Protein AF-A0A3B0WGX6-F1 (afdb_monomer_lite)

Foldseek 3Di:
DDPQQCPQPDLVCVVVVHGNPVRDDDPDDDDDFFDDCVVFKWKWFFQDWADQFPFKIKTWIQTPDDDDDAQLWWKWWADPVGDIDIFGFLDGSLPDNTGITMDGQDVVDPVSCCVVPPDGGGDMIMIGDRDFDQADDDDLLAQEEAEEEEQRQCRRVNRRVVNSVLLNRPHAYEYEYEYQDPSSDGPPVVLVVCVVVDVSYHYEYEYADDDADVRHHYHGRQVVRCVVVQANARHAYEYTEAPVRLVSNLVSNVVRHHDNVRYGYYHDDDDPDDDDDDDDDDDDDDPDQPPAAVVLCVLCVVLPVVLVLLLVLLVVLCVDPLRVVVQPPHDSVVCSVQVSQVVCCRNHVDPRHDDDDLLLVQQQPAAAPVNLVVSLVSSLVSCVVSPDDPVSSVVVVVSSVVCCVSHHDRGGWARCDSPDGHDHWFWDFDQASQWDAQPVPSHIRHRRFGWTAIPRPRGTHGPVCVVVVPDD

Secondary structure (DSSP, 8-state):
--GGGGTTS-HHHHTTT---GGG---SS-----PPPHHHH-EEEEEEEEEESSSSEEEEEEEESS-----TT-EEEEE-TTS-EEEEEB-S-TTT-SSEEEEEE--TT-HHHHHHHHT--TT-EEEEEEEE-S-S--SS-TTS-EEEEEEGGGHHHHHHHHHHHHHTT--S-EEEEEEESSGGG---HHHHHHHHHH-TTEEEEEEE-SSPPPTT-EES-HHHHHHHH----TT-EEEEEE-HHHHHHHHHHHHHTT--GGGEEEEE------------------SSPPPPP-HHHHHHTGGGHHHHHHHHHHHHHHHH-TTTGGGGTTS-HHHHHHHHHHHHHHHHH--S---S--HHHHSTT--B-HHHHHHHHHHHHHHHHHTT--HHHHHHHHHHHHHTHHHHB-SS----EETTEEPP-S-EEEEE-SS-EE-TTT--EE-TT-EEEEETTT--EE-HHHHHTT---

Organism: NCBI:txid652676

pLDDT: mean 81.47, std 17.36, range [22.81, 98.75]

Structure (mmCIF, N/CA/C/O backbone):
data_AF-A0A3B0WGX6-F1
#
_entry.id   AF-A0A3B0WGX6-F1
#
loop_
_atom_site.group_PDB
_atom_site.id
_atom_site.type_symbol
_atom_site.label_atom_id
_atom_site.label_alt_id
_atom_site.label_comp_id
_atom_site.label_asym_id
_atom_site.label_entity_id
_atom_site.label_seq_id
_atom_site.pdbx_PDB_ins_code
_atom_site.Cartn_x
_atom_site.Cartn_y
_atom_site.Cartn_z
_atom_site.occupancy
_atom_site.B_iso_or_equiv
_atom_site.auth_seq_id
_atom_site.auth_comp_id
_atom_site.auth_asym_id
_atom_site.auth_atom_id
_atom_site.pdbx_PDB_model_num
ATOM 1 N N . MET A 1 1 ? 1.140 -31.304 -10.026 1.00 64.81 1 MET A N 1
ATOM 2 C CA . MET A 1 1 ? 1.258 -30.793 -8.637 1.00 64.81 1 MET A CA 1
ATOM 3 C C . MET A 1 1 ? -0.122 -30.602 -8.017 1.00 64.81 1 MET A C 1
ATOM 5 O O . MET A 1 1 ? -1.086 -30.490 -8.765 1.00 64.81 1 MET A O 1
ATOM 9 N N . SER A 1 2 ? -0.243 -30.586 -6.686 1.00 65.00 2 SER A N 1
ATOM 10 C CA . SER A 1 2 ? -1.519 -30.335 -5.995 1.00 65.00 2 SER A CA 1
ATOM 11 C C . SER A 1 2 ? -2.044 -28.911 -6.252 1.00 65.00 2 SER A C 1
ATOM 13 O O . SER A 1 2 ? -1.303 -27.954 -6.093 1.00 65.00 2 SER A O 1
ATOM 15 N N . ALA A 1 3 ? -3.334 -28.731 -6.567 1.00 68.38 3 ALA A N 1
ATOM 16 C CA . ALA A 1 3 ? -3.925 -27.398 -6.814 1.00 68.38 3 ALA A CA 1
ATOM 17 C C . ALA A 1 3 ? -3.805 -26.433 -5.612 1.00 68.38 3 ALA A C 1
ATOM 19 O O . ALA A 1 3 ? -3.776 -25.214 -5.762 1.00 68.38 3 ALA A O 1
ATOM 20 N N . VAL A 1 4 ? -3.684 -26.987 -4.402 1.00 72.81 4 VAL A N 1
ATOM 21 C CA . VAL A 1 4 ? -3.494 -26.234 -3.153 1.00 72.81 4 VAL A CA 1
ATOM 22 C C . VAL A 1 4 ? -2.151 -25.493 -3.124 1.00 72.81 4 VAL A C 1
ATOM 24 O O . VAL A 1 4 ? -2.035 -24.469 -2.450 1.00 72.81 4 VAL A O 1
ATOM 27 N N . SER A 1 5 ? -1.148 -25.958 -3.878 1.00 76.44 5 SER A N 1
ATOM 28 C CA . SER A 1 5 ? 0.179 -25.338 -3.921 1.00 76.44 5 SER A CA 1
ATOM 29 C C . SER A 1 5 ? 0.182 -23.962 -4.587 1.00 76.44 5 SER A C 1
ATOM 31 O O . SER A 1 5 ? 1.103 -23.183 -4.367 1.00 76.44 5 SER A O 1
ATOM 33 N N . GLN A 1 6 ? -0.862 -23.622 -5.343 1.00 71.06 6 GLN A N 1
ATOM 34 C CA . GLN A 1 6 ? -0.997 -22.330 -6.017 1.00 71.06 6 GLN A CA 1
ATOM 35 C C . GLN A 1 6 ? -1.927 -21.354 -5.279 1.00 71.06 6 GLN A C 1
ATOM 37 O O . GLN A 1 6 ? -2.015 -20.178 -5.636 1.00 71.06 6 GLN A O 1
ATOM 42 N N . ILE A 1 7 ? -2.594 -21.806 -4.210 1.00 59.38 7 ILE A N 1
ATOM 43 C CA . ILE A 1 7 ? -3.485 -20.969 -3.401 1.00 59.38 7 ILE A CA 1
ATOM 44 C C . ILE A 1 7 ? -2.660 -19.948 -2.608 1.00 59.38 7 ILE A C 1
ATOM 46 O O . ILE A 1 7 ? -1.862 -20.304 -1.734 1.00 59.38 7 ILE A O 1
ATOM 50 N N . GLY A 1 8 ? -2.909 -18.668 -2.891 1.00 46.19 8 GLY A N 1
ATOM 51 C CA . GLY A 1 8 ? -2.223 -17.525 -2.282 1.00 46.19 8 GLY A CA 1
ATOM 52 C C . GLY A 1 8 ? -1.106 -16.926 -3.140 1.00 46.19 8 GLY A C 1
ATOM 53 O O . GLY A 1 8 ? -0.538 -15.910 -2.751 1.00 46.19 8 GLY A O 1
ATOM 54 N N . LEU A 1 9 ? -0.800 -17.503 -4.308 1.00 47.41 9 LEU A N 1
ATOM 55 C CA . LEU A 1 9 ? 0.075 -16.859 -5.288 1.00 47.41 9 LEU A CA 1
ATOM 56 C C . LEU A 1 9 ? -0.678 -15.788 -6.084 1.00 47.41 9 LEU A C 1
ATOM 58 O O . LEU A 1 9 ? -1.869 -15.925 -6.375 1.00 47.41 9 LEU A O 1
ATOM 62 N N . LYS A 1 10 ? 0.042 -14.735 -6.495 1.00 49.22 10 LYS A N 1
ATOM 63 C CA . LYS A 1 10 ? -0.469 -13.770 -7.476 1.00 49.22 10 LYS A CA 1
ATOM 64 C C . LYS A 1 10 ? -0.847 -14.526 -8.753 1.00 49.22 10 LYS A C 1
ATOM 66 O O . LYS A 1 10 ? -0.131 -15.424 -9.192 1.00 49.22 10 LYS A O 1
ATOM 71 N N . LYS A 1 11 ? -1.978 -14.172 -9.360 1.00 48.94 11 LYS A N 1
ATOM 72 C CA . LYS A 1 11 ? -2.553 -14.926 -10.488 1.00 48.94 11 LYS A CA 1
ATOM 73 C C . LYS A 1 11 ? -1.607 -15.022 -11.698 1.00 48.94 11 LYS A C 1
ATOM 75 O O . LYS A 1 11 ? -1.621 -16.030 -12.397 1.00 48.94 11 LYS A O 1
ATOM 80 N N . ASN A 1 12 ? -0.744 -14.023 -11.898 1.00 47.75 12 ASN A N 1
ATOM 81 C CA . ASN A 1 12 ? 0.316 -14.031 -12.910 1.00 47.75 12 ASN A CA 1
ATOM 82 C C . ASN A 1 12 ? 1.412 -15.083 -12.637 1.00 47.75 12 ASN A C 1
ATOM 84 O O . ASN A 1 12 ? 1.961 -15.633 -13.584 1.00 47.75 12 ASN A O 1
ATOM 88 N N . LEU A 1 13 ? 1.713 -15.384 -11.370 1.00 54.62 13 LEU A N 1
ATOM 89 C CA . LEU A 1 13 ? 2.638 -16.449 -10.970 1.00 54.62 13 LEU A CA 1
ATOM 90 C C . LEU A 1 13 ? 1.977 -17.820 -11.136 1.00 54.62 13 LEU A C 1
ATOM 92 O O . LEU A 1 13 ? 2.576 -18.711 -11.729 1.00 54.62 13 LEU A O 1
ATOM 96 N N . VAL A 1 14 ? 0.710 -17.959 -10.724 1.00 58.47 14 VAL A N 1
ATOM 97 C CA . VAL A 1 14 ? -0.087 -19.187 -10.932 1.00 58.47 14 VAL A CA 1
ATOM 98 C C . VAL A 1 14 ? -0.113 -19.593 -12.408 1.00 58.47 14 VAL A C 1
ATOM 100 O O . VAL A 1 14 ? 0.040 -20.768 -12.719 1.00 58.47 14 VAL A O 1
ATOM 103 N N . ARG A 1 15 ? -0.252 -18.626 -13.325 1.00 54.41 15 ARG A N 1
ATOM 104 C CA . ARG A 1 15 ? -0.238 -18.882 -14.778 1.00 54.41 15 ARG A CA 1
ATOM 105 C C . ARG A 1 15 ? 1.126 -19.137 -15.393 1.00 54.41 15 ARG A C 1
ATOM 107 O O . ARG A 1 15 ? 1.182 -19.655 -16.497 1.00 54.41 15 ARG A O 1
ATOM 114 N N . LYS A 1 16 ? 2.204 -18.776 -14.707 1.00 65.31 16 LYS A N 1
ATOM 115 C CA . LYS A 1 16 ? 3.563 -19.186 -15.078 1.00 65.31 16 LYS A CA 1
ATOM 116 C C . LYS A 1 16 ? 3.926 -20.538 -14.450 1.00 65.31 16 LYS A C 1
ATOM 118 O O . LYS A 1 16 ? 5.103 -20.847 -14.330 1.00 65.31 16 LYS A O 1
ATOM 123 N N . ASP A 1 17 ? 2.923 -21.281 -13.974 1.00 74.62 17 ASP A N 1
ATOM 124 C CA . ASP A 1 17 ? 3.050 -22.537 -13.235 1.00 74.62 17 ASP A CA 1
ATOM 125 C C . ASP A 1 17 ? 3.900 -22.442 -11.962 1.00 74.62 17 ASP A C 1
ATOM 127 O O . ASP A 1 17 ? 4.350 -23.453 -11.423 1.00 74.62 17 ASP A O 1
ATOM 131 N N . TYR A 1 18 ? 4.062 -21.235 -11.406 1.00 77.94 18 TYR A N 1
ATOM 132 C CA . TYR A 1 18 ? 4.685 -21.087 -10.097 1.00 77.94 18 TYR A CA 1
ATOM 133 C C . TYR A 1 18 ? 3.775 -21.731 -9.058 1.00 77.94 18 TYR A C 1
ATOM 135 O O . TYR A 1 18 ? 2.541 -21.683 -9.138 1.00 77.94 18 TYR A O 1
ATOM 143 N N . PHE A 1 19 ? 4.404 -22.292 -8.037 1.00 84.00 19 PHE A N 1
ATOM 144 C CA . PHE A 1 19 ? 3.736 -22.913 -6.911 1.00 84.00 19 PHE A CA 1
ATOM 145 C C . PHE A 1 19 ? 4.519 -22.655 -5.625 1.00 84.00 19 PHE A C 1
ATOM 147 O O . PHE A 1 19 ? 5.733 -22.461 -5.626 1.00 84.00 19 PHE A O 1
ATOM 154 N N . LEU A 1 20 ? 3.822 -22.666 -4.495 1.00 77.75 20 LEU A N 1
ATOM 155 C CA . LEU A 1 20 ? 4.433 -22.639 -3.176 1.00 77.75 20 LEU A CA 1
ATOM 156 C C . LEU A 1 20 ? 4.995 -24.030 -2.890 1.00 77.75 20 LEU A C 1
ATOM 158 O O . LEU A 1 20 ? 4.240 -24.955 -2.581 1.00 77.75 20 LEU A O 1
ATOM 162 N N . ALA A 1 21 ? 6.317 -24.184 -2.976 1.00 82.06 21 ALA A N 1
ATOM 163 C CA . ALA A 1 21 ? 6.988 -25.464 -2.738 1.00 82.06 21 ALA A CA 1
ATOM 164 C C . ALA A 1 21 ? 6.606 -26.086 -1.381 1.00 82.06 21 ALA A C 1
ATOM 166 O O . ALA A 1 21 ? 6.377 -27.288 -1.293 1.00 82.06 21 ALA A O 1
ATOM 167 N N . CYS A 1 22 ? 6.412 -25.263 -0.345 1.00 74.19 22 CYS A N 1
ATOM 168 C CA . CYS A 1 22 ? 5.987 -25.702 0.988 1.00 74.19 22 CYS A CA 1
ATOM 169 C C . CYS A 1 22 ? 4.558 -26.275 1.061 1.00 74.19 22 CYS A C 1
ATOM 171 O O . CYS A 1 22 ? 4.220 -26.931 2.042 1.00 74.19 22 CYS A O 1
ATOM 173 N N . LYS A 1 23 ? 3.715 -26.031 0.049 1.00 75.38 23 LYS A N 1
ATOM 174 C CA . LYS A 1 23 ? 2.340 -26.553 -0.064 1.00 75.38 23 LYS A CA 1
ATOM 175 C C . LYS A 1 23 ? 2.182 -27.559 -1.211 1.00 75.38 23 LYS A C 1
ATOM 177 O O . LYS A 1 23 ? 1.072 -28.021 -1.482 1.00 75.38 23 LYS A O 1
ATOM 182 N N . CYS A 1 24 ? 3.269 -27.873 -1.913 1.00 85.44 24 CYS A N 1
ATOM 18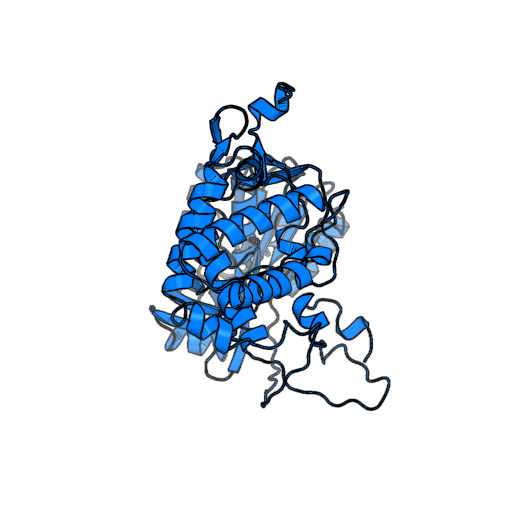3 C CA . CYS A 1 24 ? 3.254 -28.756 -3.067 1.00 85.44 24 CYS A CA 1
ATOM 184 C C . CYS A 1 24 ? 3.454 -30.208 -2.650 1.00 85.44 24 CYS A C 1
ATOM 186 O O . CYS A 1 24 ? 4.462 -30.557 -2.044 1.00 85.44 24 CYS A O 1
ATOM 188 N N . ILE A 1 25 ? 2.493 -31.057 -3.016 1.00 84.75 25 ILE A N 1
ATOM 189 C CA . ILE A 1 25 ? 2.635 -32.511 -2.949 1.00 84.75 25 ILE A CA 1
ATOM 190 C C . ILE A 1 25 ? 2.675 -33.015 -4.401 1.00 84.75 25 ILE A C 1
ATOM 192 O O . ILE A 1 25 ? 1.704 -32.791 -5.140 1.00 84.75 25 ILE A O 1
ATOM 196 N N . PRO A 1 26 ? 3.780 -33.639 -4.854 1.00 85.69 26 PRO A N 1
ATOM 197 C CA . PRO A 1 26 ? 3.868 -34.184 -6.202 1.00 85.69 26 PRO A CA 1
ATOM 198 C C . PRO A 1 26 ? 2.910 -35.373 -6.346 1.00 85.69 26 PRO A C 1
ATOM 200 O O . PRO A 1 26 ? 2.884 -36.270 -5.508 1.00 85.69 26 PRO A O 1
ATOM 203 N N . ILE A 1 27 ? 2.106 -35.364 -7.410 1.00 85.06 27 ILE A N 1
ATOM 204 C CA . ILE A 1 27 ? 1.137 -36.430 -7.745 1.00 85.06 27 ILE A CA 1
ATOM 205 C C . ILE A 1 27 ? 1.609 -37.305 -8.920 1.00 85.06 27 ILE A C 1
ATOM 207 O O . ILE A 1 27 ? 0.954 -38.278 -9.276 1.00 85.06 27 ILE A O 1
ATOM 211 N N . SER A 1 28 ? 2.742 -36.941 -9.519 1.00 86.06 28 SER A N 1
ATOM 212 C CA . SER A 1 28 ? 3.459 -37.629 -10.595 1.00 86.06 28 SER A CA 1
ATOM 213 C C . SER A 1 28 ? 4.924 -37.179 -10.554 1.00 86.06 28 SER A C 1
ATOM 215 O O . SER A 1 28 ? 5.249 -36.234 -9.826 1.00 86.06 28 SER A O 1
ATOM 217 N N . GLU A 1 29 ? 5.798 -37.803 -11.351 1.00 89.31 29 GLU A N 1
ATOM 218 C CA . GLU A 1 29 ? 7.123 -37.230 -11.622 1.00 89.31 29 GLU A CA 1
ATOM 219 C C . GLU A 1 29 ? 6.977 -35.788 -12.131 1.00 89.31 29 GLU A C 1
ATOM 221 O O . GLU A 1 29 ? 6.046 -35.470 -12.880 1.00 89.31 29 GLU A O 1
ATOM 226 N N . MET A 1 30 ? 7.861 -34.904 -11.667 1.00 88.06 30 MET A N 1
ATOM 227 C CA . MET A 1 30 ? 7.868 -33.495 -12.041 1.00 88.06 30 MET A CA 1
ATOM 228 C C . MET A 1 30 ? 9.294 -32.960 -12.110 1.00 88.06 30 MET A C 1
ATOM 230 O O . MET A 1 30 ? 10.148 -33.349 -11.314 1.00 88.06 30 MET A O 1
ATOM 234 N N . VAL A 1 31 ? 9.519 -32.042 -13.046 1.00 87.19 31 VAL A N 1
ATOM 235 C CA . VAL A 1 31 ? 10.736 -31.233 -13.150 1.00 87.19 31 VAL A CA 1
ATOM 236 C C . VAL A 1 31 ? 10.398 -29.840 -12.633 1.00 87.19 31 VAL A C 1
ATOM 238 O O . VAL A 1 31 ? 9.302 -29.340 -12.887 1.00 87.19 31 VAL A O 1
ATOM 241 N N . ILE A 1 32 ? 11.300 -29.252 -11.852 1.00 88.19 32 ILE A N 1
ATOM 242 C CA . ILE A 1 32 ? 11.120 -27.927 -11.257 1.00 88.19 32 ILE A CA 1
ATOM 243 C C . ILE A 1 32 ? 12.260 -27.017 -11.688 1.00 88.19 32 ILE A C 1
ATOM 245 O O . ILE A 1 32 ? 13.407 -27.453 -11.755 1.00 88.19 32 ILE A O 1
ATOM 249 N N . GLU A 1 33 ? 11.925 -25.756 -11.927 1.00 80.31 33 GLU A N 1
ATOM 250 C CA . GLU A 1 33 ? 12.873 -24.685 -12.212 1.00 80.31 33 GLU A CA 1
ATOM 251 C C . GLU A 1 33 ? 12.760 -23.609 -11.124 1.00 80.31 33 GLU A C 1
ATOM 253 O O . GLU A 1 33 ? 11.683 -23.414 -10.542 1.00 80.31 33 GLU A O 1
ATOM 258 N N . PRO A 1 34 ? 13.863 -22.922 -10.802 1.00 76.50 34 PRO A N 1
ATOM 259 C CA . PRO A 1 34 ? 13.839 -21.811 -9.866 1.00 76.50 34 PRO A CA 1
ATOM 260 C C . PRO A 1 34 ? 13.045 -20.627 -10.440 1.00 76.50 34 PRO A C 1
ATOM 262 O O . PRO A 1 34 ? 13.045 -20.389 -11.650 1.00 76.50 34 PRO A O 1
ATOM 265 N N . PRO A 1 35 ? 12.359 -19.851 -9.585 1.00 70.56 35 PRO A N 1
ATOM 266 C CA . PRO A 1 35 ? 11.607 -18.696 -10.042 1.00 70.56 35 PRO A CA 1
ATOM 267 C C . PRO A 1 35 ? 12.535 -17.617 -10.613 1.00 70.56 35 PRO A C 1
ATOM 269 O O . PRO A 1 35 ? 13.591 -17.339 -10.057 1.00 70.56 35 PRO A O 1
ATOM 272 N N . ARG A 1 36 ? 12.108 -16.943 -11.684 1.00 72.75 36 ARG A N 1
ATOM 273 C CA . ARG A 1 36 ? 12.815 -15.771 -12.224 1.00 72.75 36 ARG A CA 1
ATOM 274 C C . ARG A 1 36 ? 12.655 -14.556 -11.314 1.00 72.75 36 ARG A C 1
ATOM 276 O O . ARG A 1 36 ? 11.526 -14.137 -11.054 1.00 72.75 36 ARG A O 1
ATOM 283 N N . ASP A 1 37 ? 13.767 -13.927 -10.950 1.00 66.06 37 ASP A N 1
ATOM 284 C CA . ASP A 1 37 ? 13.787 -12.734 -10.095 1.00 66.06 37 ASP A CA 1
ATOM 285 C C . ASP A 1 37 ? 12.979 -11.568 -10.675 1.00 66.06 37 ASP A C 1
ATOM 287 O O . ASP A 1 37 ? 12.199 -10.947 -9.962 1.00 66.06 37 ASP A O 1
ATOM 291 N N . ALA A 1 38 ? 13.051 -11.334 -11.989 1.00 61.09 38 ALA A N 1
ATOM 292 C CA . ALA A 1 38 ? 12.293 -10.272 -12.663 1.00 61.09 38 ALA A CA 1
ATOM 293 C C . ALA A 1 38 ? 10.758 -10.442 -12.594 1.00 61.09 38 ALA A C 1
ATOM 295 O O . ALA A 1 38 ? 10.020 -9.495 -12.854 1.00 61.09 38 ALA A O 1
ATOM 296 N N . ASP A 1 39 ? 10.264 -11.642 -12.269 1.00 59.69 39 ASP A N 1
ATOM 297 C CA . ASP A 1 39 ? 8.832 -11.906 -12.087 1.00 59.69 39 ASP A CA 1
ATOM 298 C C . ASP A 1 39 ? 8.369 -11.724 -10.634 1.00 59.69 39 ASP A C 1
ATOM 300 O O . ASP A 1 39 ? 7.162 -11.659 -10.377 1.00 59.69 39 ASP A O 1
ATOM 304 N N . LEU A 1 40 ? 9.312 -11.680 -9.689 1.00 65.69 40 LEU A N 1
ATOM 305 C CA . LEU A 1 40 ? 9.050 -11.635 -8.254 1.00 65.69 40 LEU A CA 1
ATOM 306 C C . LEU A 1 40 ? 9.444 -10.298 -7.625 1.00 65.69 40 LEU A C 1
ATOM 308 O O . LEU A 1 40 ? 8.723 -9.826 -6.747 1.00 65.69 40 LEU A O 1
ATOM 312 N N . LEU A 1 41 ? 10.551 -9.701 -8.065 1.00 76.12 41 LEU A N 1
ATOM 313 C CA . LEU A 1 41 ? 11.192 -8.559 -7.425 1.00 76.12 41 LEU A CA 1
ATOM 314 C C . LEU A 1 41 ? 10.815 -7.234 -8.092 1.00 76.12 41 LEU A C 1
ATOM 316 O O . LEU A 1 41 ? 10.639 -7.125 -9.303 1.00 76.12 41 LEU A O 1
ATOM 320 N N . THR A 1 42 ? 10.704 -6.207 -7.265 1.00 81.38 42 THR A N 1
ATOM 321 C CA . THR A 1 42 ? 10.582 -4.803 -7.632 1.00 81.38 42 THR A CA 1
ATOM 322 C C . THR A 1 42 ? 11.776 -4.066 -7.042 1.00 81.38 42 THR A C 1
ATOM 324 O O . THR A 1 42 ? 12.077 -4.207 -5.856 1.00 81.38 42 THR A O 1
ATOM 327 N N . ARG A 1 43 ? 12.444 -3.276 -7.882 1.00 85.88 43 ARG A N 1
ATOM 328 C CA . ARG A 1 43 ? 13.568 -2.423 -7.492 1.00 85.88 43 ARG A CA 1
ATOM 329 C C . ARG A 1 43 ? 13.045 -1.169 -6.795 1.00 85.88 43 ARG A C 1
ATOM 331 O O . ARG A 1 43 ? 12.058 -0.591 -7.248 1.00 85.88 43 ARG A O 1
ATOM 338 N N . ALA A 1 44 ? 13.719 -0.719 -5.748 1.00 87.00 44 ALA A N 1
ATOM 339 C CA . ALA A 1 44 ? 13.512 0.584 -5.127 1.00 87.00 44 ALA A CA 1
ATOM 340 C C . ALA A 1 44 ? 14.842 1.257 -4.794 1.00 87.00 44 ALA A C 1
ATOM 342 O O . ALA A 1 44 ? 15.863 0.592 -4.637 1.00 87.00 44 ALA A O 1
ATOM 343 N N . VAL A 1 45 ? 14.801 2.575 -4.640 1.00 87.12 45 VAL A N 1
ATOM 344 C CA . VAL A 1 45 ? 15.892 3.378 -4.090 1.00 87.12 45 VAL A CA 1
ATOM 345 C C . VAL A 1 45 ? 15.549 3.749 -2.652 1.00 87.12 45 VAL A C 1
ATOM 347 O O . VAL A 1 45 ? 14.421 4.146 -2.354 1.00 87.12 45 VAL A O 1
ATOM 350 N N . VAL A 1 46 ? 16.516 3.638 -1.744 1.00 94.00 46 VAL A N 1
ATOM 351 C CA . VAL A 1 46 ? 16.385 4.166 -0.384 1.00 94.00 46 VAL A CA 1
ATOM 352 C C . VAL A 1 46 ? 16.429 5.686 -0.452 1.00 94.00 46 VAL A C 1
ATOM 354 O O . VAL A 1 46 ? 17.499 6.283 -0.477 1.00 94.00 46 VAL A O 1
ATOM 357 N N . TYR A 1 47 ? 15.268 6.334 -0.466 1.00 89.94 47 TYR A N 1
ATOM 358 C CA . TYR A 1 47 ? 15.202 7.792 -0.436 1.00 89.94 47 TYR A CA 1
ATOM 359 C C . TYR A 1 47 ? 15.788 8.335 0.870 1.00 89.94 47 TYR A C 1
ATOM 361 O O . TYR A 1 47 ? 16.560 9.296 0.876 1.00 89.94 47 TYR A O 1
ATOM 369 N N . LYS A 1 48 ? 15.424 7.703 1.992 1.00 94.00 48 LYS A N 1
ATOM 370 C CA . LYS A 1 48 ? 15.867 8.141 3.312 1.00 94.00 48 LYS A CA 1
ATOM 371 C C . LYS A 1 48 ? 15.882 7.017 4.338 1.00 94.00 48 LYS A C 1
ATOM 373 O O . LYS A 1 48 ? 14.910 6.274 4.454 1.00 94.00 48 LYS A O 1
ATOM 378 N N . LYS A 1 49 ? 16.933 6.974 5.156 1.00 96.62 49 LYS A N 1
ATOM 379 C CA . LYS A 1 49 ? 17.004 6.209 6.404 1.00 96.62 49 LYS A CA 1
ATOM 380 C C . LYS A 1 49 ? 17.210 7.140 7.600 1.00 96.62 49 LYS A C 1
ATOM 382 O O . LYS A 1 49 ? 18.162 7.916 7.651 1.00 96.62 49 LYS A O 1
ATOM 387 N N . GLU A 1 50 ? 16.343 7.025 8.601 1.00 96.00 50 GLU A N 1
ATOM 388 C CA . GLU A 1 50 ? 16.363 7.863 9.807 1.00 96.00 50 GLU A CA 1
ATOM 389 C C . GLU A 1 50 ? 16.188 7.032 11.072 1.00 96.00 50 GLU A C 1
ATOM 391 O O . GLU A 1 50 ? 15.360 6.130 11.124 1.00 96.00 50 GLU A O 1
ATOM 396 N N . PHE A 1 51 ? 16.935 7.342 12.127 1.00 95.75 51 PHE A N 1
ATOM 397 C CA . PHE A 1 51 ? 16.779 6.666 13.413 1.00 95.75 51 PHE A CA 1
ATOM 398 C C . PHE A 1 51 ? 15.662 7.325 14.227 1.00 95.75 51 PHE A C 1
ATOM 400 O O . PHE A 1 51 ? 15.771 8.490 14.599 1.00 95.75 51 PHE A O 1
ATOM 407 N N . LEU A 1 52 ? 14.599 6.568 14.508 1.00 95.19 52 LEU A N 1
ATOM 408 C CA . LEU A 1 52 ? 13.480 6.996 15.357 1.00 95.19 52 LEU A CA 1
ATOM 409 C C . LEU A 1 52 ? 13.807 6.783 16.841 1.00 95.19 52 LEU A C 1
ATOM 411 O O . LEU A 1 52 ? 13.404 7.563 17.697 1.00 95.19 52 LEU A O 1
ATOM 415 N N . THR A 1 53 ? 14.564 5.727 17.139 1.00 93.75 53 THR A N 1
ATOM 416 C CA . THR A 1 53 ? 15.149 5.445 18.454 1.00 93.75 53 THR A CA 1
ATOM 417 C C . THR A 1 53 ? 16.568 4.897 18.261 1.00 93.75 53 THR A C 1
ATOM 419 O O . THR A 1 53 ? 17.068 4.791 17.141 1.00 93.75 53 THR A O 1
ATOM 422 N N . LYS A 1 54 ? 17.231 4.489 19.351 1.00 90.62 54 LYS A N 1
ATOM 423 C CA . LYS A 1 54 ? 18.530 3.793 19.272 1.00 90.62 54 LYS A CA 1
ATOM 424 C C . LYS A 1 54 ? 18.455 2.451 18.538 1.00 90.62 54 LYS A C 1
ATOM 426 O O . LYS A 1 54 ? 19.468 1.992 18.022 1.00 90.62 54 LYS A O 1
ATOM 431 N N . ASP A 1 55 ? 17.294 1.805 18.549 1.00 91.44 55 ASP A N 1
ATOM 432 C CA . ASP A 1 55 ? 17.083 0.459 18.022 1.00 91.44 55 ASP A CA 1
ATOM 433 C C . ASP A 1 55 ? 15.983 0.392 16.957 1.00 91.44 55 ASP A C 1
ATOM 435 O O . ASP A 1 55 ? 15.654 -0.705 16.527 1.00 91.44 55 ASP A O 1
ATOM 439 N N . ILE A 1 56 ? 15.424 1.519 16.506 1.00 95.94 56 ILE A N 1
ATOM 440 C CA . ILE A 1 56 ? 14.395 1.575 15.460 1.00 95.94 56 ILE A CA 1
ATOM 441 C C . ILE A 1 56 ? 14.795 2.613 14.415 1.00 95.94 56 ILE A C 1
ATOM 443 O O . ILE A 1 56 ? 15.079 3.763 14.754 1.00 95.94 56 ILE A O 1
ATOM 447 N N . CYS A 1 57 ? 14.766 2.226 13.141 1.00 96.69 57 CYS A N 1
ATOM 448 C CA . CYS A 1 57 ? 14.900 3.154 12.022 1.00 96.69 57 CYS A CA 1
ATOM 449 C C . CYS A 1 57 ? 13.643 3.178 11.145 1.00 96.69 57 CYS A C 1
ATOM 451 O O . CYS A 1 57 ? 12.943 2.174 11.010 1.00 96.69 57 CYS A O 1
ATOM 453 N N . ARG A 1 58 ? 13.374 4.347 10.565 1.00 98.12 58 ARG A N 1
ATOM 454 C CA . ARG A 1 58 ? 12.449 4.578 9.464 1.00 98.12 58 ARG A CA 1
ATOM 455 C C . ARG A 1 58 ? 13.211 4.464 8.153 1.00 98.12 58 ARG A C 1
ATOM 457 O O . ARG A 1 58 ? 14.270 5.076 8.018 1.00 98.12 58 ARG A O 1
ATOM 464 N N . ILE A 1 59 ? 12.647 3.737 7.196 1.00 97.88 59 ILE A N 1
ATOM 465 C CA . ILE A 1 59 ? 13.131 3.705 5.815 1.00 97.88 59 ILE A CA 1
ATOM 466 C C . ILE A 1 59 ? 12.016 4.179 4.892 1.00 97.88 59 ILE A C 1
ATOM 468 O O . ILE A 1 59 ? 10.903 3.663 4.965 1.00 97.88 59 ILE A O 1
ATOM 472 N N . LEU A 1 60 ? 12.343 5.143 4.034 1.00 96.81 60 LEU A N 1
ATOM 473 C CA . LEU A 1 60 ? 11.514 5.613 2.933 1.00 96.81 60 LEU A CA 1
ATOM 474 C C . LEU A 1 60 ? 12.084 5.061 1.627 1.00 96.81 60 LEU A C 1
ATOM 476 O O . LEU A 1 60 ? 13.246 5.321 1.307 1.00 96.81 60 LEU A O 1
ATOM 480 N N . LEU A 1 61 ? 11.283 4.292 0.895 1.00 92.06 61 LEU A N 1
ATOM 481 C CA . LEU A 1 61 ? 11.669 3.683 -0.375 1.00 92.06 61 LEU A CA 1
ATOM 482 C C . LEU A 1 61 ? 10.904 4.322 -1.535 1.00 92.06 61 LEU A C 1
ATOM 484 O O . LEU A 1 61 ? 9.680 4.454 -1.483 1.00 92.06 61 LEU A O 1
ATOM 488 N N . GLU A 1 62 ? 11.628 4.657 -2.598 1.00 90.12 62 GLU A N 1
ATOM 489 C CA . GLU A 1 62 ? 11.076 5.064 -3.888 1.00 90.12 62 GLU A CA 1
ATOM 490 C C . GLU A 1 62 ? 11.106 3.865 -4.845 1.00 90.12 62 GLU A C 1
ATOM 492 O O . GLU A 1 62 ? 12.185 3.472 -5.298 1.00 90.12 62 GLU A O 1
ATOM 497 N N . PRO A 1 63 ? 9.964 3.218 -5.128 1.00 80.62 63 PRO A N 1
ATOM 498 C CA . PRO A 1 63 ? 9.941 2.077 -6.028 1.00 80.62 63 PRO A CA 1
ATOM 499 C C . PRO A 1 63 ? 10.123 2.525 -7.484 1.00 80.62 63 PRO A C 1
ATOM 501 O O . PRO A 1 63 ? 9.541 3.511 -7.926 1.00 80.62 63 PRO A O 1
ATOM 504 N N . ALA A 1 64 ? 10.882 1.754 -8.264 1.00 72.38 64 ALA A N 1
ATOM 505 C CA . ALA A 1 64 ? 11.143 2.031 -9.679 1.00 72.38 64 ALA A CA 1
ATOM 506 C C . ALA A 1 64 ? 9.878 1.950 -10.558 1.00 72.38 64 ALA A C 1
ATOM 508 O O . ALA A 1 64 ? 9.849 2.456 -11.679 1.00 72.38 64 ALA A O 1
ATOM 509 N N . THR A 1 65 ? 8.830 1.292 -10.060 1.00 72.75 65 THR A N 1
ATOM 510 C CA . THR A 1 65 ? 7.513 1.176 -10.692 1.00 72.75 65 THR A CA 1
ATOM 511 C C . THR A 1 65 ? 6.420 1.399 -9.659 1.00 72.75 65 THR A C 1
ATOM 513 O O . THR A 1 65 ? 6.609 1.058 -8.493 1.00 72.75 65 THR A O 1
ATOM 516 N N . GLN A 1 66 ? 5.248 1.878 -10.087 1.00 69.19 66 GLN A N 1
ATOM 517 C CA . GLN A 1 66 ? 4.103 2.055 -9.192 1.00 69.19 66 GLN A CA 1
ATOM 518 C C . GLN A 1 66 ? 3.756 0.756 -8.449 1.00 69.19 66 GLN A C 1
ATOM 520 O O . GLN A 1 66 ? 3.584 -0.302 -9.060 1.00 69.19 66 GLN A O 1
ATOM 525 N N . VAL A 1 67 ? 3.604 0.860 -7.128 1.00 73.31 67 VAL A N 1
ATOM 526 C CA . VAL A 1 67 ? 3.197 -0.241 -6.250 1.00 73.31 67 VAL A CA 1
ATOM 527 C C . VAL A 1 67 ? 1.784 0.039 -5.757 1.00 73.31 67 VAL A C 1
ATOM 529 O O . VAL A 1 67 ? 1.544 1.046 -5.101 1.00 73.31 67 VAL A O 1
ATOM 532 N N . TYR A 1 68 ? 0.847 -0.857 -6.055 1.00 76.88 68 TYR A N 1
ATOM 533 C CA . TYR A 1 68 ? -0.509 -0.803 -5.506 1.00 76.88 68 TYR A CA 1
ATOM 534 C C . TYR A 1 68 ? -0.553 -1.606 -4.211 1.00 76.88 68 TYR A C 1
ATOM 536 O O . TYR A 1 68 ? -0.358 -2.820 -4.257 1.00 76.88 68 TYR A O 1
ATOM 544 N N . TYR A 1 69 ? -0.785 -0.937 -3.082 1.00 84.50 69 TYR A N 1
ATOM 545 C CA . TYR A 1 69 ? -0.808 -1.529 -1.742 1.00 84.50 69 TYR A CA 1
ATOM 546 C C . TYR A 1 69 ? -1.866 -0.857 -0.860 1.00 84.50 69 TYR A C 1
ATOM 548 O O . TYR A 1 69 ? -2.357 0.212 -1.204 1.00 84.50 69 TYR A O 1
ATOM 556 N N . HIS A 1 70 ? -2.188 -1.470 0.278 1.00 89.69 70 HIS A N 1
ATOM 557 C CA . HIS A 1 70 ? -2.973 -0.860 1.355 1.00 89.69 70 HIS A CA 1
ATOM 558 C C . HIS A 1 70 ? -2.113 -0.659 2.604 1.00 89.69 70 HIS A C 1
ATOM 560 O O . HIS A 1 70 ? -1.225 -1.472 2.884 1.00 89.69 70 HIS A O 1
ATOM 566 N N . ALA A 1 71 ? -2.395 0.392 3.377 1.00 89.88 71 ALA A N 1
ATOM 567 C CA . ALA A 1 71 ? -1.736 0.603 4.660 1.00 89.88 71 ALA A CA 1
ATOM 568 C C . ALA A 1 71 ? -2.002 -0.595 5.589 1.00 89.88 71 ALA A C 1
ATOM 570 O O . ALA A 1 71 ? -3.132 -1.076 5.686 1.00 89.88 71 ALA A O 1
ATOM 571 N N . GLY A 1 72 ? -0.950 -1.110 6.228 1.00 88.31 72 GLY A N 1
ATOM 572 C CA . GLY A 1 72 ? -1.009 -2.346 7.014 1.00 88.31 72 GLY A CA 1
ATOM 573 C C . GLY A 1 72 ? -0.575 -3.621 6.278 1.00 88.31 72 GLY A C 1
ATOM 574 O O . GLY A 1 72 ? -0.247 -4.614 6.927 1.00 88.31 72 GLY A O 1
ATOM 575 N N . GLN A 1 73 ? -0.476 -3.608 4.942 1.00 90.06 73 GLN A N 1
ATOM 576 C CA . GLN A 1 73 ? 0.197 -4.682 4.196 1.00 90.06 73 GLN A CA 1
ATOM 577 C C . GLN A 1 73 ? 1.716 -4.656 4.411 1.00 90.06 73 GLN A C 1
ATOM 579 O O . GLN A 1 73 ? 2.265 -3.677 4.900 1.00 90.06 73 GLN A O 1
ATOM 584 N N . PHE A 1 74 ? 2.422 -5.713 4.012 1.00 90.00 74 PHE A N 1
ATOM 585 C CA . PHE A 1 74 ? 3.879 -5.804 4.116 1.00 90.00 74 PHE A CA 1
ATOM 586 C C . PHE A 1 74 ? 4.561 -6.103 2.781 1.00 90.00 74 PHE A C 1
ATOM 588 O O . PHE A 1 74 ? 3.978 -6.702 1.874 1.00 90.00 74 PHE A O 1
ATOM 595 N N . ILE A 1 75 ? 5.832 -5.718 2.685 1.00 92.94 75 ILE A N 1
ATOM 596 C CA . ILE A 1 75 ? 6.752 -6.102 1.608 1.00 92.94 75 ILE A CA 1
ATOM 597 C C . ILE A 1 75 ? 7.899 -6.936 2.171 1.00 92.94 75 ILE A C 1
ATOM 599 O O . ILE A 1 75 ? 8.167 -6.924 3.369 1.00 92.94 75 ILE A O 1
ATOM 603 N N . ASN A 1 76 ? 8.577 -7.684 1.310 1.00 89.62 76 ASN A N 1
ATOM 604 C CA . ASN A 1 76 ? 9.695 -8.538 1.688 1.00 89.62 76 ASN A CA 1
ATOM 605 C C . ASN A 1 76 ? 10.969 -7.972 1.079 1.00 89.62 76 ASN A C 1
ATOM 607 O O . ASN A 1 76 ? 11.123 -8.028 -0.136 1.00 89.62 76 ASN A O 1
ATOM 611 N N . LEU A 1 77 ? 11.847 -7.414 1.910 1.00 92.62 77 LEU A N 1
ATOM 612 C CA . LEU A 1 77 ? 13.119 -6.847 1.472 1.00 92.62 77 LEU A CA 1
ATOM 613 C C . LEU A 1 77 ? 14.158 -7.947 1.276 1.00 92.62 77 LEU A C 1
ATOM 615 O O . LEU A 1 77 ? 14.207 -8.893 2.067 1.00 92.62 77 LEU A O 1
ATOM 619 N N . HIS A 1 78 ? 14.999 -7.777 0.261 1.00 91.62 78 HIS A N 1
ATOM 620 C CA . HIS A 1 78 ? 16.142 -8.626 -0.042 1.00 91.62 78 HIS A CA 1
ATOM 621 C C . HIS A 1 78 ? 17.434 -7.882 0.279 1.00 91.62 78 HIS A C 1
ATOM 623 O O . HIS A 1 78 ? 17.667 -6.782 -0.220 1.00 91.62 78 HIS A O 1
ATOM 629 N N . SER A 1 79 ? 18.286 -8.489 1.098 1.00 87.56 79 SER A N 1
ATOM 630 C CA . SER A 1 79 ? 19.656 -8.021 1.283 1.00 87.56 79 SER A CA 1
ATOM 631 C C . SER A 1 79 ? 20.584 -8.616 0.213 1.00 87.56 79 SER A C 1
ATOM 633 O O . SER A 1 79 ? 20.276 -9.669 -0.357 1.00 87.56 79 SER A O 1
ATOM 635 N N . PRO A 1 80 ? 21.759 -8.007 -0.030 1.00 84.56 80 PRO A N 1
ATOM 636 C CA . PRO A 1 80 ? 22.735 -8.510 -1.000 1.00 84.56 80 PRO A CA 1
ATOM 637 C C . PRO A 1 80 ? 23.241 -9.933 -0.716 1.00 84.56 80 PRO A C 1
ATOM 639 O O . PRO A 1 80 ? 23.638 -10.638 -1.638 1.00 84.56 80 PRO A O 1
ATOM 642 N N . ASP A 1 81 ? 23.219 -10.378 0.545 1.00 82.75 81 ASP A N 1
ATOM 643 C CA . ASP A 1 81 ? 23.591 -11.741 0.954 1.00 82.75 81 ASP A CA 1
ATOM 644 C C . ASP A 1 81 ? 22.432 -12.755 0.838 1.00 82.75 81 ASP A C 1
ATOM 646 O O . ASP A 1 81 ? 22.541 -13.886 1.317 1.00 82.75 81 ASP A O 1
ATOM 650 N N . GLY A 1 82 ? 21.320 -12.363 0.204 1.00 80.75 82 GLY A N 1
ATOM 651 C CA . GLY A 1 82 ? 20.170 -13.224 -0.078 1.00 80.75 82 GLY A CA 1
ATOM 652 C C . GLY A 1 82 ? 19.229 -13.439 1.110 1.00 80.75 82 GLY A C 1
ATOM 653 O O . GLY A 1 82 ? 18.358 -14.310 1.057 1.00 80.75 82 GLY A O 1
ATOM 654 N N . VAL A 1 83 ? 19.374 -12.680 2.203 1.00 85.12 83 VAL A N 1
ATOM 655 C CA . VAL A 1 83 ? 18.425 -12.739 3.322 1.00 85.12 83 VAL A CA 1
ATOM 656 C C . VAL A 1 83 ? 17.151 -11.993 2.937 1.00 85.12 83 VAL A C 1
ATOM 658 O O . VAL A 1 83 ? 17.185 -10.841 2.520 1.00 85.12 83 VAL A O 1
ATOM 661 N N . VAL A 1 84 ? 16.005 -12.647 3.133 1.00 85.06 84 VAL A N 1
ATOM 662 C CA . VAL A 1 84 ? 14.681 -12.066 2.868 1.00 85.06 84 VAL A CA 1
ATOM 663 C C . VAL A 1 84 ? 13.919 -11.885 4.172 1.00 85.06 84 VAL A C 1
ATOM 665 O O . VAL A 1 84 ? 13.853 -12.817 4.983 1.00 85.06 84 VAL A O 1
ATOM 668 N N . ARG A 1 85 ? 13.354 -10.699 4.411 1.00 86.06 85 ARG A N 1
ATOM 669 C CA . ARG A 1 85 ? 12.533 -10.420 5.602 1.00 86.06 85 ARG A CA 1
ATOM 670 C C . ARG A 1 85 ? 11.347 -9.521 5.285 1.00 86.06 85 ARG A C 1
ATOM 672 O O . ARG A 1 85 ? 11.469 -8.579 4.508 1.00 86.06 85 ARG A O 1
ATOM 679 N N . SER A 1 86 ? 10.224 -9.815 5.929 1.00 86.94 86 SER A N 1
ATOM 680 C CA . SER A 1 86 ? 8.982 -9.054 5.815 1.00 86.94 86 SER A CA 1
ATOM 681 C C . SER A 1 86 ? 9.011 -7.807 6.700 1.00 86.94 86 SER A C 1
ATOM 683 O O . SER A 1 86 ? 9.400 -7.889 7.867 1.00 86.94 86 SER A O 1
ATOM 685 N N . TYR A 1 87 ? 8.568 -6.679 6.152 1.00 95.50 87 TYR A N 1
ATOM 686 C CA . TYR A 1 87 ? 8.404 -5.408 6.848 1.00 95.50 87 TYR A CA 1
ATOM 687 C C . TYR A 1 87 ? 7.083 -4.760 6.434 1.00 95.50 87 TYR A C 1
ATOM 689 O O . TYR A 1 87 ? 6.809 -4.596 5.242 1.00 95.50 87 TYR A O 1
ATOM 697 N N . SER A 1 88 ? 6.258 -4.431 7.425 1.00 95.56 88 SER A N 1
ATOM 698 C CA . SER A 1 88 ? 4.931 -3.858 7.212 1.00 95.56 88 SER A CA 1
ATOM 699 C C . SER A 1 88 ? 5.009 -2.373 6.850 1.00 95.56 88 SER A C 1
ATOM 701 O O . SER A 1 88 ? 5.903 -1.655 7.299 1.00 95.56 88 SER A O 1
ATOM 703 N N . LEU A 1 89 ? 4.072 -1.934 6.015 1.00 96.88 89 LEU A N 1
ATOM 704 C CA . LEU A 1 89 ? 3.970 -0.590 5.466 1.00 96.88 89 LEU A CA 1
ATOM 705 C C . LEU A 1 89 ? 3.187 0.312 6.424 1.00 96.88 89 LEU A C 1
ATOM 707 O O . LEU A 1 89 ? 2.036 0.026 6.762 1.00 96.88 89 LEU A O 1
ATOM 711 N N . SER A 1 90 ? 3.829 1.410 6.820 1.00 95.88 90 SER A N 1
ATOM 712 C CA . SER A 1 90 ? 3.252 2.524 7.591 1.00 95.88 90 SER A CA 1
ATOM 713 C C . SER A 1 90 ? 2.636 3.596 6.693 1.00 95.88 90 SER A C 1
ATOM 715 O O . SER A 1 90 ? 1.746 4.337 7.115 1.00 95.88 90 SER A O 1
ATOM 717 N N . SER A 1 91 ? 3.106 3.677 5.446 1.00 95.38 91 SER A N 1
ATOM 718 C CA . SER A 1 91 ? 2.660 4.686 4.496 1.00 95.38 91 SER A CA 1
ATOM 719 C C . SER A 1 91 ? 1.229 4.437 4.017 1.00 95.38 91 SER A C 1
ATOM 721 O O . SER A 1 91 ? 0.776 3.298 3.909 1.00 95.38 91 SER A O 1
ATOM 723 N N . VAL A 1 92 ? 0.527 5.511 3.671 1.00 92.62 92 VAL A N 1
ATOM 724 C CA . VAL A 1 92 ? -0.815 5.483 3.086 1.00 92.62 92 VAL A CA 1
ATOM 725 C C . VAL A 1 92 ? -0.700 5.818 1.591 1.00 92.62 92 VAL A C 1
ATOM 727 O O . VAL A 1 92 ? -0.256 6.912 1.261 1.00 92.62 92 VAL A O 1
ATOM 730 N N . PRO A 1 93 ? -1.091 4.921 0.667 1.00 81.38 93 PRO A N 1
ATOM 731 C CA . PRO A 1 93 ? -0.760 5.001 -0.768 1.00 81.38 93 PRO A CA 1
ATOM 732 C C . PRO A 1 93 ? -1.276 6.255 -1.490 1.00 81.38 93 PRO A C 1
ATOM 734 O O . PRO A 1 93 ? -0.702 6.673 -2.491 1.00 81.38 93 PRO A O 1
ATOM 737 N N . HIS A 1 94 ? -2.377 6.844 -1.018 1.00 80.69 94 HIS A N 1
ATOM 738 C CA . HIS A 1 94 ? -2.962 8.048 -1.610 1.00 80.69 94 HIS A CA 1
ATOM 739 C C . HIS A 1 94 ? -2.461 9.349 -0.960 1.00 80.69 94 HIS A C 1
ATOM 741 O O . HIS A 1 94 ? -2.755 10.425 -1.473 1.00 80.69 94 HIS A O 1
ATOM 747 N N . GLU A 1 95 ? -1.696 9.261 0.129 1.00 87.19 95 GLU A N 1
ATOM 748 C CA . GLU A 1 95 ? -1.197 10.411 0.894 1.00 87.19 95 GLU A CA 1
ATOM 749 C C . GLU A 1 95 ? 0.332 10.514 0.823 1.00 87.19 95 GLU A C 1
ATOM 751 O O . GLU A 1 95 ? 0.883 11.570 0.518 1.00 87.19 95 GLU A O 1
ATOM 756 N N . ASP A 1 96 ? 1.027 9.402 1.048 1.00 84.94 96 ASP A N 1
ATOM 757 C CA . ASP A 1 96 ? 2.478 9.347 1.150 1.00 84.94 96 ASP A CA 1
ATOM 758 C C . ASP A 1 96 ? 3.109 8.956 -0.196 1.00 84.94 96 ASP A C 1
ATOM 760 O O . ASP A 1 96 ? 2.692 8.002 -0.851 1.00 84.94 96 ASP A O 1
ATOM 764 N N . TYR A 1 97 ? 4.155 9.680 -0.601 1.00 82.88 97 TYR A N 1
ATOM 765 C CA . TYR A 1 97 ? 4.861 9.428 -1.865 1.00 82.88 97 TYR A CA 1
ATOM 766 C C . TYR A 1 97 ? 5.796 8.206 -1.801 1.00 82.88 97 TYR A C 1
ATOM 768 O O . TYR A 1 97 ? 5.976 7.503 -2.792 1.00 82.88 97 TYR A O 1
ATOM 776 N N . PHE A 1 98 ? 6.391 7.940 -0.635 1.00 91.19 98 PHE A N 1
ATOM 777 C CA . PHE A 1 98 ? 7.336 6.840 -0.434 1.00 91.19 98 PHE A CA 1
ATOM 778 C C . PHE A 1 98 ? 6.691 5.676 0.317 1.00 91.19 98 PHE A C 1
ATOM 780 O O . PHE A 1 98 ? 5.822 5.868 1.171 1.00 91.19 98 PHE A O 1
ATOM 787 N N . LEU A 1 99 ? 7.183 4.460 0.069 1.00 94.88 99 LEU A N 1
ATOM 788 C CA . LEU A 1 99 ? 6.889 3.326 0.941 1.00 94.88 99 LEU A CA 1
ATOM 789 C C . LEU A 1 99 ? 7.628 3.527 2.271 1.00 94.88 99 LEU A C 1
ATOM 791 O O . LEU A 1 99 ? 8.853 3.647 2.272 1.00 94.88 99 LEU A O 1
ATOM 795 N N . GLU A 1 100 ? 6.905 3.557 3.391 1.00 98.12 100 GLU A N 1
ATOM 796 C CA . GLU A 1 100 ? 7.481 3.776 4.725 1.00 98.12 100 GLU A CA 1
ATOM 797 C C . GLU A 1 100 ? 7.488 2.485 5.550 1.00 98.12 100 GLU A C 1
ATOM 799 O O . GLU A 1 100 ? 6.450 1.843 5.720 1.00 98.12 100 GLU A O 1
ATOM 804 N N . LEU A 1 101 ? 8.651 2.137 6.109 1.00 97.81 101 LEU A N 1
ATOM 805 C CA . LEU A 1 101 ? 8.860 0.968 6.971 1.00 97.81 101 LEU A CA 1
ATOM 806 C C . LEU A 1 101 ? 9.475 1.380 8.312 1.00 97.81 101 LEU A C 1
ATOM 808 O O . LEU A 1 101 ? 10.400 2.195 8.332 1.00 97.81 101 LEU A O 1
ATOM 812 N N . HIS A 1 102 ? 9.055 0.753 9.418 1.00 97.88 102 HIS A N 1
ATOM 813 C CA . HIS A 1 102 ? 9.752 0.868 10.710 1.00 97.88 102 HIS A CA 1
ATOM 814 C C . HIS A 1 102 ? 10.427 -0.443 11.093 1.00 97.88 102 HIS A C 1
ATOM 816 O O . HIS A 1 102 ? 9.783 -1.475 11.292 1.00 97.88 102 HIS A O 1
ATOM 822 N N . ILE A 1 103 ? 11.746 -0.392 11.243 1.00 96.00 103 ILE A N 1
ATOM 823 C CA . ILE A 1 103 ? 12.581 -1.577 11.387 1.00 96.00 103 ILE A CA 1
ATOM 824 C C . ILE A 1 103 ? 13.307 -1.526 12.717 1.00 96.00 103 ILE A C 1
ATOM 826 O O . ILE A 1 103 ? 14.105 -0.624 12.973 1.00 96.00 103 ILE A O 1
ATOM 830 N N . LYS A 1 104 ? 13.049 -2.535 13.551 1.00 93.00 104 LYS A N 1
ATOM 831 C CA . LYS A 1 104 ? 13.734 -2.723 14.825 1.00 93.00 104 LYS A CA 1
ATOM 832 C C . LYS A 1 104 ? 15.013 -3.528 14.629 1.00 93.00 104 LYS A C 1
ATOM 834 O O . LYS A 1 104 ? 14.986 -4.581 13.997 1.00 93.00 104 LYS A O 1
ATOM 839 N N . CYS A 1 105 ? 16.107 -3.079 15.231 1.00 90.50 105 CYS A N 1
ATOM 840 C CA . CYS A 1 105 ? 17.343 -3.833 15.320 1.00 90.50 105 CYS A CA 1
ATOM 841 C C . CYS A 1 105 ? 17.139 -5.075 16.193 1.00 90.50 105 CYS A C 1
ATOM 843 O O . CYS A 1 105 ? 16.746 -4.986 17.360 1.00 90.50 105 CYS A O 1
ATOM 845 N N . VAL A 1 106 ? 17.414 -6.244 15.619 1.00 85.12 106 VAL A N 1
ATOM 846 C CA . VAL A 1 106 ? 17.382 -7.524 16.325 1.00 85.12 106 VAL A CA 1
ATOM 847 C C . VAL A 1 106 ? 18.817 -7.961 16.584 1.00 85.12 106 VAL A C 1
ATOM 849 O O . VAL A 1 106 ? 19.643 -7.988 15.670 1.00 85.12 106 VAL A O 1
ATOM 852 N N . ALA A 1 107 ? 19.120 -8.322 17.833 1.00 79.00 107 ALA A N 1
ATOM 853 C CA . ALA A 1 107 ? 20.433 -8.843 18.198 1.00 79.00 107 ALA A CA 1
ATOM 854 C C . ALA A 1 107 ? 20.771 -10.070 17.337 1.00 79.00 107 ALA A C 1
ATOM 856 O O . ALA A 1 107 ? 19.974 -11.000 17.239 1.00 79.00 107 ALA A O 1
ATOM 857 N N . ASN A 1 108 ? 21.949 -10.058 16.709 1.00 78.38 108 ASN A N 1
ATOM 858 C CA . ASN A 1 108 ? 22.406 -11.080 15.757 1.00 78.38 108 ASN A CA 1
ATOM 859 C C . ASN A 1 108 ? 21.526 -11.244 14.496 1.00 78.38 108 ASN A C 1
ATOM 861 O O . ASN A 1 108 ? 21.703 -12.201 13.742 1.00 78.38 108 ASN A O 1
ATOM 865 N N . GLY A 1 109 ? 20.598 -10.320 14.226 1.00 81.62 109 GLY A N 1
ATOM 866 C CA . GLY A 1 109 ? 19.767 -10.346 13.027 1.00 81.62 109 GLY A CA 1
ATOM 867 C C . GLY A 1 109 ? 20.562 -9.940 11.787 1.00 81.62 109 GLY A C 1
ATOM 868 O O . GLY A 1 109 ? 21.025 -8.807 11.706 1.00 81.62 109 GLY A O 1
ATOM 869 N N . LYS A 1 110 ? 20.690 -10.839 10.802 1.00 86.94 110 LYS A N 1
ATOM 870 C CA . LYS A 1 110 ? 21.448 -10.584 9.559 1.00 86.94 110 LYS A CA 1
ATOM 871 C C . LYS A 1 110 ? 20.922 -9.373 8.779 1.00 86.94 110 LYS A C 1
ATOM 873 O O . LYS A 1 110 ? 21.661 -8.420 8.567 1.00 86.94 110 LYS A O 1
ATOM 878 N N . MET A 1 111 ? 19.626 -9.384 8.444 1.00 91.12 111 MET A N 1
ATOM 879 C CA . MET A 1 111 ? 18.966 -8.287 7.723 1.00 91.12 111 MET A CA 1
ATOM 880 C C . MET A 1 111 ? 19.080 -6.968 8.487 1.00 91.12 111 MET A C 1
ATOM 882 O O . MET A 1 111 ? 19.496 -5.961 7.933 1.00 91.12 111 MET A O 1
ATOM 886 N N . THR A 1 112 ? 18.745 -6.963 9.779 1.00 91.00 112 THR A N 1
ATOM 887 C CA . THR A 1 112 ? 18.750 -5.725 10.567 1.00 91.00 112 THR A CA 1
ATOM 888 C C . THR A 1 112 ? 20.158 -5.192 10.784 1.00 91.00 112 THR A C 1
ATOM 890 O O . THR A 1 112 ? 20.328 -3.983 10.829 1.00 91.00 112 THR A O 1
ATOM 893 N N . LYS A 1 113 ? 21.173 -6.059 10.871 1.00 92.19 113 LYS A N 1
ATOM 894 C CA . LYS A 1 113 ? 22.570 -5.630 10.922 1.00 92.19 113 LYS A CA 1
ATOM 895 C C . LYS A 1 113 ? 22.970 -4.916 9.632 1.00 92.19 113 LYS A C 1
ATOM 897 O O . LYS A 1 113 ? 23.436 -3.789 9.703 1.00 92.19 113 LYS A O 1
ATOM 902 N N . TRP A 1 114 ? 22.713 -5.526 8.475 1.00 94.81 114 TRP A N 1
ATOM 903 C CA . TRP A 1 114 ? 22.981 -4.896 7.178 1.00 94.81 114 TRP A CA 1
ATOM 904 C C . TRP A 1 114 ? 22.218 -3.571 7.021 1.00 94.81 114 TRP A C 1
ATOM 906 O O . TRP A 1 114 ? 22.815 -2.543 6.705 1.00 94.81 114 TRP A O 1
ATOM 916 N N . ILE A 1 115 ? 20.920 -3.559 7.345 1.00 95.12 115 ILE A N 1
ATOM 917 C CA . ILE A 1 115 ? 20.104 -2.342 7.300 1.00 95.12 115 ILE A CA 1
ATOM 918 C C . ILE A 1 115 ? 20.688 -1.250 8.192 1.00 95.12 115 ILE A C 1
ATOM 920 O O . ILE A 1 115 ? 20.686 -0.098 7.782 1.00 95.12 115 ILE A O 1
ATOM 924 N N . PHE A 1 116 ? 21.155 -1.559 9.403 1.00 94.62 116 PHE A N 1
ATOM 925 C CA . PHE A 1 116 ? 21.623 -0.546 10.354 1.00 94.62 116 PHE A CA 1
ATOM 926 C C . PHE A 1 116 ? 23.050 -0.075 10.058 1.00 94.62 116 PHE A C 1
ATOM 928 O O . PHE A 1 116 ? 23.287 1.136 10.087 1.00 94.62 116 PHE A O 1
ATOM 935 N N . ASP A 1 117 ? 23.950 -0.995 9.721 1.00 92.62 117 ASP A N 1
ATOM 936 C CA . ASP A 1 117 ? 25.388 -0.737 9.619 1.00 92.62 117 ASP A CA 1
ATOM 937 C C . ASP A 1 117 ? 25.822 -0.336 8.197 1.00 92.62 117 ASP A C 1
ATOM 939 O O . ASP A 1 117 ? 26.760 0.447 8.040 1.00 92.62 117 ASP A O 1
ATOM 943 N N . GLU A 1 118 ? 25.151 -0.854 7.162 1.00 94.38 118 GLU A N 1
ATOM 944 C CA . GLU A 1 118 ? 25.639 -0.796 5.776 1.00 94.38 118 GLU A CA 1
ATOM 945 C C . GLU A 1 118 ? 24.715 -0.015 4.834 1.00 94.38 118 GLU A C 1
ATOM 947 O O . GLU A 1 118 ? 25.223 0.813 4.079 1.00 94.38 118 GLU A O 1
ATOM 952 N N . LEU A 1 119 ? 23.392 -0.223 4.909 1.00 93.69 119 LEU A N 1
ATOM 953 C CA . LEU A 1 119 ? 22.407 0.425 4.029 1.00 93.69 119 LEU A CA 1
ATOM 954 C C . LEU A 1 119 ? 22.343 1.948 4.249 1.00 93.69 119 LEU A C 1
ATOM 956 O O . LEU A 1 119 ? 22.207 2.420 5.391 1.00 93.69 119 LEU A O 1
ATOM 960 N N . LYS A 1 120 ? 22.401 2.710 3.153 1.00 90.75 120 LYS A N 1
ATOM 961 C CA . LYS A 1 120 ? 22.441 4.179 3.118 1.00 90.75 120 LYS A CA 1
ATOM 962 C C . LYS A 1 120 ? 21.402 4.763 2.163 1.00 90.75 120 LYS A C 1
ATOM 964 O O . LYS A 1 120 ? 20.830 4.077 1.324 1.00 90.75 120 LYS A O 1
ATOM 969 N N . ASP A 1 121 ? 21.188 6.069 2.302 1.00 91.12 121 ASP A N 1
ATOM 970 C CA . ASP A 1 121 ? 20.422 6.863 1.342 1.00 91.12 121 ASP A CA 1
ATOM 971 C C . ASP A 1 121 ? 21.030 6.713 -0.071 1.00 91.12 121 ASP A C 1
ATOM 973 O O . ASP A 1 121 ? 22.250 6.790 -0.240 1.00 91.12 121 ASP A O 1
ATOM 977 N N . ASN A 1 122 ? 20.166 6.592 -1.078 1.00 85.44 122 ASN A N 1
ATOM 978 C CA . ASN A 1 122 ? 20.432 6.343 -2.501 1.00 85.44 122 ASN A CA 1
ATOM 979 C C . ASN A 1 122 ? 20.900 4.928 -2.879 1.00 85.44 122 ASN A C 1
ATOM 981 O O . ASN A 1 122 ? 21.151 4.688 -4.059 1.00 85.44 122 ASN A O 1
ATOM 985 N N . ASP A 1 123 ? 20.985 3.990 -1.935 1.00 87.00 123 ASP A N 1
ATOM 986 C CA . ASP A 1 123 ? 21.238 2.590 -2.280 1.00 87.00 123 ASP A CA 1
ATOM 987 C C . ASP A 1 123 ? 20.016 1.967 -2.978 1.00 87.00 123 ASP A C 1
ATOM 989 O O . ASP A 1 123 ? 18.864 2.282 -2.661 1.00 87.00 123 ASP A O 1
ATOM 993 N N . GLU A 1 124 ? 20.268 1.048 -3.911 1.00 88.88 124 GLU A N 1
ATOM 994 C CA . GLU A 1 124 ? 19.228 0.209 -4.506 1.00 88.88 124 GLU A CA 1
ATOM 995 C C . GLU A 1 124 ? 18.911 -0.986 -3.601 1.00 88.88 124 GLU A C 1
ATOM 997 O O . GLU A 1 124 ? 19.803 -1.635 -3.051 1.00 88.88 124 GLU A O 1
ATOM 1002 N N . ILE A 1 125 ? 17.627 -1.313 -3.490 1.00 90.31 125 ILE A N 1
ATOM 1003 C CA . ILE A 1 125 ? 17.137 -2.479 -2.763 1.00 90.31 125 ILE A CA 1
ATOM 1004 C C . ILE A 1 125 ? 16.035 -3.173 -3.560 1.00 90.31 125 ILE A C 1
ATOM 1006 O O . ILE A 1 125 ? 15.182 -2.528 -4.169 1.00 90.31 125 ILE A O 1
ATOM 1010 N N . ASP A 1 126 ? 16.048 -4.502 -3.545 1.00 90.25 126 ASP A N 1
ATOM 1011 C CA . ASP A 1 126 ? 14.975 -5.311 -4.110 1.00 90.25 126 ASP A CA 1
ATOM 1012 C C . ASP A 1 126 ? 13.964 -5.700 -3.039 1.00 90.25 126 ASP A C 1
ATOM 1014 O O . ASP A 1 126 ? 14.308 -6.015 -1.895 1.00 90.25 126 ASP A O 1
ATOM 1018 N N . PHE A 1 127 ? 12.696 -5.730 -3.429 1.00 88.81 127 PHE A N 1
ATOM 1019 C CA . PHE A 1 127 ? 11.643 -6.274 -2.592 1.00 88.81 127 PHE A CA 1
ATOM 1020 C C . PHE A 1 127 ? 10.591 -7.014 -3.409 1.00 88.81 127 PHE A C 1
ATOM 1022 O O . PHE A 1 127 ? 10.427 -6.768 -4.598 1.00 88.81 127 PHE A O 1
ATOM 1029 N N . HIS A 1 128 ? 9.813 -7.882 -2.766 1.00 84.25 128 HIS A N 1
ATOM 1030 C CA . HIS A 1 128 ? 8.583 -8.409 -3.358 1.00 84.25 128 HIS A CA 1
ATOM 1031 C C . HIS A 1 128 ? 7.370 -8.192 -2.457 1.00 84.25 128 HIS A C 1
ATOM 1033 O O . HIS A 1 128 ? 7.441 -8.278 -1.229 1.00 84.25 128 HIS A O 1
ATOM 1039 N N . GLY A 1 129 ? 6.224 -7.938 -3.083 1.00 77.75 129 GLY A N 1
ATOM 1040 C CA . GLY A 1 129 ? 4.979 -7.605 -2.396 1.00 77.75 129 GLY A CA 1
ATOM 1041 C C . GLY A 1 129 ? 4.101 -6.676 -3.239 1.00 77.75 129 GLY A C 1
ATOM 1042 O O . GLY A 1 129 ? 4.235 -6.682 -4.469 1.00 77.75 129 GLY A O 1
ATOM 1043 N N . PRO A 1 130 ? 3.178 -5.933 -2.612 1.00 79.88 130 PRO A N 1
ATOM 1044 C CA . PRO A 1 130 ? 2.762 -6.090 -1.213 1.00 79.88 130 PRO A CA 1
ATOM 1045 C C . PRO A 1 130 ? 2.016 -7.416 -0.979 1.00 79.88 130 PRO A C 1
ATOM 1047 O O . PRO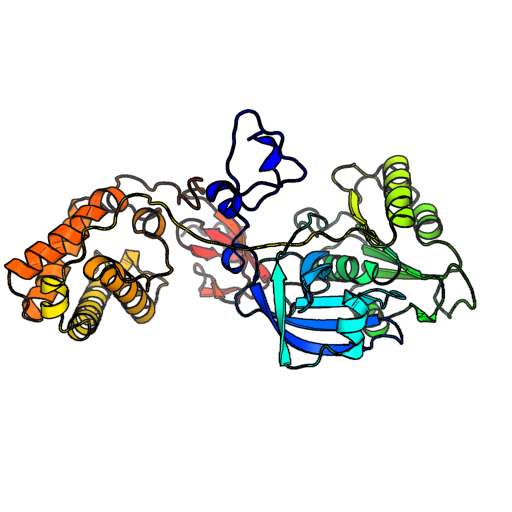 A 1 130 ? 1.570 -8.069 -1.927 1.00 79.88 130 PRO A O 1
ATOM 1050 N N . SER A 1 131 ? 1.896 -7.801 0.289 1.00 78.38 131 SER A N 1
ATOM 1051 C CA . SER A 1 131 ? 1.183 -8.984 0.782 1.00 78.38 131 SER A CA 1
ATOM 1052 C C . SER A 1 131 ? 0.476 -8.673 2.106 1.00 78.38 131 SER A C 1
ATOM 1054 O O . SER A 1 131 ? 0.847 -7.741 2.810 1.00 78.38 131 SER A O 1
ATOM 1056 N N . GLY A 1 132 ? -0.510 -9.489 2.482 1.00 71.19 132 GLY A N 1
ATOM 1057 C CA . GLY A 1 132 ? -1.219 -9.370 3.760 1.00 71.19 132 GLY A CA 1
ATOM 1058 C C . GLY A 1 132 ? -2.633 -8.803 3.624 1.00 71.19 132 GLY A C 1
ATOM 1059 O O . GLY A 1 132 ? -2.947 -8.081 2.679 1.00 71.19 132 GLY A O 1
ATOM 1060 N N . ASN A 1 133 ? -3.489 -9.160 4.582 1.00 74.25 133 ASN A N 1
ATOM 1061 C CA . ASN A 1 133 ? -4.921 -8.832 4.587 1.00 74.25 133 ASN A CA 1
ATOM 1062 C C . ASN A 1 133 ? -5.330 -7.972 5.799 1.00 74.25 133 ASN A C 1
ATOM 1064 O O . ASN A 1 133 ? -6.517 -7.758 6.020 1.00 74.25 133 ASN A O 1
ATOM 1068 N N . SER A 1 134 ? -4.361 -7.516 6.600 1.00 83.44 134 SER A N 1
ATOM 1069 C CA . SER A 1 134 ? -4.593 -6.610 7.728 1.00 83.44 134 SER A CA 1
ATOM 1070 C C . SER A 1 134 ? -4.503 -5.172 7.226 1.00 83.44 134 SER A C 1
ATOM 1072 O O . SER A 1 134 ? -3.435 -4.572 7.233 1.00 83.44 134 SER A O 1
ATOM 1074 N N . HIS A 1 135 ? -5.602 -4.665 6.678 1.00 90.12 135 HIS A N 1
ATOM 1075 C CA . HIS A 1 135 ? -5.717 -3.296 6.182 1.00 90.12 135 HIS A CA 1
ATOM 1076 C C . HIS A 1 135 ? -7.140 -2.783 6.386 1.00 90.12 135 HIS A C 1
ATOM 1078 O O . HIS A 1 135 ? -8.077 -3.575 6.498 1.00 90.12 135 HIS A O 1
ATOM 1084 N N . TYR A 1 136 ? -7.299 -1.462 6.423 1.00 91.19 136 TYR A N 1
ATOM 1085 C CA . TYR A 1 136 ? -8.612 -0.845 6.551 1.00 91.19 136 TYR A CA 1
ATOM 1086 C C . TYR A 1 136 ? -9.449 -1.061 5.284 1.00 91.19 136 TYR A C 1
ATOM 1088 O O . TYR A 1 136 ? -8.969 -0.884 4.165 1.00 91.19 136 TYR A O 1
ATOM 1096 N N . VAL A 1 137 ? -10.722 -1.419 5.462 1.00 82.12 137 VAL A N 1
ATOM 1097 C CA . VAL A 1 137 ? -11.699 -1.526 4.371 1.00 82.12 137 VAL A CA 1
ATOM 1098 C C . VAL A 1 137 ? -12.822 -0.530 4.625 1.00 82.12 137 VAL A C 1
ATOM 1100 O O . VAL A 1 137 ? -13.523 -0.595 5.639 1.00 82.12 137 VAL A O 1
ATOM 1103 N N . SER A 1 138 ? -13.005 0.396 3.686 1.00 78.44 138 SER A N 1
ATOM 1104 C CA . SER A 1 138 ? -14.070 1.393 3.746 1.00 78.44 138 SER A CA 1
ATOM 1105 C C . SER A 1 138 ? -15.462 0.753 3.599 1.00 78.44 138 SER A C 1
ATOM 1107 O O . SER A 1 138 ? -15.622 -0.358 3.096 1.00 78.44 138 SER A O 1
ATOM 1109 N N . GLY A 1 139 ? -16.499 1.449 4.075 1.00 82.69 139 GLY A N 1
ATOM 1110 C CA . GLY A 1 139 ? -17.899 0.998 3.987 1.00 82.69 139 GLY A CA 1
ATOM 1111 C C . GLY A 1 139 ? -18.612 0.829 5.331 1.00 82.69 139 GLY A C 1
ATOM 1112 O O . GLY A 1 139 ? -19.835 0.709 5.359 1.00 82.69 139 GLY A O 1
ATOM 1113 N N . ARG A 1 140 ? -17.880 0.890 6.452 1.00 90.75 140 ARG A N 1
ATOM 1114 C CA . ARG A 1 140 ? -18.439 0.888 7.818 1.00 90.75 140 ARG A CA 1
ATOM 1115 C C . ARG A 1 140 ? -17.895 2.068 8.647 1.00 90.75 140 ARG A C 1
ATOM 1117 O O . ARG A 1 140 ? -17.231 1.848 9.654 1.00 90.75 140 ARG A O 1
ATOM 1124 N N . PRO A 1 141 ? -18.156 3.329 8.245 1.00 92.38 141 PRO A N 1
ATOM 1125 C CA . PRO A 1 141 ? -17.467 4.508 8.789 1.00 92.38 141 PRO A CA 1
ATOM 1126 C C . PRO A 1 141 ? -17.744 4.778 10.272 1.00 92.38 141 PRO A C 1
ATOM 1128 O O . PRO A 1 141 ? -16.965 5.468 10.905 1.00 92.38 141 PRO A O 1
ATOM 1131 N N . LYS A 1 142 ? -18.831 4.246 10.839 1.00 96.56 142 LYS A N 1
ATOM 1132 C CA . LYS A 1 142 ? -19.195 4.420 12.259 1.00 96.56 142 LYS A CA 1
ATOM 1133 C C . LYS A 1 142 ? -18.754 3.257 13.149 1.00 96.56 142 LYS A C 1
ATOM 1135 O O . LYS A 1 142 ? -19.071 3.242 14.333 1.00 96.56 142 LYS A O 1
ATOM 1140 N N . GLN A 1 143 ? -18.123 2.239 12.567 1.00 96.38 143 GLN A N 1
ATOM 1141 C CA . GLN A 1 143 ? -17.748 1.030 13.284 1.00 96.38 143 GLN A CA 1
ATOM 1142 C C . GLN A 1 143 ? -16.432 1.257 14.020 1.00 96.38 143 GLN A C 1
ATOM 1144 O O . GLN A 1 143 ? -15.397 1.345 13.377 1.00 96.38 143 GLN A O 1
ATOM 1149 N N . ASN A 1 144 ? -16.465 1.311 15.349 1.00 98.25 144 ASN A N 1
ATOM 1150 C CA . ASN A 1 144 ? -15.270 1.577 16.147 1.00 98.25 144 ASN A CA 1
ATOM 1151 C C . ASN A 1 144 ? -14.120 0.607 15.830 1.00 98.25 144 ASN A C 1
ATOM 1153 O O . ASN A 1 144 ? -14.331 -0.592 15.607 1.00 98.25 144 ASN A O 1
ATOM 1157 N N . LEU A 1 145 ? -12.899 1.136 15.860 1.00 98.62 145 LEU A N 1
ATOM 1158 C CA . LEU A 1 145 ? -11.671 0.397 15.596 1.00 98.62 145 LEU A CA 1
ATOM 1159 C C . LEU A 1 145 ? -10.854 0.280 16.884 1.00 98.62 145 LEU A C 1
ATOM 1161 O O . LEU A 1 145 ? -10.569 1.274 17.553 1.00 98.62 145 LEU A O 1
ATOM 1165 N N . LEU A 1 146 ? -10.423 -0.935 17.211 1.00 98.69 146 LEU A N 1
ATOM 1166 C CA . LEU A 1 146 ? -9.482 -1.209 18.290 1.00 98.69 146 LEU A CA 1
ATOM 1167 C C . LEU A 1 146 ? -8.167 -1.721 17.700 1.00 98.69 146 LEU A C 1
ATOM 1169 O O . LEU A 1 146 ? -8.105 -2.824 17.170 1.00 98.69 146 LEU A O 1
ATOM 1173 N N . LEU A 1 147 ? -7.106 -0.928 17.803 1.00 98.75 147 LEU A N 1
ATOM 1174 C CA . LEU A 1 147 ? -5.795 -1.241 17.253 1.00 98.75 147 LEU A CA 1
ATOM 1175 C C . LEU A 1 147 ? -4.808 -1.476 18.396 1.00 98.75 147 LEU A C 1
ATOM 1177 O O . LEU A 1 147 ? -4.611 -0.603 19.239 1.00 98.75 147 LEU A O 1
ATOM 1181 N N . LEU A 1 148 ? -4.165 -2.639 18.438 1.00 98.56 148 LEU A N 1
ATOM 1182 C CA . LEU A 1 148 ? -3.126 -2.962 19.414 1.00 98.56 148 LEU A CA 1
ATOM 1183 C C . LEU A 1 148 ? -1.812 -3.213 18.688 1.00 98.56 148 LEU A C 1
ATOM 1185 O O . LEU A 1 148 ? -1.743 -3.993 17.738 1.00 98.56 148 LEU A O 1
ATOM 1189 N N . SER A 1 149 ? -0.746 -2.603 19.197 1.00 97.75 149 SER A N 1
ATOM 1190 C CA . SER A 1 149 ? 0.606 -2.851 18.714 1.00 97.75 149 SER A CA 1
ATOM 1191 C C . SER A 1 149 ? 1.585 -3.208 19.818 1.00 97.75 149 SER A C 1
ATOM 1193 O O . SER A 1 149 ? 1.405 -2.836 20.979 1.00 97.75 149 SER A O 1
ATOM 1195 N N . THR A 1 150 ? 2.675 -3.882 19.445 1.00 94.50 150 THR A N 1
ATOM 1196 C CA . THR A 1 150 ? 3.894 -3.920 20.266 1.00 94.50 150 THR A CA 1
ATOM 1197 C C . THR A 1 150 ? 5.142 -3.594 19.457 1.00 94.50 150 THR A C 1
ATOM 1199 O O . THR A 1 150 ? 5.357 -4.196 18.403 1.00 94.50 150 THR A O 1
ATOM 1202 N N . GLY A 1 151 ? 6.005 -2.713 19.972 1.00 92.62 151 GLY A N 1
ATOM 1203 C CA . GLY A 1 151 ? 7.248 -2.321 19.299 1.00 92.62 151 GLY A CA 1
ATOM 1204 C C . GLY A 1 151 ? 7.000 -1.770 17.890 1.00 92.62 151 GLY A C 1
ATOM 1205 O O . GLY A 1 151 ? 6.170 -0.885 17.694 1.00 92.62 151 GLY A O 1
ATOM 1206 N N . THR A 1 152 ? 7.688 -2.312 16.880 1.00 95.31 152 THR A N 1
ATOM 1207 C CA . THR A 1 152 ? 7.484 -1.908 15.476 1.00 95.31 152 THR A CA 1
ATOM 1208 C C . THR A 1 152 ? 6.174 -2.390 14.867 1.00 95.31 152 THR A C 1
ATOM 1210 O O . THR A 1 152 ? 5.839 -1.938 13.780 1.00 95.31 152 THR A O 1
ATOM 1213 N N . GLY A 1 153 ? 5.374 -3.192 15.581 1.00 95.62 153 GLY A N 1
ATOM 1214 C CA . GLY A 1 153 ? 3.978 -3.444 15.209 1.00 95.62 153 GLY A CA 1
ATOM 1215 C C . GLY A 1 153 ? 3.123 -2.169 15.175 1.00 95.62 153 GLY A C 1
ATOM 1216 O O . GLY A 1 153 ? 2.025 -2.183 14.638 1.00 95.62 153 GLY A O 1
ATOM 1217 N N . LEU A 1 154 ? 3.627 -1.043 15.705 1.00 97.81 154 LEU A N 1
ATOM 1218 C CA . LEU A 1 154 ? 3.017 0.274 15.509 1.00 97.81 154 LEU A CA 1
ATOM 1219 C C . LEU A 1 154 ? 2.989 0.680 14.023 1.00 97.81 154 LEU A C 1
ATOM 1221 O O . LEU A 1 154 ? 2.054 1.350 13.611 1.00 97.81 154 LEU A O 1
ATOM 1225 N N . SER A 1 155 ? 3.972 0.249 13.223 1.00 96.25 155 SER A N 1
ATOM 1226 C CA . SER A 1 155 ? 4.113 0.593 11.801 1.00 96.25 155 SER A CA 1
ATOM 1227 C C . SER A 1 155 ? 2.851 0.313 10.972 1.00 96.25 155 SER A C 1
ATOM 1229 O O . SER A 1 155 ? 2.294 1.265 10.438 1.00 96.25 155 SER A O 1
ATOM 1231 N N . PRO A 1 156 ? 2.314 -0.918 10.911 1.00 96.25 156 PRO A N 1
ATOM 1232 C CA . PRO A 1 156 ? 1.094 -1.167 10.146 1.00 96.25 156 PRO A CA 1
ATOM 1233 C C . PRO A 1 156 ? -0.135 -0.487 10.755 1.00 96.25 156 PRO A C 1
ATOM 1235 O O . PRO A 1 156 ? -0.943 0.081 10.027 1.00 96.25 156 PRO A O 1
ATOM 1238 N N . VAL A 1 157 ? -0.297 -0.507 12.085 1.00 97.88 157 VAL A N 1
ATOM 1239 C CA . VAL A 1 157 ? -1.539 -0.011 12.705 1.00 97.88 157 VAL A CA 1
ATOM 1240 C C . VAL A 1 157 ? -1.661 1.511 12.685 1.00 97.88 157 VAL A C 1
ATOM 1242 O O . VAL A 1 157 ? -2.779 2.013 12.616 1.00 97.88 157 VAL A O 1
ATOM 1245 N N . ILE A 1 158 ? -0.551 2.262 12.700 1.00 97.69 158 ILE A N 1
ATOM 1246 C CA . ILE A 1 158 ? -0.618 3.716 12.503 1.00 97.69 158 ILE A CA 1
ATOM 1247 C C . ILE A 1 158 ? -0.989 4.048 11.056 1.00 97.69 158 ILE A C 1
ATOM 1249 O O . ILE A 1 158 ? -1.782 4.961 10.841 1.00 97.69 158 ILE A O 1
ATOM 1253 N N . GLY A 1 159 ? -0.504 3.267 10.084 1.00 97.31 159 GLY A N 1
ATOM 1254 C CA . GLY A 1 159 ? -0.932 3.363 8.690 1.00 97.31 159 GLY A CA 1
ATOM 1255 C C . GLY A 1 159 ? -2.431 3.100 8.535 1.00 97.31 159 GLY A C 1
ATOM 1256 O O . GLY A 1 159 ? -3.131 3.911 7.941 1.00 97.31 159 GLY A O 1
ATOM 1257 N N . ILE A 1 160 ? -2.948 2.026 9.145 1.00 98.12 160 ILE A N 1
ATOM 1258 C CA . ILE A 1 160 ? -4.384 1.682 9.147 1.00 98.12 160 ILE A CA 1
ATOM 1259 C C . ILE A 1 160 ? -5.223 2.791 9.793 1.00 98.12 160 ILE A C 1
ATOM 1261 O O . ILE A 1 160 ? -6.252 3.180 9.247 1.00 98.12 160 ILE A O 1
ATOM 1265 N N . ALA A 1 161 ? -4.793 3.323 10.942 1.00 98.31 161 ALA A N 1
ATOM 1266 C CA . ALA A 1 161 ? -5.495 4.420 11.604 1.00 98.31 161 ALA A CA 1
ATOM 1267 C C . ALA A 1 161 ? -5.516 5.686 10.735 1.00 98.31 161 ALA A C 1
ATOM 1269 O O . ALA A 1 161 ? -6.563 6.315 10.604 1.00 98.31 161 ALA A O 1
ATOM 1270 N N . ARG A 1 162 ? -4.384 6.043 10.111 1.00 97.44 162 ARG A N 1
ATOM 1271 C CA . ARG A 1 162 ? -4.300 7.179 9.181 1.00 97.44 162 ARG A CA 1
ATOM 1272 C C . ARG A 1 162 ? -5.208 6.973 7.971 1.00 97.44 162 ARG A C 1
ATOM 1274 O O . ARG A 1 162 ? -5.956 7.882 7.643 1.00 97.44 162 ARG A O 1
ATOM 1281 N N . ASP A 1 163 ? -5.183 5.793 7.357 1.00 96.69 163 ASP A N 1
ATOM 1282 C CA . ASP A 1 163 ? -6.025 5.442 6.206 1.00 96.69 163 ASP A CA 1
ATOM 1283 C C . ASP A 1 163 ? -7.522 5.536 6.552 1.00 96.69 163 ASP A C 1
ATOM 1285 O O . ASP A 1 163 ? -8.303 6.138 5.816 1.00 96.69 163 ASP A O 1
ATOM 1289 N N . ALA A 1 164 ? -7.919 5.046 7.733 1.00 97.25 164 ALA A N 1
ATOM 1290 C CA . ALA A 1 164 ? -9.286 5.177 8.231 1.00 97.25 164 ALA A CA 1
ATOM 1291 C C . ALA A 1 164 ? -9.697 6.647 8.429 1.00 97.25 164 ALA A C 1
ATOM 1293 O O . ALA A 1 164 ? -10.750 7.061 7.940 1.00 97.25 164 ALA A O 1
ATOM 1294 N N . LEU A 1 165 ? -8.866 7.447 9.104 1.00 97.44 165 LEU A N 1
ATOM 1295 C CA . LEU A 1 165 ? -9.133 8.868 9.352 1.00 97.44 165 LEU A CA 1
ATOM 1296 C C . LEU A 1 165 ? -9.221 9.674 8.047 1.00 97.44 165 LEU A C 1
ATOM 1298 O O . LEU A 1 165 ? -10.165 10.442 7.868 1.00 97.44 165 LEU A O 1
ATOM 1302 N N . LEU A 1 166 ? -8.287 9.455 7.116 1.00 95.06 166 LEU A N 1
ATOM 1303 C CA . LEU A 1 166 ? -8.274 10.092 5.792 1.00 95.06 166 LEU A CA 1
ATOM 1304 C C . LEU A 1 166 ? -9.478 9.671 4.937 1.00 95.06 166 LEU A C 1
ATOM 1306 O O . LEU A 1 166 ? -10.002 10.471 4.167 1.00 95.06 166 LEU A O 1
ATOM 1310 N N . SER A 1 167 ? -9.974 8.448 5.133 1.00 93.69 167 SER A N 1
ATOM 1311 C CA . SER A 1 167 ? -11.192 7.931 4.497 1.00 93.69 167 SER A CA 1
ATOM 1312 C C . SER A 1 167 ? -12.496 8.407 5.160 1.00 93.69 167 SER A C 1
ATOM 1314 O O . SER A 1 167 ? -13.567 7.884 4.841 1.00 93.69 167 SER A O 1
ATOM 1316 N N . GLY A 1 168 ? -12.439 9.357 6.101 1.00 95.44 168 GLY A N 1
ATOM 1317 C CA . GLY A 1 168 ? -13.620 9.922 6.759 1.00 95.44 168 GLY A CA 1
ATOM 1318 C C . GLY A 1 168 ? -14.286 8.983 7.767 1.00 95.44 168 GLY A C 1
ATOM 1319 O O . GLY A 1 168 ? -15.504 9.017 7.932 1.00 95.44 168 GLY A O 1
ATOM 1320 N N . HIS A 1 169 ? -13.518 8.109 8.420 1.00 97.75 169 HIS A N 1
ATOM 1321 C CA . HIS A 1 169 ? -14.042 7.266 9.489 1.00 97.75 169 HIS A CA 1
ATOM 1322 C C . HIS A 1 169 ? -14.511 8.121 10.682 1.00 97.75 169 HIS A C 1
ATOM 1324 O O . HIS A 1 169 ? -13.759 8.934 11.216 1.00 97.75 169 HIS A O 1
ATOM 1330 N N . GLU A 1 170 ? -15.760 7.922 11.101 1.00 97.31 170 GLU A N 1
ATOM 1331 C CA . GLU A 1 170 ? -16.449 8.666 12.163 1.00 97.31 170 GLU A CA 1
ATOM 1332 C C . GLU A 1 170 ? -16.443 7.926 13.508 1.00 97.31 170 GLU A C 1
ATOM 1334 O O . GLU A 1 170 ? -16.570 8.557 14.556 1.00 97.31 170 GLU A O 1
ATOM 1339 N N . GLY A 1 171 ? -16.328 6.593 13.486 1.00 97.81 171 GLY A N 1
ATOM 1340 C CA . GLY A 1 171 ? -16.233 5.765 14.686 1.00 97.81 171 GLY A CA 1
ATOM 1341 C C . GLY A 1 171 ? -14.988 6.092 15.508 1.00 97.81 171 GLY A C 1
ATOM 1342 O O . GLY A 1 171 ? -14.018 6.663 15.003 1.00 97.81 171 GLY A O 1
ATOM 1343 N N . ASP A 1 172 ? -15.007 5.730 16.787 1.00 98.44 172 ASP A N 1
ATOM 1344 C CA . ASP A 1 172 ? -13.835 5.900 17.638 1.00 98.44 172 ASP A CA 1
ATOM 1345 C C . ASP A 1 172 ? -12.724 4.932 17.216 1.00 98.44 172 ASP A C 1
ATOM 1347 O O . ASP A 1 172 ? -12.942 3.727 17.060 1.00 98.44 172 ASP A O 1
ATOM 1351 N N . ILE A 1 173 ? -11.512 5.462 17.087 1.00 98.75 173 ILE A N 1
ATOM 1352 C CA . ILE A 1 173 ? -10.297 4.715 16.781 1.00 98.75 173 ILE A CA 1
ATOM 1353 C C . ILE A 1 173 ? -9.427 4.713 18.032 1.00 98.75 173 ILE A C 1
ATOM 1355 O O . ILE A 1 173 ? -8.837 5.730 18.396 1.00 98.75 173 ILE A O 1
ATOM 1359 N N . TYR A 1 174 ? -9.325 3.561 18.688 1.00 98.75 174 TYR A N 1
ATOM 1360 C CA . TYR A 1 174 ? -8.495 3.378 19.872 1.00 98.75 174 TYR A CA 1
ATOM 1361 C C . TYR A 1 174 ? -7.213 2.629 19.524 1.00 98.75 174 TYR A C 1
ATOM 1363 O O . TYR A 1 174 ? -7.225 1.415 19.336 1.00 98.75 174 TYR A O 1
ATOM 1371 N N . LEU A 1 175 ? -6.093 3.345 19.497 1.00 98.69 175 LEU A N 1
ATOM 1372 C CA . LEU A 1 175 ? -4.758 2.786 19.331 1.00 98.69 175 LEU A CA 1
ATOM 1373 C C . LEU A 1 175 ? -4.075 2.578 20.691 1.00 98.69 175 LEU A C 1
ATOM 1375 O O . LEU A 1 175 ? -3.851 3.514 21.457 1.00 98.69 175 LEU A O 1
ATOM 1379 N N . TYR A 1 176 ? -3.680 1.347 20.984 1.00 98.62 176 TYR A N 1
ATOM 1380 C CA . TYR A 1 176 ? -2.901 0.991 22.162 1.00 98.62 176 TYR A CA 1
ATOM 1381 C C . TYR A 1 176 ? -1.498 0.530 21.746 1.00 98.62 176 TYR A C 1
ATOM 1383 O O . TYR A 1 176 ? -1.335 -0.446 21.012 1.00 98.62 176 TYR A O 1
ATOM 1391 N N . CYS A 1 177 ? -0.470 1.222 22.239 1.00 98.00 177 CYS A N 1
ATOM 1392 C CA . CYS A 1 177 ? 0.929 0.993 21.873 1.00 98.00 177 CYS A CA 1
ATOM 1393 C C . CYS A 1 177 ? 1.694 0.348 23.028 1.00 98.00 177 CYS A C 1
ATOM 1395 O O . CYS A 1 177 ? 2.070 1.022 23.987 1.00 98.00 177 CYS A O 1
ATOM 1397 N N . GLY A 1 178 ? 1.943 -0.955 22.946 1.00 96.88 178 GLY A N 1
ATOM 1398 C CA . GLY A 1 178 ? 2.683 -1.718 23.945 1.00 96.88 178 GLY A CA 1
ATOM 1399 C C . GLY A 1 178 ? 4.195 -1.653 23.751 1.00 96.88 178 GLY A C 1
ATOM 1400 O O . GLY A 1 178 ? 4.725 -2.044 22.713 1.00 96.88 178 GLY A O 1
ATOM 1401 N N . ASN A 1 179 ? 4.926 -1.248 24.782 1.00 93.69 179 ASN A N 1
ATOM 1402 C CA . ASN A 1 179 ? 6.381 -1.330 24.807 1.00 93.69 179 ASN A CA 1
ATOM 1403 C C . ASN A 1 179 ? 6.865 -1.895 26.139 1.00 93.69 179 ASN A C 1
ATOM 1405 O O . ASN A 1 179 ? 6.234 -1.705 27.176 1.00 93.69 179 ASN A O 1
ATOM 1409 N N . ARG A 1 180 ? 8.013 -2.586 26.120 1.00 88.62 180 ARG A N 1
ATOM 1410 C CA . ARG A 1 180 ? 8.618 -3.077 27.366 1.00 88.62 180 ARG A CA 1
ATOM 1411 C C . ARG A 1 180 ? 9.019 -1.907 28.258 1.00 88.62 180 ARG A C 1
ATOM 1413 O O . ARG A 1 180 ? 8.618 -1.874 29.405 1.00 88.62 180 ARG A O 1
ATOM 1420 N N . ASN A 1 181 ? 9.755 -0.951 27.691 1.00 91.88 181 ASN A N 1
ATOM 1421 C CA . ASN A 1 181 ? 10.279 0.232 28.371 1.00 91.88 181 ASN A CA 1
ATOM 1422 C C . ASN A 1 181 ? 9.957 1.493 27.556 1.00 91.88 181 ASN A C 1
ATOM 1424 O O . ASN A 1 181 ? 9.758 1.414 26.341 1.00 91.88 181 ASN A O 1
ATOM 1428 N N . ALA A 1 182 ? 10.024 2.663 28.198 1.00 92.50 182 ALA A N 1
ATOM 1429 C CA . ALA A 1 182 ? 9.798 3.967 27.566 1.00 92.50 182 ALA A CA 1
ATOM 1430 C C . ALA A 1 182 ? 10.685 4.241 26.335 1.00 92.50 182 ALA A C 1
ATOM 1432 O O . ALA A 1 182 ? 10.268 4.939 25.421 1.00 92.50 182 ALA A O 1
ATOM 1433 N N . SER A 1 183 ? 11.883 3.651 26.262 1.00 90.38 183 SER A N 1
ATOM 1434 C CA . SER A 1 183 ? 12.796 3.818 25.121 1.00 90.38 183 SER A CA 1
ATOM 1435 C C . SER A 1 183 ? 12.280 3.230 23.803 1.00 90.38 183 SER A C 1
ATOM 1437 O O . SER A 1 183 ? 12.883 3.476 22.765 1.00 90.38 183 SER A O 1
ATOM 1439 N N . GLY A 1 184 ? 11.232 2.400 23.852 1.00 87.94 184 GLY A N 1
ATOM 1440 C CA . GLY A 1 184 ? 10.565 1.863 22.666 1.00 87.94 184 GLY A CA 1
ATOM 1441 C C . GLY A 1 184 ? 9.427 2.742 22.147 1.00 87.94 184 GLY A C 1
ATOM 1442 O O . GLY A 1 184 ? 8.829 2.397 21.133 1.00 87.94 184 GLY A O 1
ATOM 1443 N N . ILE A 1 185 ? 9.096 3.839 22.834 1.00 93.62 185 ILE A N 1
ATOM 1444 C CA . ILE A 1 185 ? 8.113 4.809 22.348 1.00 93.62 185 ILE A CA 1
ATOM 1445 C C . ILE A 1 185 ? 8.750 5.608 21.206 1.00 93.62 185 ILE A C 1
ATOM 1447 O O . ILE A 1 185 ? 9.889 6.057 21.314 1.00 93.62 185 ILE A O 1
ATOM 1451 N N . TYR A 1 186 ? 8.012 5.764 20.109 1.00 95.62 186 TYR A N 1
ATOM 1452 C CA . TYR A 1 186 ? 8.412 6.562 18.955 1.00 95.62 186 TYR A CA 1
ATOM 1453 C C . TYR A 1 186 ? 7.168 7.100 18.227 1.00 95.62 186 TYR A C 1
ATOM 1455 O O . TYR A 1 186 ? 6.058 6.636 18.489 1.00 95.62 186 TYR A O 1
ATOM 1463 N N . LEU A 1 187 ? 7.354 8.090 17.341 1.00 95.12 187 LEU A N 1
ATOM 1464 C CA . LEU A 1 187 ? 6.284 8.838 16.648 1.00 95.12 187 LEU A CA 1
ATOM 1465 C C . LEU A 1 187 ? 5.345 9.653 17.556 1.00 95.12 187 LEU A C 1
ATOM 1467 O O . LEU A 1 187 ? 4.217 9.945 17.162 1.00 95.12 187 LEU A O 1
ATOM 1471 N N . GLU A 1 188 ? 5.796 10.069 18.741 1.00 92.81 188 GLU A N 1
ATOM 1472 C CA . GLU A 1 188 ? 4.969 10.861 19.669 1.00 92.81 188 GLU A CA 1
ATOM 1473 C C . GLU A 1 188 ? 4.438 12.144 19.021 1.00 92.81 188 GLU A C 1
ATOM 1475 O O . GLU A 1 188 ? 3.247 12.424 19.126 1.00 92.81 188 GLU A O 1
ATOM 1480 N N . ASP A 1 189 ? 5.279 12.856 18.266 1.00 92.12 189 ASP A N 1
ATOM 1481 C CA . ASP A 1 189 ? 4.880 14.077 17.559 1.00 92.12 189 ASP A CA 1
ATOM 1482 C C . ASP A 1 189 ? 3.791 13.823 16.510 1.00 92.12 189 ASP A C 1
ATOM 1484 O O . ASP A 1 189 ? 2.879 14.632 16.348 1.00 92.12 189 ASP A O 1
ATOM 1488 N N . VAL A 1 190 ? 3.875 12.699 15.791 1.00 92.25 190 VAL A N 1
ATOM 1489 C CA . VAL A 1 190 ? 2.872 12.320 14.785 1.00 92.25 190 VAL A CA 1
ATOM 1490 C C . VAL A 1 190 ? 1.562 11.982 15.483 1.00 92.25 190 VAL A C 1
ATOM 1492 O O . VAL A 1 190 ? 0.532 12.551 15.146 1.00 92.25 190 VAL A O 1
ATOM 1495 N N . ILE A 1 191 ? 1.613 11.130 16.509 1.00 95.50 191 ILE A N 1
ATOM 1496 C CA . ILE A 1 191 ? 0.442 10.720 17.290 1.00 95.50 191 ILE A CA 1
ATOM 1497 C C . ILE A 1 191 ? -0.241 11.932 17.930 1.00 95.50 191 ILE A C 1
ATOM 1499 O O . ILE A 1 191 ? -1.468 12.020 17.923 1.00 95.50 191 ILE A O 1
ATOM 1503 N N . GLN A 1 192 ? 0.533 12.866 18.482 1.00 94.88 192 GLN A N 1
ATOM 1504 C CA . GLN A 1 192 ? -0.001 14.058 19.128 1.00 94.88 192 GLN A CA 1
ATOM 1505 C C . GLN A 1 192 ? -0.705 14.971 18.118 1.00 94.88 192 GLN A C 1
ATOM 1507 O O . GLN A 1 192 ? -1.841 15.373 18.360 1.00 94.88 192 GLN A O 1
ATOM 1512 N N . LYS A 1 193 ? -0.097 15.204 16.948 1.00 95.44 193 LYS A N 1
ATOM 1513 C CA . LYS A 1 193 ? -0.744 15.941 15.851 1.00 95.44 193 LYS A CA 1
ATOM 1514 C C . LYS A 1 193 ? -2.022 15.255 15.373 1.00 95.44 193 LYS A C 1
ATOM 1516 O O . LYS A 1 193 ? -3.024 15.925 15.154 1.00 95.44 193 LYS A O 1
ATOM 1521 N N . THR A 1 194 ? -2.022 13.925 15.258 1.00 95.56 194 THR A N 1
ATOM 1522 C CA . THR A 1 194 ? -3.222 13.173 14.869 1.00 95.56 194 THR A CA 1
ATOM 1523 C C . THR A 1 194 ? -4.343 13.334 15.897 1.00 95.56 194 THR A C 1
ATOM 1525 O O . THR A 1 194 ? -5.481 13.560 15.504 1.00 95.56 194 THR A O 1
ATOM 1528 N N . LYS A 1 195 ? -4.041 13.291 17.201 1.00 96.62 195 LYS A N 1
ATOM 1529 C CA . LYS A 1 195 ? -5.035 13.541 18.265 1.00 96.62 195 LYS A CA 1
ATOM 1530 C C . LYS A 1 195 ? -5.619 14.949 18.214 1.00 96.62 195 LYS A C 1
ATOM 1532 O O . LYS A 1 195 ? -6.804 15.132 18.459 1.00 96.62 195 LYS A O 1
ATOM 1537 N N . GLU A 1 196 ? -4.783 15.947 17.940 1.00 96.75 196 GLU A N 1
ATOM 1538 C CA . GLU A 1 196 ? -5.218 17.343 17.829 1.00 96.75 196 GLU A CA 1
ATOM 1539 C C . GLU A 1 196 ? -6.116 17.561 16.608 1.00 96.75 196 GLU A C 1
ATOM 1541 O O . GLU A 1 196 ? -7.056 18.351 16.666 1.00 96.75 196 GLU A O 1
ATOM 1546 N N . GLN A 1 197 ? -5.843 16.841 15.518 1.00 97.31 197 GLN A N 1
ATOM 1547 C CA . GLN A 1 197 ? -6.596 16.939 14.273 1.00 97.31 197 GLN A CA 1
ATOM 1548 C C . GLN A 1 197 ? -7.908 16.140 14.294 1.00 97.31 197 GLN A C 1
ATOM 1550 O O . GLN A 1 197 ? -8.899 16.597 13.727 1.00 97.31 197 GLN A O 1
ATOM 1555 N N . TYR A 1 198 ? -7.931 14.968 14.934 1.00 98.00 198 TYR A N 1
ATOM 1556 C CA . TYR A 1 198 ? -9.048 14.023 14.870 1.00 98.00 198 TYR A CA 1
ATOM 1557 C C . TYR A 1 198 ? -9.590 13.690 16.270 1.00 98.00 198 TYR A C 1
ATOM 1559 O O . TYR A 1 198 ? -9.001 12.874 16.981 1.00 98.00 198 TYR A O 1
ATOM 1567 N N . PRO A 1 199 ? -10.741 14.265 16.672 1.00 97.62 199 PRO A N 1
ATOM 1568 C CA . PRO A 1 199 ? -11.323 14.043 18.000 1.00 97.62 199 PRO A CA 1
ATOM 1569 C C . PRO A 1 199 ? -11.729 12.593 18.301 1.00 97.62 199 PRO A C 1
ATOM 1571 O O . PRO A 1 199 ? -11.825 12.219 19.468 1.00 97.62 199 PRO A O 1
ATOM 1574 N N . ASN A 1 200 ? -11.986 11.786 17.268 1.00 98.25 200 ASN A N 1
ATOM 1575 C CA . ASN A 1 200 ? -12.311 10.362 17.379 1.00 98.25 200 ASN A CA 1
ATOM 1576 C C . ASN A 1 200 ? -11.066 9.456 17.406 1.00 98.25 200 ASN A C 1
ATOM 1578 O O . ASN A 1 200 ? -11.204 8.238 17.480 1.00 98.25 200 ASN A O 1
ATOM 1582 N N . PHE A 1 201 ? -9.852 10.017 17.351 1.00 98.69 201 PHE A N 1
ATOM 1583 C CA . PHE A 1 201 ? -8.614 9.256 17.477 1.00 98.69 201 PHE A CA 1
ATOM 1584 C C . PHE A 1 201 ? -8.053 9.324 18.898 1.00 98.69 201 PHE A C 1
ATOM 1586 O O . PHE A 1 201 ? -7.647 10.373 19.402 1.00 98.69 201 PHE A O 1
ATOM 1593 N N . HIS A 1 202 ? -7.939 8.158 19.523 1.00 98.25 202 HIS A N 1
ATOM 1594 C CA . HIS A 1 202 ? -7.422 7.991 20.873 1.00 98.25 202 HIS A CA 1
ATOM 1595 C C . HIS A 1 202 ? -6.178 7.114 20.817 1.00 98.25 202 HIS A C 1
ATOM 1597 O O . HIS A 1 202 ? -6.215 6.020 20.266 1.00 98.25 202 HIS A O 1
ATOM 1603 N N . CYS A 1 203 ? -5.076 7.546 21.432 1.00 98.00 203 CYS A N 1
ATOM 1604 C CA . CYS A 1 203 ? -3.864 6.725 21.509 1.00 98.00 203 CYS A CA 1
ATOM 1605 C C . CYS A 1 203 ? -3.303 6.651 22.930 1.00 98.00 203 CYS A C 1
ATOM 1607 O O . CYS A 1 203 ? -3.108 7.684 23.582 1.00 98.00 203 CYS A O 1
ATOM 1609 N N . ILE A 1 204 ? -3.017 5.431 23.388 1.00 96.81 204 ILE A N 1
ATOM 1610 C CA . ILE A 1 204 ? -2.558 5.118 24.740 1.00 96.81 204 ILE A CA 1
ATOM 1611 C C . ILE A 1 204 ? -1.269 4.294 24.676 1.00 96.81 204 ILE A C 1
ATOM 1613 O O . ILE A 1 204 ? -1.262 3.146 24.231 1.00 96.81 204 ILE A O 1
ATOM 1617 N N . SER A 1 205 ? -0.181 4.852 25.202 1.00 97.00 205 SER A N 1
ATOM 1618 C CA . SER A 1 205 ? 1.077 4.123 25.388 1.00 97.00 205 SER A CA 1
ATOM 1619 C C . SER A 1 205 ? 1.012 3.255 26.645 1.00 97.00 205 SER A C 1
ATOM 1621 O O . SER A 1 205 ? 0.679 3.739 27.726 1.00 97.00 205 SER A O 1
ATOM 1623 N N . CYS A 1 206 ? 1.347 1.976 26.505 1.00 97.44 206 CYS A N 1
ATOM 1624 C CA . CYS A 1 206 ? 1.334 0.971 27.564 1.00 97.44 206 CYS A CA 1
ATOM 1625 C C . CYS A 1 206 ? 2.761 0.466 27.808 1.00 97.44 206 CYS A C 1
ATOM 1627 O O . CYS A 1 206 ? 3.397 -0.034 26.879 1.00 97.44 206 CYS A O 1
ATOM 1629 N N . ILE A 1 207 ? 3.263 0.590 29.038 1.00 97.38 207 ILE A N 1
ATOM 1630 C CA . ILE A 1 207 ? 4.633 0.222 29.417 1.00 97.38 207 ILE A CA 1
ATOM 1631 C C . ILE A 1 207 ? 4.600 -0.910 30.441 1.00 97.38 207 ILE A C 1
ATOM 1633 O O . ILE A 1 207 ? 4.060 -0.743 31.535 1.00 97.38 207 ILE A O 1
ATOM 1637 N N . SER A 1 208 ? 5.159 -2.070 30.091 1.00 93.44 208 SER A N 1
ATOM 1638 C CA . SER A 1 208 ? 5.095 -3.259 30.953 1.00 93.44 208 SER A CA 1
ATOM 1639 C C . SER A 1 208 ? 6.178 -3.292 32.035 1.00 93.44 208 SER A C 1
ATOM 1641 O O . SER A 1 208 ? 5.982 -3.937 33.061 1.00 93.44 208 SER A O 1
ATOM 1643 N N . GLU A 1 209 ? 7.316 -2.627 31.816 1.00 91.00 209 GLU A N 1
ATOM 1644 C CA . GLU A 1 209 ? 8.482 -2.636 32.703 1.00 91.00 209 GLU A CA 1
ATOM 1645 C C . GLU A 1 209 ? 9.159 -1.251 32.787 1.00 91.00 209 GLU A C 1
ATOM 1647 O O . GLU A 1 209 ? 9.099 -0.423 31.877 1.00 91.00 209 GLU A O 1
ATOM 1652 N N . GLY A 1 210 ? 9.851 -0.993 33.898 1.00 91.62 210 GLY A N 1
ATOM 1653 C CA . GLY A 1 210 ? 10.635 0.229 34.089 1.00 91.62 210 GLY A CA 1
ATOM 1654 C C . GLY A 1 210 ? 9.816 1.466 34.480 1.00 91.62 210 GLY A C 1
ATOM 1655 O O . GLY A 1 210 ? 8.747 1.370 35.081 1.00 91.62 210 GLY A O 1
ATOM 1656 N N . ILE A 1 211 ? 10.374 2.651 34.204 1.00 91.25 211 ILE A N 1
ATOM 1657 C CA . ILE A 1 211 ? 9.750 3.939 34.542 1.00 91.25 211 ILE A CA 1
ATOM 1658 C C . ILE A 1 211 ? 8.630 4.233 33.545 1.00 91.25 211 ILE A C 1
ATOM 1660 O O . ILE A 1 211 ? 8.855 4.218 32.334 1.00 91.25 211 ILE A O 1
ATOM 1664 N N . ILE A 1 212 ? 7.448 4.551 34.071 1.00 94.38 212 ILE A N 1
ATOM 1665 C CA . ILE A 1 212 ? 6.262 4.902 33.290 1.00 94.38 212 ILE A CA 1
ATOM 1666 C C . ILE A 1 212 ? 6.290 6.407 32.994 1.00 94.38 212 ILE A C 1
ATOM 1668 O O . ILE A 1 212 ? 6.246 7.202 33.937 1.00 94.38 212 ILE A O 1
ATOM 1672 N N . PRO A 1 213 ? 6.379 6.826 31.719 1.00 91.75 213 PRO A N 1
ATOM 1673 C CA . PRO A 1 213 ? 6.314 8.237 31.355 1.00 91.75 213 PRO A CA 1
ATOM 1674 C C . PRO A 1 213 ? 4.965 8.864 31.711 1.00 91.75 213 PRO A C 1
ATOM 1676 O O . PRO A 1 213 ? 3.941 8.183 31.796 1.00 91.75 213 PRO A O 1
ATOM 1679 N N . ILE A 1 214 ? 4.952 10.186 31.866 1.00 89.50 214 ILE A N 1
ATOM 1680 C CA . ILE A 1 214 ? 3.712 10.943 32.056 1.00 89.50 214 ILE A CA 1
ATOM 1681 C C . ILE A 1 214 ? 2.805 10.715 30.838 1.00 89.50 214 ILE A C 1
ATOM 1683 O O . ILE A 1 214 ? 3.242 10.855 29.701 1.00 89.50 214 ILE A O 1
ATOM 1687 N N . GLY A 1 215 ? 1.545 10.347 31.081 1.00 87.69 215 GLY A N 1
ATOM 1688 C CA . GLY A 1 215 ? 0.565 10.054 30.027 1.00 87.69 215 GLY A CA 1
ATOM 1689 C C . GLY A 1 215 ? 0.570 8.606 29.518 1.00 87.69 215 GLY A C 1
ATOM 1690 O O . GLY A 1 215 ? -0.340 8.233 28.778 1.00 87.69 215 GLY A O 1
ATOM 1691 N N . ALA A 1 216 ? 1.527 7.773 29.940 1.00 95.00 216 ALA A N 1
ATOM 1692 C CA . ALA A 1 216 ? 1.523 6.336 29.675 1.00 95.00 216 ALA A CA 1
ATOM 1693 C C . ALA A 1 216 ? 0.838 5.544 30.805 1.00 95.00 216 ALA A C 1
ATOM 1695 O O . ALA A 1 216 ? 0.680 6.021 31.930 1.00 95.00 216 ALA A O 1
ATOM 1696 N N . VAL A 1 217 ? 0.441 4.308 30.506 1.00 96.88 217 VAL A N 1
ATOM 1697 C CA . VAL A 1 217 ? -0.210 3.386 31.446 1.00 96.88 217 VAL A CA 1
ATOM 1698 C C . VAL A 1 217 ? 0.707 2.198 31.722 1.00 96.88 217 VAL A C 1
ATOM 1700 O O . VAL A 1 217 ? 1.302 1.641 30.803 1.00 96.88 217 VAL A O 1
ATOM 1703 N N . ALA A 1 218 ? 0.816 1.795 32.986 1.00 97.31 218 ALA A N 1
ATOM 1704 C CA . ALA A 1 218 ? 1.581 0.614 33.374 1.00 97.31 218 ALA A CA 1
ATOM 1705 C C . ALA A 1 218 ? 0.815 -0.680 33.051 1.00 97.31 218 ALA A C 1
ATOM 1707 O O . ALA A 1 218 ? -0.349 -0.813 33.432 1.00 97.31 218 ALA A O 1
ATOM 1708 N N . GLY A 1 219 ? 1.478 -1.643 32.410 1.00 95.88 219 GLY A N 1
ATOM 1709 C CA . GLY A 1 219 ? 0.947 -2.986 32.160 1.00 95.88 219 GLY A CA 1
ATOM 1710 C C . GLY A 1 219 ? 1.030 -3.441 30.704 1.00 95.88 219 GLY A C 1
ATOM 1711 O O . GLY A 1 219 ? 1.550 -2.746 29.828 1.00 95.88 219 GLY A O 1
ATOM 1712 N N . TYR A 1 220 ? 0.516 -4.645 30.448 1.00 94.25 220 TYR A N 1
ATOM 1713 C CA . TYR A 1 220 ? 0.439 -5.198 29.099 1.00 94.25 220 TYR A CA 1
ATOM 1714 C C . TYR A 1 220 ? -0.687 -4.547 28.299 1.00 94.25 220 TYR A C 1
ATOM 1716 O O . TYR A 1 220 ? -1.800 -4.360 28.790 1.00 94.25 220 TYR A O 1
ATOM 1724 N N . VAL A 1 221 ? -0.398 -4.268 27.029 1.00 96.62 221 VAL A N 1
ATOM 1725 C CA . VAL A 1 221 ? -1.308 -3.583 26.103 1.00 96.62 221 VAL A CA 1
ATOM 1726 C C . VAL A 1 221 ? -2.668 -4.280 25.978 1.00 96.62 221 VAL A C 1
ATOM 1728 O O . VAL A 1 221 ? -3.698 -3.614 26.026 1.00 96.62 221 VAL A O 1
ATOM 1731 N N . THR A 1 222 ? -2.685 -5.617 25.921 1.00 93.44 222 THR A N 1
ATOM 1732 C CA . THR A 1 222 ? -3.920 -6.414 25.854 1.00 93.44 222 THR A CA 1
ATOM 1733 C C . THR A 1 222 ? -4.769 -6.226 27.102 1.00 93.44 222 THR A C 1
ATOM 1735 O O . THR A 1 222 ? -5.970 -6.007 27.010 1.00 93.44 222 THR A O 1
ATOM 1738 N N . ASP A 1 223 ? -4.146 -6.280 28.280 1.00 94.50 223 ASP A N 1
ATOM 1739 C CA . ASP A 1 223 ? -4.875 -6.233 29.547 1.00 94.50 223 ASP A CA 1
ATOM 1740 C C . ASP A 1 223 ? -5.537 -4.867 29.715 1.00 94.50 223 ASP A C 1
ATOM 1742 O O . ASP A 1 223 ? -6.703 -4.776 30.090 1.00 94.50 223 ASP A O 1
ATOM 1746 N N . ILE A 1 224 ? -4.819 -3.803 29.358 1.00 97.31 224 ILE A N 1
ATOM 1747 C CA . ILE A 1 224 ? -5.318 -2.431 29.431 1.00 97.31 224 ILE A CA 1
ATOM 1748 C C . ILE A 1 224 ? -6.454 -2.209 28.424 1.00 97.31 224 ILE A C 1
ATOM 1750 O O . ILE A 1 224 ? -7.513 -1.713 28.812 1.00 97.31 224 ILE A O 1
ATOM 1754 N N . ALA A 1 225 ? -6.255 -2.586 27.156 1.00 97.12 225 ALA A N 1
ATOM 1755 C CA . ALA A 1 225 ? -7.235 -2.375 26.093 1.00 97.12 225 ALA A CA 1
ATOM 1756 C C . ALA A 1 225 ? -8.550 -3.120 26.372 1.00 97.12 225 ALA A C 1
ATOM 1758 O O . ALA A 1 225 ? -9.616 -2.507 26.430 1.00 97.12 225 ALA A O 1
ATOM 1759 N N . PHE A 1 226 ? -8.479 -4.424 26.639 1.00 95.75 226 PHE A N 1
ATOM 1760 C CA . PHE A 1 226 ? -9.669 -5.259 26.821 1.00 95.75 226 PHE A CA 1
ATOM 1761 C C . PHE A 1 226 ? -10.355 -5.065 28.181 1.00 95.75 226 PHE A C 1
ATOM 1763 O O . PHE A 1 226 ? -11.532 -5.393 28.323 1.00 95.75 226 PHE A O 1
ATOM 1770 N N . THR A 1 227 ? -9.671 -4.495 29.181 1.00 95.88 227 THR A N 1
ATOM 1771 C CA . THR A 1 227 ? -10.334 -4.044 30.420 1.00 95.88 227 THR A CA 1
ATOM 1772 C C . THR A 1 227 ? -11.168 -2.785 30.178 1.00 95.88 227 THR A C 1
ATOM 1774 O O . THR A 1 227 ? -12.242 -2.636 30.756 1.00 95.88 227 THR A O 1
ATOM 1777 N N . ARG A 1 228 ? -10.688 -1.869 29.325 1.00 96.00 228 ARG A N 1
ATOM 1778 C CA . ARG A 1 228 ? -11.387 -0.614 28.997 1.00 96.00 228 ARG A CA 1
ATOM 1779 C C . ARG A 1 228 ? -12.523 -0.805 27.996 1.00 96.00 228 ARG A C 1
ATOM 1781 O O . ARG A 1 228 ? -13.487 -0.047 28.036 1.00 96.00 228 ARG A O 1
ATOM 1788 N N . HIS A 1 229 ? -12.428 -1.822 27.144 1.00 94.88 229 HIS A N 1
ATOM 1789 C CA . HIS A 1 229 ? -13.416 -2.135 26.114 1.00 94.88 229 HIS A CA 1
ATOM 1790 C C . HIS A 1 229 ? -13.959 -3.552 26.317 1.00 94.88 229 HIS A C 1
ATOM 1792 O O . HIS A 1 229 ? -13.582 -4.473 25.610 1.00 94.88 229 HIS A O 1
ATOM 1798 N N . SER A 1 230 ? -14.839 -3.740 27.304 1.00 85.81 230 SER A N 1
ATOM 1799 C CA . SER A 1 230 ? -15.324 -5.070 27.716 1.00 85.81 230 SER A CA 1
ATOM 1800 C C . SER A 1 230 ? -16.326 -5.731 26.755 1.00 85.81 230 SER A C 1
ATOM 1802 O O . SER A 1 230 ? -16.664 -6.900 26.942 1.00 85.81 230 SER A O 1
ATOM 1804 N N . SER A 1 231 ? -16.799 -5.003 25.739 1.00 93.62 231 SER A N 1
ATOM 1805 C CA . SER A 1 231 ? -17.664 -5.499 24.665 1.00 93.62 2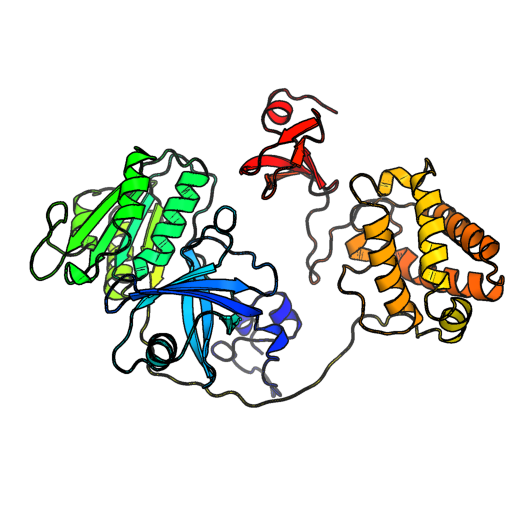31 SER A CA 1
ATOM 1806 C C . SER A 1 231 ? -17.179 -4.952 23.329 1.00 93.62 231 SER A C 1
ATOM 1808 O O . SER A 1 231 ? -17.118 -3.737 23.150 1.00 93.62 231 SER A O 1
ATOM 1810 N N . LEU A 1 232 ? -16.910 -5.853 22.388 1.00 95.38 232 LEU A N 1
ATOM 1811 C CA . LEU A 1 232 ? -16.406 -5.549 21.043 1.00 95.38 232 LEU A CA 1
ATOM 1812 C C . LEU A 1 232 ? -17.393 -5.952 19.946 1.00 95.38 232 LEU A C 1
ATOM 1814 O O . LEU A 1 232 ? -17.028 -6.117 18.783 1.00 95.38 232 LEU A O 1
ATOM 1818 N N . LYS A 1 233 ? -18.666 -6.120 20.316 1.00 94.75 233 LYS A N 1
ATOM 1819 C CA . LYS A 1 233 ? -19.735 -6.315 19.343 1.00 94.75 233 LYS A CA 1
ATOM 1820 C C . LYS A 1 233 ? -19.767 -5.126 18.385 1.00 94.75 233 LYS A C 1
ATOM 1822 O O . LYS A 1 233 ? -19.852 -3.988 18.836 1.00 94.75 233 LYS A O 1
ATOM 1827 N N . ASP A 1 234 ? -19.751 -5.418 17.088 1.00 92.75 234 ASP A N 1
ATOM 1828 C CA . ASP A 1 234 ? -19.728 -4.426 16.011 1.00 92.75 234 ASP A CA 1
ATOM 1829 C C . ASP A 1 234 ? -18.475 -3.524 16.050 1.00 92.75 234 ASP A C 1
ATOM 1831 O O . ASP A 1 234 ? -18.545 -2.357 15.689 1.00 92.75 234 ASP A O 1
ATOM 1835 N N . TRP A 1 235 ? -17.317 -4.048 16.473 1.00 97.38 235 TRP A N 1
ATOM 1836 C CA . TRP A 1 235 ? -16.007 -3.382 16.368 1.00 97.38 235 TRP A CA 1
ATOM 1837 C C . TRP A 1 235 ? -15.096 -4.141 15.403 1.00 97.38 235 TRP A C 1
ATOM 1839 O O . TRP A 1 235 ? -15.224 -5.358 15.271 1.00 97.38 235 TRP A O 1
ATOM 1849 N N . GLN A 1 236 ? -14.147 -3.438 14.781 1.00 96.50 236 GLN A N 1
ATOM 1850 C CA . GLN A 1 236 ? -13.008 -4.079 14.116 1.00 96.50 236 GLN A CA 1
ATOM 1851 C C . GLN A 1 236 ? -11.781 -4.038 15.016 1.00 96.50 236 GLN A C 1
ATOM 1853 O O . GLN A 1 236 ? -11.518 -3.033 15.678 1.00 96.50 236 GLN A O 1
ATOM 1858 N N . VAL A 1 237 ? -11.015 -5.123 15.025 1.00 97.19 237 VAL A N 1
ATOM 1859 C CA . VAL A 1 237 ? -9.830 -5.279 15.864 1.00 97.19 237 VAL A CA 1
ATOM 1860 C C . VAL A 1 237 ? -8.616 -5.537 14.982 1.00 97.19 237 VAL A C 1
ATOM 1862 O O . VAL A 1 237 ? -8.614 -6.481 14.200 1.00 97.19 237 VAL A O 1
ATOM 1865 N N . TYR A 1 238 ? -7.573 -4.724 15.137 1.00 98.12 238 TYR A N 1
ATOM 1866 C CA . TYR A 1 238 ? -6.299 -4.873 14.434 1.00 98.12 238 TYR A CA 1
ATOM 1867 C C . TYR A 1 238 ? -5.180 -5.136 15.438 1.00 98.12 238 TYR A C 1
ATOM 1869 O O . TYR A 1 238 ? -4.971 -4.355 16.365 1.00 98.12 238 TYR A O 1
ATOM 1877 N N . LEU A 1 239 ? -4.441 -6.225 15.256 1.00 95.25 239 LEU A N 1
ATOM 1878 C CA . LEU A 1 239 ? -3.403 -6.681 16.178 1.00 95.25 239 LEU A CA 1
ATOM 1879 C C . LEU A 1 239 ? -2.080 -6.811 15.424 1.00 95.25 239 LEU A C 1
ATOM 1881 O O . LEU A 1 239 ? -1.997 -7.559 14.454 1.00 95.25 239 LEU A O 1
ATOM 1885 N N . SER A 1 240 ? -1.028 -6.112 15.855 1.00 94.38 240 SER A N 1
ATOM 1886 C CA . SER A 1 240 ? 0.280 -6.221 15.197 1.00 94.38 240 SER A CA 1
ATOM 1887 C C . SER A 1 240 ? 1.472 -6.226 16.151 1.00 94.38 240 SER A C 1
ATOM 1889 O O . SER A 1 240 ? 1.595 -5.401 17.058 1.00 94.38 240 SER A O 1
ATOM 1891 N N . GLY A 1 241 ? 2.412 -7.144 15.929 1.00 90.12 241 GLY A N 1
ATOM 1892 C CA . GLY A 1 241 ? 3.674 -7.192 16.663 1.00 90.12 241 GLY A CA 1
ATOM 1893 C C . GLY A 1 241 ? 4.005 -8.581 17.197 1.00 90.12 241 GLY A C 1
ATOM 1894 O O . GLY A 1 241 ? 4.018 -9.551 16.447 1.00 90.12 241 GLY A O 1
ATOM 1895 N N . SER A 1 242 ? 4.363 -8.689 18.482 1.00 85.75 242 SER A N 1
ATOM 1896 C CA . SER A 1 242 ? 4.848 -9.951 19.047 1.00 85.75 242 SER A CA 1
ATOM 1897 C C . SER A 1 242 ? 3.760 -11.033 18.987 1.00 85.75 242 SER A C 1
ATOM 1899 O O . SER A 1 242 ? 2.635 -10.734 19.400 1.00 85.75 242 SER A O 1
ATOM 1901 N N . PRO A 1 243 ? 4.082 -12.280 18.587 1.00 81.25 243 PRO A N 1
ATOM 1902 C CA . PRO A 1 243 ? 3.096 -13.357 18.474 1.00 81.25 243 PRO A CA 1
ATOM 1903 C C . PRO A 1 243 ? 2.259 -13.548 19.743 1.00 81.25 243 PRO A C 1
ATOM 1905 O O . PRO A 1 243 ? 1.041 -13.568 19.678 1.00 81.25 243 PRO A O 1
ATOM 1908 N N . ASN A 1 244 ? 2.893 -13.516 20.922 1.00 79.12 244 ASN A N 1
ATOM 1909 C CA . ASN A 1 244 ? 2.188 -13.641 22.204 1.00 79.12 244 ASN A CA 1
ATOM 1910 C C . ASN A 1 244 ? 1.103 -12.570 22.422 1.00 79.12 244 ASN A C 1
ATOM 1912 O O . ASN A 1 244 ? 0.102 -12.839 23.080 1.00 79.12 244 ASN A O 1
ATOM 1916 N N . MET A 1 245 ? 1.323 -11.344 21.937 1.00 92.19 245 MET A N 1
ATOM 1917 C CA . MET A 1 245 ? 0.342 -10.263 22.057 1.00 92.19 245 MET A CA 1
ATOM 1918 C C . MET A 1 245 ? -0.819 -10.475 21.090 1.00 92.19 245 MET A C 1
ATOM 1920 O O . MET A 1 245 ? -1.968 -10.321 21.495 1.00 92.19 245 MET A O 1
ATOM 1924 N N . VAL A 1 246 ? -0.510 -10.859 19.850 1.00 85.88 246 VAL A N 1
ATOM 1925 C CA . VAL A 1 246 ? -1.508 -11.102 18.806 1.00 85.88 246 VAL A CA 1
ATOM 1926 C C . VAL A 1 246 ? -2.392 -12.291 19.177 1.00 85.88 246 VAL A C 1
ATOM 1928 O O . VAL A 1 246 ? -3.601 -12.115 19.280 1.00 85.88 246 VAL A O 1
ATOM 1931 N N . ASP A 1 247 ? -1.803 -13.443 19.509 1.00 74.44 247 ASP A N 1
ATOM 1932 C CA . ASP A 1 247 ? -2.539 -14.666 19.859 1.00 74.44 247 ASP A CA 1
ATOM 1933 C C . ASP A 1 247 ? -3.497 -14.425 21.042 1.00 74.44 247 ASP A C 1
ATOM 1935 O O . ASP A 1 247 ? -4.679 -14.771 21.004 1.00 74.44 247 ASP A O 1
ATOM 1939 N N . LYS A 1 248 ? -3.004 -13.755 22.095 1.00 84.38 248 LYS A N 1
ATOM 1940 C CA . LYS A 1 248 ? -3.823 -13.376 23.255 1.00 84.38 248 LYS A CA 1
ATOM 1941 C C . LYS A 1 248 ? -4.908 -12.366 22.875 1.00 84.38 248 LYS A C 1
ATOM 1943 O O . LYS A 1 248 ? -6.018 -12.437 23.399 1.00 84.38 248 LYS A O 1
ATOM 1948 N N . GLY A 1 249 ? -4.590 -11.406 22.010 1.00 89.56 249 GLY A N 1
ATOM 1949 C CA . GLY A 1 249 ? -5.529 -10.386 21.561 1.00 89.56 249 GLY A CA 1
ATOM 1950 C C . GLY A 1 249 ? -6.698 -10.967 20.774 1.00 89.56 249 GLY A C 1
ATOM 1951 O O . GLY A 1 249 ? -7.839 -10.612 21.057 1.00 89.56 249 GLY A O 1
ATOM 1952 N N . GLU A 1 250 ? -6.434 -11.899 19.856 1.00 83.56 250 GLU A N 1
ATOM 1953 C CA . GLU A 1 250 ? -7.474 -12.588 19.083 1.00 83.56 250 GLU A CA 1
ATOM 1954 C C . GLU A 1 250 ? -8.419 -13.369 20.000 1.00 83.56 250 GLU A C 1
ATOM 1956 O O . GLU A 1 250 ? -9.642 -13.236 19.908 1.00 83.56 250 GLU A O 1
ATOM 1961 N N . GLU A 1 251 ? -7.854 -14.146 20.931 1.00 85.12 251 GLU A N 1
ATOM 1962 C CA . GLU A 1 251 ? -8.624 -14.957 21.874 1.00 85.12 251 GLU A CA 1
ATOM 1963 C C . GLU A 1 251 ? -9.565 -14.092 22.725 1.00 85.12 251 GLU A C 1
ATOM 1965 O O . GLU A 1 251 ? -10.746 -14.415 22.897 1.00 85.12 251 GLU A O 1
ATOM 1970 N N . VAL A 1 252 ? -9.052 -12.984 23.267 1.00 90.94 252 VAL A N 1
ATOM 1971 C CA . VAL A 1 252 ? -9.835 -12.089 24.124 1.00 90.94 252 VAL A CA 1
ATOM 1972 C C . VAL A 1 252 ? -10.865 -11.307 23.309 1.00 90.94 252 VAL A C 1
ATOM 1974 O O . VAL A 1 252 ? -12.006 -11.188 23.757 1.00 90.94 252 VAL A O 1
ATOM 1977 N N . ALA A 1 253 ? -10.519 -10.845 22.104 1.00 90.81 253 ALA A N 1
ATOM 1978 C CA . ALA A 1 253 ? -11.442 -10.123 21.234 1.00 90.81 253 ALA A CA 1
ATOM 1979 C C . ALA A 1 253 ? -12.669 -10.970 20.861 1.00 90.81 253 ALA A C 1
ATOM 1981 O O . ALA A 1 253 ? -13.806 -10.507 20.989 1.00 90.81 253 ALA A O 1
ATOM 1982 N N . LEU A 1 254 ? -12.453 -12.239 20.494 1.00 86.06 254 LEU A N 1
ATOM 1983 C CA . LEU A 1 254 ? -13.531 -13.197 20.229 1.00 86.06 254 LEU A CA 1
ATOM 1984 C C . LEU A 1 254 ? -14.414 -13.411 21.465 1.00 86.06 254 LEU A C 1
ATOM 1986 O O . LEU A 1 254 ? -15.641 -13.371 21.372 1.00 86.06 254 LEU A O 1
ATOM 1990 N N . LYS A 1 255 ? -13.805 -13.595 22.645 1.00 90.81 255 LYS A N 1
ATOM 1991 C CA . LYS A 1 255 ? -14.539 -13.763 23.913 1.00 90.81 255 LYS A CA 1
ATOM 1992 C C . LYS A 1 255 ? -15.379 -12.540 24.285 1.00 90.81 255 LYS A C 1
ATOM 1994 O O . LYS A 1 255 ? -16.415 -12.699 24.927 1.00 90.81 255 LYS A O 1
ATOM 1999 N N . GLN A 1 256 ? -14.952 -11.343 23.888 1.00 94.69 256 GLN A N 1
ATOM 2000 C CA . GLN A 1 256 ? -15.664 -10.083 24.125 1.00 94.69 256 GLN A CA 1
ATOM 2001 C C . GLN A 1 256 ? -16.662 -9.716 23.013 1.00 94.69 256 GLN A C 1
ATOM 2003 O O . GLN A 1 256 ? -17.282 -8.653 23.067 1.00 94.69 256 GLN A O 1
ATOM 2008 N N . GLY A 1 257 ? -16.873 -10.606 22.037 1.00 89.44 257 GLY A N 1
ATOM 2009 C CA . GLY A 1 257 ? -17.963 -10.512 21.067 1.00 89.44 257 GLY A CA 1
ATOM 2010 C C . GLY A 1 257 ? -17.606 -9.883 19.721 1.00 89.44 257 GLY A C 1
ATOM 2011 O O . GLY A 1 257 ? -18.524 -9.615 18.946 1.00 89.44 257 GLY A O 1
ATOM 2012 N N . ALA A 1 258 ? -16.320 -9.664 19.422 1.00 89.81 258 ALA A N 1
ATOM 2013 C CA . ALA A 1 258 ? -15.899 -9.296 18.071 1.00 89.81 258 ALA A CA 1
ATOM 2014 C C . ALA A 1 258 ? -16.199 -10.440 17.086 1.00 89.81 258 ALA A C 1
ATOM 2016 O O . ALA A 1 258 ? -16.014 -11.620 17.403 1.00 89.81 258 ALA A O 1
ATOM 2017 N N . ALA A 1 259 ? -16.658 -10.103 15.880 1.00 81.81 259 ALA A N 1
ATOM 2018 C CA . ALA A 1 259 ? -16.848 -11.090 14.824 1.00 81.81 259 ALA A CA 1
ATOM 2019 C C . ALA A 1 259 ? -15.484 -11.552 14.296 1.00 81.81 259 ALA A C 1
ATOM 2021 O O . ALA A 1 259 ? -14.596 -10.735 14.081 1.00 81.81 259 ALA A O 1
ATOM 2022 N N . SER A 1 260 ? -15.311 -12.847 14.020 1.00 70.38 260 SER A N 1
ATOM 2023 C CA . SER A 1 260 ? -14.021 -13.375 13.542 1.00 70.38 260 SER A CA 1
ATOM 2024 C C . SER A 1 260 ? -13.560 -12.757 12.218 1.00 70.38 260 SER A C 1
ATOM 2026 O O . SER A 1 260 ? -12.368 -12.696 11.957 1.00 70.38 260 SER A O 1
ATOM 2028 N N . CYS A 1 261 ? -14.495 -12.312 11.372 1.00 77.62 261 CYS A N 1
ATOM 2029 C CA . CYS A 1 261 ? -14.200 -11.613 10.119 1.00 77.62 261 CYS A CA 1
ATOM 2030 C C . CYS A 1 261 ? -13.769 -10.149 10.308 1.00 77.62 261 CYS A C 1
ATOM 2032 O O . CYS A 1 261 ? -13.303 -9.546 9.348 1.00 77.62 261 CYS A O 1
ATOM 2034 N N . ASP A 1 262 ? -13.935 -9.605 11.516 1.00 84.94 262 ASP A N 1
ATOM 2035 C CA . ASP A 1 262 ? -13.573 -8.239 11.903 1.00 84.94 262 ASP A CA 1
ATOM 2036 C C . ASP A 1 262 ? -12.314 -8.212 12.794 1.00 84.94 262 ASP A C 1
ATOM 2038 O O . ASP A 1 262 ? -11.977 -7.175 13.361 1.00 84.94 262 ASP A O 1
ATOM 2042 N N . ILE A 1 263 ? -11.620 -9.348 12.942 1.00 84.06 263 ILE A N 1
ATOM 2043 C CA . ILE A 1 263 ? -10.333 -9.451 13.639 1.00 84.06 263 ILE A CA 1
ATOM 2044 C C . ILE A 1 263 ? -9.236 -9.656 12.595 1.00 84.06 263 ILE A C 1
ATOM 2046 O O . ILE A 1 263 ? -9.270 -10.606 11.811 1.00 84.06 263 ILE A O 1
ATOM 2050 N N . HIS A 1 264 ? -8.251 -8.765 12.605 1.00 88.00 264 HIS A N 1
ATOM 2051 C CA . HIS A 1 264 ? -7.170 -8.702 11.633 1.00 88.00 264 HIS A CA 1
ATOM 2052 C C . HIS A 1 264 ? -5.822 -8.700 12.351 1.00 88.00 264 HIS A C 1
ATOM 2054 O O . HIS A 1 264 ? -5.604 -7.917 13.277 1.00 88.00 264 HIS A O 1
ATOM 2060 N N . SER A 1 265 ? -4.897 -9.541 11.895 1.00 80.69 265 SER A N 1
ATOM 2061 C CA . SER A 1 265 ? -3.662 -9.811 12.632 1.00 80.69 265 SER A CA 1
ATOM 2062 C C . SER A 1 265 ? -2.426 -9.815 11.743 1.00 80.69 265 SER A C 1
ATOM 2064 O O . SER A 1 265 ? -2.450 -10.322 10.620 1.00 80.69 265 SER A O 1
ATOM 2066 N N . ASP A 1 266 ? -1.332 -9.275 12.279 1.00 81.06 266 ASP A N 1
ATOM 2067 C CA . ASP A 1 266 ? -0.002 -9.238 11.670 1.00 81.06 266 ASP A CA 1
ATOM 2068 C C . ASP A 1 266 ? 1.080 -9.604 12.714 1.00 81.06 266 ASP A C 1
ATOM 2070 O O . ASP A 1 266 ? 1.568 -8.761 13.475 1.00 81.06 266 ASP A O 1
ATOM 2074 N N . SER A 1 267 ? 1.413 -10.899 12.797 1.00 79.25 267 SER A N 1
ATOM 2075 C CA . SER A 1 267 ? 2.345 -11.469 13.786 1.00 79.25 267 SER A CA 1
ATOM 2076 C C . SER A 1 267 ? 3.790 -11.508 13.287 1.00 79.25 267 SER A C 1
ATOM 2078 O O . SER A 1 267 ? 4.107 -12.136 12.276 1.00 79.25 267 SER A O 1
ATOM 2080 N N . PHE A 1 268 ? 4.711 -10.919 14.053 1.00 81.00 268 PHE A N 1
ATOM 2081 C CA . PHE A 1 268 ? 6.128 -10.828 13.696 1.00 81.00 268 PHE A CA 1
ATOM 2082 C C . PHE A 1 268 ? 6.921 -12.005 14.269 1.00 81.00 268 PHE A C 1
ATOM 2084 O O . PHE A 1 268 ? 7.418 -11.971 15.399 1.00 81.00 268 PHE A O 1
ATOM 2091 N N . TYR A 1 269 ? 7.064 -13.062 13.471 1.00 68.00 269 TYR A N 1
ATOM 2092 C CA . TYR A 1 269 ? 7.856 -14.232 13.843 1.00 68.00 269 TYR A CA 1
ATOM 2093 C C . TYR A 1 269 ? 9.352 -14.006 13.611 1.00 68.00 269 TYR A C 1
ATOM 2095 O O . TYR A 1 269 ? 9.798 -13.630 12.529 1.00 68.00 269 TYR A O 1
ATOM 2103 N N . SER A 1 270 ? 10.157 -14.319 14.622 1.00 54.69 270 SER A N 1
ATOM 2104 C CA . SER A 1 270 ? 11.606 -14.455 14.467 1.00 54.69 270 SER A CA 1
ATOM 2105 C C . SER A 1 270 ? 11.895 -15.889 14.014 1.00 54.69 270 SER A C 1
ATOM 2107 O O . SER A 1 270 ? 11.836 -16.800 14.835 1.00 54.69 270 SER A O 1
ATOM 2109 N N . VAL A 1 271 ? 12.125 -16.129 12.716 1.00 48.50 271 VAL A N 1
ATOM 2110 C CA . VAL A 1 271 ? 12.383 -17.490 12.200 1.00 48.50 271 VAL A CA 1
ATOM 2111 C C . VAL A 1 271 ? 13.871 -17.703 11.897 1.00 48.50 271 VAL A C 1
ATOM 2113 O O . VAL A 1 271 ? 14.446 -17.059 11.018 1.00 48.50 271 VAL A O 1
ATOM 2116 N N . ASP A 1 272 ? 14.459 -18.670 12.601 1.00 31.06 272 ASP A N 1
ATOM 2117 C CA . ASP A 1 272 ? 15.830 -19.190 12.481 1.00 31.06 272 ASP A CA 1
ATOM 2118 C C . ASP A 1 272 ? 15.979 -20.262 11.370 1.00 31.06 272 ASP A C 1
ATOM 2120 O O . ASP A 1 272 ? 16.588 -21.313 11.571 1.00 31.06 272 ASP A O 1
ATOM 2124 N N . LYS A 1 273 ? 15.406 -20.063 10.171 1.00 26.83 273 LYS A N 1
ATOM 2125 C CA . LYS A 1 273 ? 15.585 -21.020 9.054 1.00 26.83 273 LYS A CA 1
ATOM 2126 C C . LYS A 1 273 ? 15.869 -20.333 7.718 1.00 26.83 273 LYS A C 1
ATOM 2128 O O . LYS A 1 273 ? 15.039 -19.601 7.192 1.00 26.83 273 LYS A O 1
ATOM 2133 N N . SER A 1 274 ? 17.066 -20.581 7.190 1.00 23.55 274 SER A N 1
ATOM 2134 C CA . SER A 1 274 ? 17.564 -20.153 5.877 1.00 23.55 274 SER A CA 1
ATOM 2135 C C . SER A 1 274 ? 17.102 -21.091 4.756 1.00 23.55 274 SER A C 1
ATOM 2137 O O . SER A 1 274 ? 17.170 -22.306 4.930 1.00 23.55 274 SER A O 1
ATOM 2139 N N . TYR A 1 275 ? 16.745 -20.540 3.594 1.00 22.81 275 TYR A N 1
ATOM 2140 C CA . TYR A 1 275 ? 16.634 -21.270 2.325 1.00 22.81 275 TYR A CA 1
ATOM 2141 C C . TYR A 1 275 ? 17.510 -20.583 1.265 1.00 22.81 275 TYR A C 1
ATOM 2143 O O . TYR A 1 275 ? 17.570 -19.358 1.231 1.00 22.81 275 TYR A O 1
ATOM 2151 N N . SER A 1 276 ? 18.205 -21.376 0.446 1.00 23.16 276 SER A N 1
ATOM 2152 C CA . SER A 1 276 ? 19.135 -20.960 -0.617 1.00 23.16 276 SER A CA 1
ATOM 2153 C C . SER A 1 276 ? 18.550 -21.248 -2.007 1.00 23.16 276 SER A C 1
ATOM 2155 O O . SER A 1 276 ? 17.908 -22.284 -2.180 1.00 23.16 276 SER A O 1
ATOM 2157 N N . VAL A 1 277 ? 18.804 -20.370 -2.985 1.00 25.12 277 VAL A N 1
ATOM 2158 C CA . VAL A 1 277 ? 18.324 -20.445 -4.384 1.00 25.12 277 VAL A CA 1
ATOM 2159 C C . VAL A 1 277 ? 19.509 -20.669 -5.338 1.00 25.12 277 VAL A C 1
ATOM 2161 O O . VAL A 1 277 ? 20.594 -20.158 -5.073 1.00 25.12 277 VAL A O 1
ATOM 2164 N N . THR A 1 278 ? 19.300 -21.409 -6.433 1.00 26.17 278 THR A N 1
ATOM 2165 C CA . THR A 1 278 ? 20.204 -21.522 -7.602 1.00 26.17 278 THR A CA 1
ATOM 2166 C C . THR A 1 278 ? 19.390 -21.619 -8.901 1.00 26.17 278 THR A C 1
ATOM 2168 O O . THR A 1 278 ? 18.256 -22.081 -8.830 1.00 26.17 278 THR A O 1
ATOM 2171 N N . ASP A 1 279 ? 20.006 -21.214 -10.023 1.00 25.95 279 ASP A N 1
ATOM 2172 C CA . ASP A 1 279 ? 19.501 -20.596 -11.277 1.00 25.95 279 ASP A CA 1
ATOM 2173 C C . ASP A 1 279 ? 18.796 -21.435 -12.384 1.00 25.95 279 ASP A C 1
ATOM 2175 O O . ASP A 1 279 ? 18.946 -22.654 -12.444 1.00 25.95 279 ASP A O 1
ATOM 2179 N N . ALA A 1 280 ? 18.145 -20.693 -13.314 1.00 24.25 280 ALA A N 1
ATOM 2180 C CA . ALA A 1 280 ? 18.146 -20.818 -14.799 1.00 24.25 280 ALA A CA 1
ATOM 2181 C C . ALA A 1 280 ? 16.854 -21.201 -15.593 1.00 24.25 280 ALA A C 1
ATOM 2183 O O . ALA A 1 280 ? 16.318 -22.292 -15.460 1.00 24.25 280 ALA A O 1
ATOM 2184 N N . ASP A 1 281 ? 16.460 -20.260 -16.480 1.00 23.73 281 ASP A N 1
ATOM 2185 C CA . ASP A 1 281 ? 16.070 -20.304 -17.920 1.00 23.73 281 ASP A CA 1
ATOM 2186 C C . ASP A 1 281 ? 15.103 -21.344 -18.575 1.00 23.73 281 ASP A C 1
ATOM 2188 O O . ASP A 1 281 ? 15.514 -22.447 -18.916 1.00 23.73 281 ASP A O 1
ATOM 2192 N N . SER A 1 282 ? 13.932 -20.864 -19.069 1.00 25.34 282 SER A N 1
ATOM 2193 C CA . SER A 1 282 ? 13.521 -20.678 -20.507 1.00 25.34 282 SER A CA 1
ATOM 2194 C C . SER A 1 282 ? 12.082 -21.110 -20.976 1.00 25.34 282 SER A C 1
ATOM 2196 O O . SER A 1 282 ? 11.760 -22.274 -21.128 1.00 25.34 282 SER A O 1
ATOM 2198 N N . ILE A 1 283 ? 11.245 -20.091 -21.290 1.00 37.72 283 ILE A N 1
ATOM 2199 C CA . ILE A 1 283 ? 10.166 -19.848 -22.319 1.00 37.72 283 ILE A CA 1
ATOM 2200 C C . ILE A 1 283 ? 9.221 -20.968 -22.883 1.00 37.72 283 ILE A C 1
ATOM 2202 O O . ILE A 1 283 ? 9.685 -21.915 -23.505 1.00 37.72 283 ILE A O 1
ATOM 2206 N N . SER A 1 284 ? 7.888 -20.693 -22.961 1.00 33.75 284 SER A N 1
ATOM 2207 C CA . SER A 1 284 ? 6.973 -21.169 -24.052 1.00 33.75 284 SER A CA 1
ATOM 2208 C C . SER A 1 284 ? 5.771 -20.221 -24.393 1.00 33.75 284 SER A C 1
ATOM 2210 O O . SER A 1 284 ? 5.606 -19.185 -23.750 1.00 33.75 284 SER A O 1
ATOM 2212 N N . GLN A 1 285 ? 5.023 -20.506 -25.484 1.00 31.16 285 GLN A N 1
ATOM 2213 C CA . GLN A 1 285 ? 4.210 -19.607 -26.356 1.00 31.16 285 GLN A CA 1
ATOM 2214 C C . GLN A 1 285 ? 2.669 -19.616 -26.146 1.00 31.16 285 GLN A C 1
ATOM 2216 O O . GLN A 1 285 ? 2.100 -20.658 -25.850 1.00 31.16 285 GLN A O 1
ATOM 2221 N N . ASP A 1 286 ? 1.998 -18.493 -26.473 1.00 31.53 286 ASP A N 1
ATOM 2222 C CA . ASP A 1 286 ? 0.530 -18.321 -26.592 1.00 31.53 286 ASP A CA 1
ATOM 2223 C C . ASP A 1 286 ? 0.205 -17.440 -27.826 1.00 31.53 286 ASP A C 1
ATOM 2225 O O . ASP A 1 286 ? 0.822 -16.378 -27.966 1.00 31.53 286 ASP A O 1
ATOM 2229 N N . THR A 1 287 ? -0.702 -17.903 -28.711 1.00 41.94 287 THR A N 1
ATOM 2230 C CA . THR A 1 287 ? -1.047 -17.387 -30.073 1.00 41.94 287 THR A CA 1
ATOM 2231 C C . THR A 1 287 ? -0.033 -16.419 -30.688 1.00 41.94 287 THR A C 1
ATOM 2233 O O . THR A 1 287 ? 0.050 -15.238 -30.331 1.00 41.94 287 THR A O 1
ATOM 2236 N N . ALA A 1 288 ? 0.752 -16.951 -31.627 1.00 55.28 288 ALA A N 1
ATOM 2237 C CA . ALA A 1 288 ? 1.836 -16.231 -32.270 1.00 55.28 288 ALA A CA 1
ATOM 2238 C C . ALA A 1 288 ? 1.320 -14.941 -32.919 1.00 55.28 288 ALA A C 1
ATOM 2240 O O . ALA A 1 288 ? 0.353 -14.959 -33.679 1.00 55.28 288 ALA A O 1
ATOM 2241 N N . TYR A 1 289 ? 1.995 -13.827 -32.628 1.00 61.12 289 TYR A N 1
ATOM 2242 C CA . TYR A 1 289 ? 1.917 -12.653 -33.491 1.00 61.12 289 TYR A CA 1
ATOM 2243 C C . TYR A 1 289 ? 2.175 -13.090 -34.941 1.00 61.12 289 TYR A C 1
ATOM 2245 O O . TYR A 1 289 ? 2.922 -14.060 -35.136 1.00 61.12 289 TYR A O 1
ATOM 2253 N N . PRO A 1 290 ? 1.575 -12.420 -35.944 1.00 69.25 290 PRO A N 1
ATOM 2254 C CA . PRO A 1 290 ? 1.921 -12.701 -37.329 1.00 69.25 290 PRO A CA 1
ATOM 2255 C C . PRO A 1 290 ? 3.445 -12.653 -37.486 1.00 69.25 290 PRO A C 1
ATOM 2257 O O . PRO A 1 290 ? 4.138 -11.948 -36.743 1.00 69.25 290 PRO A O 1
ATOM 2260 N N . ALA A 1 291 ? 3.969 -13.478 -38.392 1.00 76.94 291 ALA A N 1
ATOM 2261 C CA . ALA A 1 291 ? 5.401 -13.498 -38.647 1.00 76.94 291 ALA A CA 1
ATOM 2262 C C . ALA A 1 291 ? 5.873 -12.075 -38.972 1.00 76.94 291 ALA A C 1
ATOM 2264 O O . ALA A 1 291 ? 5.157 -11.325 -39.635 1.00 76.94 291 ALA A O 1
ATOM 2265 N N . ALA A 1 292 ? 7.059 -11.713 -38.478 1.00 86.56 292 ALA A N 1
ATOM 2266 C CA . ALA A 1 292 ? 7.638 -10.410 -38.766 1.00 86.56 292 ALA A CA 1
ATOM 2267 C C . ALA A 1 292 ? 7.684 -10.176 -40.286 1.00 86.56 292 ALA A C 1
ATOM 2269 O O . ALA A 1 292 ? 7.930 -11.111 -41.052 1.00 86.56 292 ALA A O 1
ATOM 2270 N N . ASP A 1 293 ? 7.486 -8.929 -40.700 1.00 90.94 293 ASP A N 1
ATOM 2271 C CA . ASP A 1 293 ? 7.463 -8.489 -42.093 1.00 90.94 293 ASP A CA 1
ATOM 2272 C C . ASP A 1 293 ? 8.566 -7.438 -42.315 1.00 90.94 293 ASP A C 1
ATOM 2274 O O . ASP A 1 293 ? 8.332 -6.228 -42.203 1.00 90.94 293 ASP A O 1
ATOM 2278 N N . PRO A 1 294 ? 9.813 -7.880 -42.575 1.00 88.94 294 PRO A N 1
ATOM 2279 C CA . PRO A 1 294 ? 10.952 -6.984 -42.756 1.00 88.94 294 PRO A CA 1
ATOM 2280 C C . PRO A 1 294 ? 10.803 -6.061 -43.966 1.00 88.94 294 PRO A C 1
ATOM 2282 O O . PRO A 1 294 ? 11.332 -4.953 -43.958 1.00 88.94 294 PRO A O 1
ATOM 2285 N N . GLU A 1 295 ? 10.097 -6.510 -45.004 1.00 92.38 295 GLU A N 1
ATOM 2286 C CA . GLU A 1 295 ? 9.867 -5.728 -46.219 1.00 92.38 295 GLU A CA 1
ATOM 2287 C C . GLU A 1 295 ? 8.888 -4.582 -45.951 1.00 92.38 295 GLU A C 1
ATOM 2289 O O . GLU A 1 295 ? 9.171 -3.446 -46.332 1.00 92.38 295 GLU A O 1
ATOM 2294 N N . LEU A 1 296 ? 7.806 -4.833 -45.203 1.00 93.69 296 LEU A N 1
ATOM 2295 C CA . LEU A 1 296 ? 6.917 -3.770 -44.731 1.00 93.69 296 LEU A CA 1
ATOM 2296 C C . LEU A 1 296 ? 7.644 -2.811 -43.774 1.00 93.69 296 LEU A C 1
ATOM 2298 O O . LEU A 1 296 ? 7.475 -1.598 -43.877 1.00 93.69 296 LEU A O 1
ATOM 2302 N N . TRP A 1 297 ? 8.495 -3.320 -42.874 1.00 95.00 297 TRP A N 1
ATOM 2303 C CA . TRP A 1 297 ? 9.291 -2.469 -41.979 1.00 95.00 297 TRP A CA 1
ATOM 2304 C C . TRP A 1 297 ? 10.254 -1.545 -42.733 1.00 95.00 297 TRP A C 1
ATOM 2306 O O . TRP A 1 297 ? 10.383 -0.365 -42.396 1.00 95.00 297 TRP A O 1
ATOM 2316 N N . ALA A 1 298 ? 10.909 -2.068 -43.770 1.00 91.75 298 ALA A N 1
ATOM 2317 C CA . ALA A 1 298 ? 11.785 -1.291 -44.637 1.00 91.75 298 ALA A CA 1
ATOM 2318 C C . ALA A 1 298 ? 10.999 -0.247 -45.445 1.00 91.75 298 ALA A C 1
ATOM 2320 O O . ALA A 1 298 ? 11.431 0.901 -45.536 1.00 91.75 298 ALA A O 1
ATOM 2321 N N . ALA A 1 299 ? 9.821 -0.608 -45.968 1.00 93.44 299 ALA A N 1
ATOM 2322 C CA . ALA A 1 299 ? 8.924 0.323 -46.658 1.00 93.44 299 ALA A CA 1
ATOM 2323 C C . ALA A 1 299 ? 8.399 1.445 -45.741 1.00 93.44 299 ALA A C 1
ATOM 2325 O O . ALA A 1 299 ? 8.079 2.531 -46.215 1.00 93.44 299 ALA A O 1
ATOM 2326 N N . LEU A 1 300 ? 8.361 1.208 -44.427 1.00 95.75 300 LEU A N 1
ATOM 2327 C CA . LEU A 1 300 ? 8.037 2.189 -43.388 1.00 95.75 300 LEU A CA 1
ATOM 2328 C C . LEU A 1 300 ? 9.258 2.986 -42.888 1.00 95.75 300 LEU A C 1
ATOM 2330 O O . LEU A 1 300 ? 9.199 3.598 -41.814 1.00 95.75 300 LEU A O 1
ATOM 2334 N N . ASP A 1 301 ? 10.358 2.972 -43.643 1.00 93.88 301 ASP A N 1
ATOM 2335 C CA . ASP A 1 301 ? 11.626 3.640 -43.330 1.00 93.88 301 ASP A CA 1
ATOM 2336 C C . ASP A 1 301 ? 12.119 3.329 -41.910 1.00 93.88 301 ASP A C 1
ATOM 2338 O O . ASP A 1 301 ? 12.401 4.209 -41.094 1.00 93.88 301 ASP A O 1
ATOM 2342 N N . ASN A 1 302 ? 12.120 2.037 -41.566 1.00 90.06 302 ASN A N 1
ATOM 2343 C CA . ASN A 1 302 ? 12.534 1.535 -40.256 1.00 90.06 302 ASN A CA 1
ATOM 2344 C C . ASN A 1 302 ? 11.819 2.228 -39.077 1.00 90.06 302 ASN A C 1
ATOM 2346 O O . ASN A 1 302 ? 12.394 2.423 -38.003 1.00 90.06 302 ASN A O 1
ATOM 2350 N N . GLY A 1 303 ? 10.558 2.615 -39.289 1.00 85.94 303 GLY A N 1
ATOM 2351 C CA . GLY A 1 303 ? 9.696 3.253 -38.300 1.00 85.94 303 GLY A CA 1
ATOM 2352 C C . GLY A 1 303 ? 9.621 4.777 -38.405 1.00 85.94 303 GLY A C 1
ATOM 2353 O O . GLY A 1 303 ? 8.682 5.365 -37.869 1.00 85.94 303 GLY A O 1
ATOM 2354 N N . VAL A 1 304 ? 10.527 5.447 -39.123 1.00 91.62 304 VAL A N 1
ATOM 2355 C CA . VAL A 1 304 ? 10.463 6.913 -39.275 1.00 91.62 304 VAL A CA 1
ATOM 2356 C C . VAL A 1 304 ? 9.183 7.314 -40.010 1.00 91.62 304 VAL A C 1
ATOM 2358 O O . VAL A 1 304 ? 8.406 8.127 -39.498 1.00 91.62 304 VAL A O 1
ATOM 2361 N N . LEU A 1 305 ? 8.909 6.677 -41.153 1.00 94.06 305 LEU A N 1
ATOM 2362 C CA . LEU A 1 305 ? 7.690 6.918 -41.921 1.00 94.06 305 LEU A CA 1
ATOM 2363 C C . LEU A 1 305 ? 6.452 6.409 -41.169 1.00 94.06 305 LEU A C 1
ATOM 2365 O O . LEU A 1 305 ? 5.430 7.089 -41.160 1.00 94.06 305 LEU A O 1
ATOM 2369 N N . MET A 1 306 ? 6.547 5.290 -40.437 1.00 94.94 306 MET A N 1
ATOM 2370 C CA . MET A 1 306 ? 5.440 4.791 -39.602 1.00 94.94 306 MET A CA 1
ATOM 2371 C C . MET A 1 306 ? 4.988 5.817 -38.557 1.00 94.94 306 MET A C 1
ATOM 2373 O O . MET A 1 306 ? 3.791 5.993 -38.342 1.00 94.94 306 MET A O 1
ATOM 2377 N N . LYS A 1 307 ? 5.920 6.527 -37.910 1.00 92.31 307 LYS A N 1
ATOM 2378 C CA . LYS A 1 307 ? 5.570 7.580 -36.947 1.00 92.31 307 LYS A CA 1
ATOM 2379 C C . LYS A 1 307 ? 4.839 8.742 -37.625 1.00 92.31 307 LYS A C 1
ATOM 2381 O O . LYS A 1 307 ? 3.876 9.253 -37.053 1.00 92.31 307 LYS A O 1
ATOM 2386 N N . ALA A 1 308 ? 5.265 9.142 -38.824 1.00 96.12 308 ALA A N 1
ATOM 2387 C CA . ALA A 1 308 ? 4.604 10.190 -39.604 1.00 96.12 308 ALA A CA 1
ATOM 2388 C C . ALA A 1 308 ? 3.192 9.768 -40.047 1.00 96.12 308 ALA A C 1
ATOM 2390 O O . ALA A 1 308 ? 2.238 10.505 -39.802 1.00 96.12 308 ALA A O 1
ATOM 2391 N N . ILE A 1 309 ? 3.053 8.551 -40.582 1.00 97.69 309 ILE A N 1
ATOM 2392 C CA . ILE A 1 309 ? 1.775 7.931 -40.957 1.00 97.69 309 ILE A CA 1
ATOM 2393 C C . ILE A 1 309 ? 0.827 7.880 -39.764 1.00 97.69 309 ILE A C 1
ATOM 2395 O O . ILE A 1 309 ? -0.296 8.355 -39.863 1.00 97.69 309 ILE A O 1
ATOM 2399 N N . LEU A 1 310 ? 1.263 7.350 -38.615 1.00 95.88 310 LEU A N 1
ATOM 2400 C CA . LEU A 1 310 ? 0.417 7.271 -37.420 1.00 95.88 310 LEU A CA 1
ATOM 2401 C C . LEU A 1 310 ? 0.037 8.663 -36.909 1.00 95.88 310 LEU A C 1
ATOM 2403 O O . LEU A 1 310 ? -1.078 8.852 -36.432 1.00 95.88 310 LEU A O 1
ATOM 2407 N N . THR A 1 311 ? 0.928 9.649 -37.032 1.00 95.81 311 THR A N 1
ATOM 2408 C CA . THR A 1 311 ? 0.626 11.034 -36.651 1.00 95.81 311 THR A CA 1
ATOM 2409 C C . THR A 1 311 ? -0.455 11.647 -37.540 1.00 95.81 311 THR A C 1
ATOM 2411 O O . THR A 1 311 ? -1.376 12.277 -37.018 1.00 95.81 311 THR A O 1
ATOM 2414 N N . ASP A 1 312 ? -0.379 11.453 -38.858 1.00 97.81 312 ASP A N 1
ATOM 2415 C CA . ASP A 1 312 ? -1.402 11.913 -39.805 1.00 97.81 312 ASP A CA 1
ATOM 2416 C C . ASP A 1 312 ? -2.710 11.135 -39.626 1.00 97.81 312 ASP A C 1
ATOM 2418 O O . ASP A 1 312 ? -3.761 11.726 -39.390 1.00 97.81 312 ASP A O 1
ATOM 2422 N N . PHE A 1 313 ? -2.637 9.806 -39.586 1.00 97.56 313 PHE A N 1
ATOM 2423 C CA . PHE A 1 313 ? -3.786 8.938 -39.362 1.00 97.56 313 PHE A CA 1
ATOM 2424 C C . PHE A 1 313 ? -4.546 9.314 -38.095 1.00 97.56 313 PHE A C 1
ATOM 2426 O O . PHE A 1 313 ? -5.744 9.569 -38.162 1.00 97.56 313 PHE A O 1
ATOM 2433 N N . TYR A 1 314 ? -3.866 9.433 -36.951 1.00 95.50 314 TYR A N 1
ATOM 2434 C CA . TYR A 1 314 ? -4.534 9.856 -35.724 1.00 95.50 314 TYR A CA 1
ATOM 2435 C C . TYR A 1 314 ? -4.930 11.336 -35.736 1.00 95.50 314 TYR A C 1
ATOM 2437 O O . TYR A 1 314 ? -5.796 11.724 -34.966 1.00 95.50 314 TYR A O 1
ATOM 2445 N N . THR A 1 315 ? -4.366 12.179 -36.603 1.00 96.69 315 THR A N 1
ATOM 2446 C CA . THR A 1 315 ? -4.904 13.533 -36.813 1.00 96.69 315 THR A CA 1
ATOM 2447 C C . THR A 1 315 ? -6.257 13.455 -37.515 1.00 96.69 315 THR A C 1
ATOM 2449 O O . THR A 1 315 ? -7.233 13.962 -36.974 1.00 96.69 315 THR A O 1
ATOM 2452 N N . ARG A 1 316 ? -6.358 12.706 -38.618 1.00 97.19 316 ARG A N 1
ATOM 2453 C CA . ARG A 1 316 ? -7.628 12.497 -39.331 1.00 97.19 316 ARG A CA 1
ATOM 2454 C C . ARG A 1 316 ? -8.664 11.775 -38.490 1.00 97.19 316 ARG A C 1
ATOM 2456 O O . ARG A 1 316 ? -9.816 12.162 -38.508 1.00 97.19 316 ARG A O 1
ATOM 2463 N N . VAL A 1 317 ? -8.265 10.765 -37.719 1.00 94.81 317 VAL A N 1
ATOM 2464 C CA . VAL A 1 317 ? -9.166 10.051 -36.802 1.00 94.81 317 VAL A CA 1
ATOM 2465 C C . VAL A 1 317 ? -9.756 10.984 -35.745 1.00 94.81 317 VAL A C 1
ATOM 2467 O O . VAL A 1 317 ? -10.920 10.822 -35.403 1.00 94.81 317 VAL A O 1
ATOM 2470 N N . TYR A 1 318 ? -8.983 11.946 -35.225 1.00 92.62 318 TYR A N 1
ATOM 2471 C CA . TYR A 1 318 ? -9.499 12.926 -34.261 1.00 92.62 318 TYR A CA 1
ATOM 2472 C C . TYR A 1 318 ? -10.392 13.991 -34.915 1.00 92.62 318 TYR A C 1
ATOM 2474 O O . TYR A 1 318 ? -11.257 14.531 -34.232 1.00 92.62 318 TYR A O 1
ATOM 2482 N N . ASP A 1 319 ? -10.218 14.251 -36.214 1.00 93.56 319 ASP A N 1
ATOM 2483 C CA . ASP A 1 319 ? -11.076 15.146 -37.002 1.00 93.56 319 ASP A CA 1
ATOM 2484 C C . ASP A 1 319 ? -12.309 14.425 -37.601 1.00 93.56 319 ASP A C 1
ATOM 2486 O O . ASP A 1 319 ? -13.271 15.067 -38.023 1.00 93.56 319 ASP A O 1
ATOM 2490 N N . ASP A 1 320 ? -12.304 13.089 -37.642 1.00 93.44 320 ASP A N 1
ATOM 2491 C CA . ASP A 1 320 ? -13.361 12.256 -38.214 1.00 93.44 320 ASP A CA 1
ATOM 2492 C C . ASP A 1 320 ? -14.500 12.044 -37.208 1.00 93.44 320 ASP A C 1
ATOM 2494 O O . ASP A 1 320 ? -14.315 11.489 -36.123 1.00 93.44 320 ASP A O 1
ATOM 2498 N N . SER A 1 321 ? -15.716 12.454 -37.569 1.00 89.31 321 SER A N 1
ATOM 2499 C CA . SER A 1 321 ? -16.883 12.384 -36.681 1.00 89.31 321 SER A CA 1
ATOM 2500 C C . SER A 1 321 ? -17.342 10.964 -36.329 1.00 89.31 321 SER A C 1
ATOM 2502 O O . SER A 1 321 ? -18.032 10.792 -35.327 1.00 89.31 321 SER A O 1
ATOM 2504 N N . LEU A 1 322 ? -17.014 9.954 -37.143 1.00 83.81 322 LEU A N 1
ATOM 2505 C CA . LEU A 1 322 ? -17.382 8.558 -36.888 1.00 83.81 322 LEU A CA 1
ATOM 2506 C C . LEU A 1 322 ? -16.367 7.864 -35.969 1.00 83.81 322 LEU A C 1
ATOM 2508 O O . LEU A 1 322 ? -16.752 7.004 -35.178 1.00 83.81 322 LEU A O 1
ATOM 2512 N N . LEU A 1 323 ? -15.084 8.230 -36.056 1.00 88.50 323 LEU A N 1
ATOM 2513 C CA . LEU A 1 323 ? -13.998 7.566 -35.323 1.00 88.50 323 LEU A CA 1
ATOM 2514 C C . LEU A 1 323 ? -13.559 8.308 -34.060 1.00 88.50 323 LEU A C 1
ATOM 2516 O O . LEU A 1 323 ? -13.266 7.661 -33.052 1.00 88.50 323 LEU A O 1
ATOM 2520 N N . SER A 1 324 ? -13.547 9.641 -34.076 1.00 86.62 324 SER A N 1
ATOM 2521 C CA . SER A 1 324 ? -13.123 10.461 -32.932 1.00 86.62 324 SER A CA 1
ATOM 2522 C C . SER A 1 324 ? -13.842 10.148 -31.609 1.00 86.62 324 SER A C 1
ATOM 2524 O O . SER A 1 324 ? -13.154 10.163 -30.582 1.00 86.62 324 SER A O 1
ATOM 2526 N N . PRO A 1 325 ? -15.143 9.765 -31.563 1.00 87.56 325 PRO A N 1
ATOM 2527 C CA . PRO A 1 325 ? -15.812 9.476 -30.292 1.00 87.56 325 PRO A CA 1
ATOM 2528 C C . PRO A 1 325 ? -15.153 8.351 -29.478 1.00 87.56 325 PRO A C 1
ATOM 2530 O O . PRO A 1 325 ? -15.196 8.386 -28.247 1.00 87.56 325 PRO A O 1
ATOM 2533 N N . TYR A 1 326 ? -14.482 7.394 -30.133 1.00 83.38 326 TYR A N 1
ATOM 2534 C CA . TYR A 1 326 ? -13.806 6.263 -29.477 1.00 83.38 326 TYR A CA 1
ATOM 2535 C C . TYR A 1 326 ? -12.513 6.655 -28.748 1.00 83.38 326 TYR A C 1
ATOM 2537 O O . TYR A 1 326 ? -11.959 5.847 -28.001 1.00 83.38 326 TYR A O 1
ATOM 2545 N N . PHE A 1 327 ? -12.030 7.883 -28.947 1.00 82.81 327 PHE A N 1
ATOM 2546 C CA . PHE A 1 327 ? -10.765 8.376 -28.396 1.00 82.81 327 PHE A CA 1
ATOM 2547 C C . PHE A 1 327 ? -10.945 9.539 -27.410 1.00 82.81 327 PHE A C 1
ATOM 2549 O O . PHE A 1 327 ? -9.967 10.170 -26.998 1.00 82.81 327 PHE A O 1
ATOM 2556 N N . THR A 1 328 ? -12.186 9.800 -26.992 1.00 72.81 328 THR A N 1
ATOM 2557 C CA . THR A 1 328 ? -12.523 10.798 -25.970 1.00 72.81 328 THR A CA 1
ATOM 2558 C C . THR A 1 328 ? -11.730 10.543 -24.679 1.00 72.81 328 THR A C 1
ATOM 2560 O O . THR A 1 328 ? -11.666 9.416 -24.196 1.00 72.81 328 THR A O 1
ATOM 2563 N N . GLY A 1 329 ? -11.082 11.579 -24.133 1.00 61.97 329 GLY A N 1
ATOM 2564 C CA . GLY A 1 329 ? -10.285 11.485 -22.897 1.00 61.97 329 GLY A CA 1
ATOM 2565 C C . GLY A 1 329 ? -8.871 10.903 -23.059 1.00 61.97 329 GLY A C 1
ATOM 2566 O O . GLY A 1 329 ? -8.108 10.859 -22.095 1.00 61.97 329 GLY A O 1
ATOM 2567 N N . VAL A 1 330 ? -8.467 10.501 -24.268 1.00 69.00 330 VAL A N 1
ATOM 2568 C CA . VAL A 1 330 ? -7.098 10.053 -24.561 1.00 69.00 330 VAL A CA 1
ATOM 2569 C C . VAL A 1 330 ? -6.393 11.103 -25.415 1.00 69.00 330 VAL A C 1
ATOM 2571 O O . VAL A 1 330 ? -6.981 11.671 -26.333 1.00 69.00 330 VAL A O 1
ATOM 2574 N N . THR A 1 331 ? -5.119 11.390 -25.137 1.00 80.00 331 THR A N 1
ATOM 2575 C CA . THR A 1 331 ? -4.355 12.347 -25.949 1.00 80.00 331 THR A CA 1
ATOM 2576 C C . THR A 1 331 ? -3.835 11.694 -27.229 1.00 80.00 331 THR A C 1
ATOM 2578 O O . THR A 1 331 ? -3.332 10.566 -27.215 1.00 80.00 331 THR A O 1
ATOM 2581 N N . LYS A 1 332 ? -3.883 12.444 -28.337 1.00 86.50 332 LYS A N 1
ATOM 2582 C CA . LYS A 1 332 ? -3.393 12.000 -29.650 1.00 86.50 332 LYS A CA 1
ATOM 2583 C C . LYS A 1 332 ? -1.944 11.493 -29.590 1.00 86.50 332 LYS A C 1
ATOM 2585 O O . LYS A 1 332 ? -1.653 10.415 -30.097 1.00 86.50 332 LYS A O 1
ATOM 2590 N N . ASN A 1 333 ? -1.053 12.214 -28.898 1.00 74.75 333 ASN A N 1
ATOM 2591 C CA . ASN A 1 333 ? 0.356 11.817 -28.754 1.00 74.75 333 ASN A CA 1
ATOM 2592 C C . ASN A 1 333 ? 0.515 10.463 -28.048 1.00 74.75 333 ASN A C 1
ATOM 2594 O O . ASN A 1 333 ? 1.258 9.610 -28.527 1.00 74.75 333 ASN A O 1
ATOM 2598 N N . ARG A 1 334 ? -0.232 10.229 -26.961 1.00 67.81 334 ARG A N 1
ATOM 2599 C CA . ARG A 1 334 ? -0.193 8.957 -26.227 1.00 67.81 334 ARG A CA 1
ATOM 2600 C C . ARG A 1 334 ? -0.679 7.788 -27.088 1.00 67.81 334 ARG A C 1
ATOM 2602 O O . ARG A 1 334 ? -0.119 6.697 -26.994 1.00 67.81 334 ARG A O 1
ATOM 2609 N N . LEU A 1 335 ? -1.701 7.992 -27.927 1.00 80.25 335 LEU A N 1
ATOM 2610 C CA . LEU A 1 335 ? -2.166 6.962 -28.865 1.00 80.25 335 LEU A CA 1
ATOM 2611 C C . LEU A 1 335 ? -1.149 6.675 -29.958 1.00 80.25 335 LEU A C 1
ATOM 2613 O O . LEU A 1 335 ? -0.890 5.506 -30.221 1.00 80.25 335 LEU A O 1
ATOM 2617 N N . ILE A 1 336 ? -0.545 7.711 -30.545 1.00 85.56 336 ILE A N 1
ATOM 2618 C CA . ILE A 1 336 ? 0.493 7.550 -31.568 1.00 85.56 336 ILE A CA 1
ATOM 2619 C C . ILE A 1 336 ? 1.657 6.730 -31.006 1.00 85.56 336 ILE A C 1
ATOM 2621 O O . ILE A 1 336 ? 2.073 5.767 -31.637 1.00 85.56 336 ILE A O 1
ATOM 2625 N N . GLU A 1 337 ? 2.153 7.048 -29.809 1.00 71.06 337 GLU A N 1
ATOM 2626 C CA . GLU A 1 337 ? 3.266 6.319 -29.180 1.00 71.06 337 GLU A CA 1
ATOM 2627 C C . GLU A 1 337 ? 2.916 4.863 -28.846 1.00 71.06 337 GLU A C 1
ATOM 2629 O O . GLU A 1 337 ? 3.723 3.948 -29.059 1.00 71.06 337 GLU A O 1
ATOM 2634 N N . LYS A 1 338 ? 1.694 4.632 -28.351 1.00 75.50 338 LYS A N 1
ATOM 2635 C CA . LYS A 1 338 ? 1.204 3.292 -28.018 1.00 75.50 338 LYS A CA 1
ATOM 2636 C C . LYS A 1 338 ? 0.999 2.444 -29.276 1.00 75.50 338 LYS A C 1
ATOM 2638 O O . LYS A 1 338 ? 1.454 1.301 -29.307 1.00 75.50 338 LYS A O 1
ATOM 2643 N N . ALA A 1 339 ? 0.367 3.004 -30.308 1.00 85.31 339 ALA A N 1
ATOM 2644 C CA . ALA A 1 339 ? 0.168 2.364 -31.605 1.00 85.31 339 ALA A CA 1
ATOM 2645 C C . ALA A 1 339 ? 1.503 2.115 -32.311 1.00 85.31 339 ALA A C 1
ATOM 2647 O O . ALA A 1 339 ? 1.719 1.026 -32.823 1.00 85.31 339 ALA A O 1
ATOM 2648 N N . TYR A 1 340 ? 2.439 3.065 -32.246 1.00 89.56 340 TYR A N 1
ATOM 2649 C CA . TYR A 1 340 ? 3.787 2.910 -32.786 1.00 89.56 340 TYR A CA 1
ATOM 2650 C C . TYR A 1 340 ? 4.510 1.730 -32.144 1.00 89.56 340 TYR A C 1
ATOM 2652 O O . TYR A 1 340 ? 5.019 0.858 -32.842 1.00 89.56 340 TYR A O 1
ATOM 2660 N N . SER A 1 341 ? 4.529 1.676 -30.810 1.00 67.69 341 SER A N 1
ATOM 2661 C CA . SER A 1 341 ? 5.167 0.582 -30.077 1.00 67.69 341 SER A CA 1
ATOM 2662 C C . SER A 1 341 ? 4.505 -0.762 -30.394 1.00 67.69 341 SER A C 1
ATOM 2664 O O . SER A 1 341 ? 5.205 -1.756 -30.589 1.00 67.69 341 SER A O 1
ATOM 2666 N N . PHE A 1 342 ? 3.168 -0.794 -30.486 1.00 84.75 342 PHE A N 1
ATOM 2667 C CA . PHE A 1 342 ? 2.416 -1.990 -30.867 1.00 84.75 342 PHE A CA 1
ATOM 2668 C C . PHE A 1 342 ? 2.759 -2.440 -32.292 1.00 84.75 342 PHE A C 1
ATOM 2670 O O . PHE A 1 342 ? 3.263 -3.546 -32.454 1.00 84.75 342 PHE A O 1
ATOM 2677 N N . SER A 1 343 ? 2.591 -1.586 -33.305 1.00 87.06 343 SER A N 1
ATOM 2678 C CA . SER A 1 343 ? 2.908 -1.891 -34.707 1.00 87.06 343 SER A CA 1
ATOM 2679 C C . SER A 1 343 ? 4.376 -2.263 -34.901 1.00 87.06 343 SER A C 1
ATOM 2681 O O . SER A 1 343 ? 4.663 -3.209 -35.623 1.00 87.06 343 SER A O 1
ATOM 2683 N N . ASN A 1 344 ? 5.309 -1.614 -34.195 1.00 84.50 344 ASN A N 1
ATOM 2684 C CA . ASN A 1 344 ? 6.720 -2.006 -34.197 1.00 84.50 344 ASN A CA 1
ATOM 2685 C C . ASN A 1 344 ? 6.876 -3.456 -33.723 1.00 84.50 344 ASN A C 1
ATOM 2687 O O . ASN A 1 344 ? 7.484 -4.263 -34.423 1.00 84.50 344 ASN A O 1
ATOM 2691 N N . ARG A 1 345 ? 6.267 -3.822 -32.588 1.00 83.44 345 ARG A N 1
ATOM 2692 C CA . ARG A 1 345 ? 6.282 -5.206 -32.101 1.00 83.44 345 ARG A CA 1
ATOM 2693 C C . ARG A 1 345 ? 5.680 -6.188 -33.102 1.00 83.44 345 ARG A C 1
ATOM 2695 O O . ARG A 1 345 ? 6.227 -7.276 -33.248 1.00 83.44 345 ARG A O 1
ATOM 2702 N N . ILE A 1 346 ? 4.574 -5.833 -33.750 1.00 87.00 346 ILE A N 1
ATOM 2703 C CA . ILE A 1 346 ? 3.896 -6.724 -34.698 1.00 87.00 346 ILE A CA 1
ATOM 2704 C C . ILE A 1 346 ? 4.718 -6.915 -35.976 1.00 87.00 346 ILE A C 1
ATOM 2706 O O . ILE A 1 346 ? 4.957 -8.046 -36.379 1.00 87.00 346 ILE A O 1
ATOM 2710 N N . ILE A 1 347 ? 5.191 -5.826 -36.579 1.00 88.44 347 ILE A N 1
ATOM 2711 C CA . ILE A 1 347 ? 5.875 -5.848 -37.877 1.00 88.44 347 ILE A CA 1
ATOM 2712 C C . ILE A 1 347 ? 7.305 -6.387 -37.731 1.00 88.44 347 ILE A C 1
ATOM 2714 O O . ILE A 1 347 ? 7.779 -7.113 -38.595 1.00 88.44 347 ILE A O 1
ATOM 2718 N N . THR A 1 348 ? 8.004 -6.075 -36.634 1.00 84.38 348 THR A N 1
ATOM 2719 C CA . THR A 1 348 ? 9.414 -6.477 -36.450 1.00 84.38 348 THR A CA 1
ATOM 2720 C C . THR A 1 348 ? 9.606 -7.714 -35.574 1.00 84.38 348 THR A C 1
ATOM 2722 O O . THR A 1 348 ? 10.672 -8.322 -35.599 1.00 84.38 348 THR A O 1
ATOM 2725 N N . GLY A 1 349 ? 8.615 -8.073 -34.751 1.00 76.50 349 GLY A N 1
ATOM 2726 C CA . GLY A 1 349 ? 8.746 -9.093 -33.706 1.00 76.50 349 GLY A CA 1
ATOM 2727 C C . GLY A 1 349 ? 9.442 -8.616 -32.419 1.00 76.50 349 GLY A C 1
ATOM 2728 O O . GLY A 1 349 ? 9.524 -9.376 -31.449 1.00 76.50 349 GLY A O 1
ATOM 2729 N N . ASN A 1 350 ? 9.918 -7.365 -32.357 1.00 68.94 350 ASN A N 1
ATOM 2730 C CA . ASN A 1 350 ? 10.633 -6.829 -31.196 1.00 68.94 350 ASN A CA 1
ATOM 2731 C C . ASN A 1 350 ? 9.713 -6.629 -29.979 1.00 68.94 350 ASN A C 1
ATOM 2733 O O . ASN A 1 350 ? 8.604 -6.106 -30.075 1.00 68.94 350 ASN A O 1
ATOM 2737 N N . LYS A 1 351 ? 10.177 -6.977 -28.773 1.00 63.03 351 LYS A N 1
ATOM 2738 C CA . LYS A 1 351 ? 9.383 -6.871 -27.529 1.00 63.03 351 LYS A CA 1
ATOM 2739 C C . LYS A 1 351 ? 9.404 -5.456 -26.922 1.00 63.03 351 LYS A C 1
ATOM 2741 O O . LYS A 1 351 ? 9.737 -5.295 -25.756 1.00 63.03 351 LYS A O 1
ATOM 2746 N N . VAL A 1 352 ? 9.039 -4.443 -27.709 1.00 55.59 352 VAL A N 1
ATOM 2747 C CA . VAL A 1 352 ? 9.051 -3.016 -27.305 1.00 55.59 352 VAL A CA 1
ATOM 2748 C C . VAL A 1 352 ? 7.697 -2.489 -26.805 1.00 55.59 352 VAL A C 1
ATOM 2750 O O . VAL A 1 352 ? 7.617 -1.390 -26.270 1.00 55.59 352 VAL A O 1
ATOM 2753 N N . TYR A 1 353 ? 6.623 -3.270 -26.956 1.00 59.88 353 TYR A N 1
ATOM 2754 C CA . TYR A 1 353 ? 5.277 -2.915 -26.496 1.00 59.88 353 TYR A CA 1
ATOM 2755 C C . TYR A 1 353 ? 4.903 -3.631 -25.197 1.00 59.88 353 TYR A C 1
ATOM 2757 O O . TYR A 1 353 ? 4.905 -4.869 -25.153 1.00 59.88 353 TYR A O 1
ATOM 2765 N N . PHE A 1 354 ? 4.504 -2.843 -24.196 1.00 42.78 354 PHE A N 1
ATOM 2766 C CA . PHE A 1 354 ? 4.158 -3.280 -22.836 1.00 42.78 354 PHE A CA 1
ATOM 2767 C C . PHE A 1 354 ? 2.681 -3.037 -22.464 1.00 42.78 354 PHE A C 1
ATOM 2769 O O . PHE A 1 354 ? 2.310 -3.156 -21.301 1.00 42.78 354 PHE A O 1
ATOM 2776 N N . GLY A 1 355 ? 1.832 -2.674 -23.433 1.00 51.31 355 GLY A N 1
ATOM 2777 C CA . GLY A 1 355 ? 0.397 -2.463 -23.213 1.00 51.31 355 GLY A CA 1
ATOM 2778 C C . GLY A 1 355 ? -0.463 -3.714 -23.439 1.00 51.31 355 GLY A C 1
ATOM 2779 O O . GLY A 1 355 ? 0.025 -4.781 -23.807 1.00 51.31 355 GLY A O 1
ATOM 2780 N N . ASP A 1 356 ? -1.777 -3.560 -23.264 1.00 65.06 356 ASP A N 1
ATOM 2781 C CA . ASP A 1 356 ? -2.769 -4.610 -23.532 1.00 65.06 356 ASP A CA 1
ATOM 2782 C C . ASP A 1 356 ? -2.828 -5.007 -25.022 1.00 65.06 356 ASP A C 1
ATOM 2784 O O . ASP A 1 356 ? -2.702 -4.153 -25.903 1.00 65.06 356 ASP A O 1
ATOM 2788 N N . ARG A 1 357 ? -3.073 -6.294 -25.314 1.00 76.25 357 ARG A N 1
ATOM 2789 C CA . ARG A 1 357 ? -3.370 -6.789 -26.677 1.00 76.25 357 ARG A CA 1
ATOM 2790 C C . ARG A 1 357 ? -4.729 -6.271 -27.184 1.00 76.25 357 ARG A C 1
ATOM 2792 O O . ARG A 1 357 ? -5.576 -5.962 -26.343 1.00 76.25 357 ARG A O 1
ATOM 2799 N N . PRO A 1 358 ? -4.986 -6.237 -28.509 1.00 83.50 358 PRO A N 1
ATOM 2800 C CA . PRO A 1 358 ? -6.202 -5.664 -29.092 1.00 83.50 358 PRO A CA 1
ATOM 2801 C C . PRO A 1 358 ? -7.503 -6.130 -28.450 1.00 83.50 358 PRO A C 1
ATOM 2803 O O . PRO A 1 358 ? -8.315 -5.278 -28.097 1.00 83.50 358 PRO A O 1
ATOM 2806 N N . ARG A 1 359 ? -7.636 -7.428 -28.154 1.00 83.81 359 ARG A N 1
ATOM 2807 C CA . ARG A 1 359 ? -8.777 -7.956 -27.403 1.00 83.81 359 ARG A CA 1
ATOM 2808 C C . ARG A 1 359 ? -9.047 -7.180 -26.115 1.00 83.81 359 ARG A C 1
ATOM 2810 O O .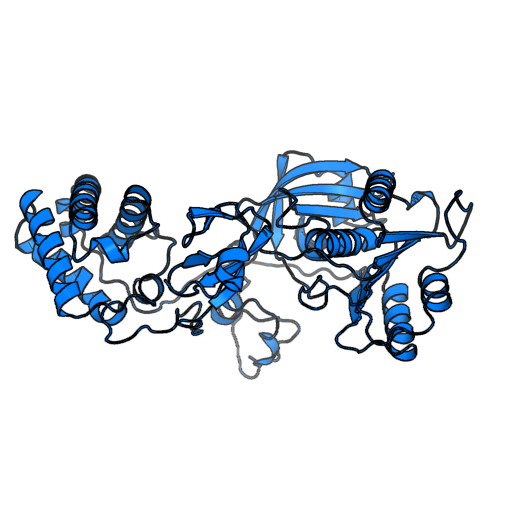 ARG A 1 359 ? -10.145 -6.675 -25.905 1.00 83.81 359 ARG A O 1
ATOM 2817 N N . ASN A 1 360 ? -8.043 -7.051 -25.255 1.00 69.50 360 ASN A N 1
ATOM 2818 C CA . ASN A 1 360 ? -8.171 -6.350 -23.979 1.00 69.50 360 ASN A CA 1
ATOM 2819 C C . ASN A 1 360 ? -8.158 -4.831 -24.119 1.00 69.50 360 ASN A C 1
ATOM 2821 O O . ASN A 1 360 ? -8.737 -4.159 -23.278 1.00 69.50 360 ASN A O 1
ATOM 2825 N N . ALA A 1 361 ? -7.501 -4.281 -25.136 1.00 77.69 361 ALA A N 1
ATOM 2826 C CA . ALA A 1 361 ? -7.463 -2.842 -25.364 1.00 77.69 361 ALA A CA 1
ATOM 2827 C C . ALA A 1 361 ? -8.821 -2.302 -25.844 1.00 77.69 361 ALA A C 1
ATOM 2829 O O . ALA A 1 361 ? -9.198 -1.199 -25.461 1.00 77.69 361 ALA A O 1
ATOM 2830 N N . HIS A 1 362 ? -9.566 -3.099 -26.619 1.00 84.25 362 HIS A N 1
ATOM 2831 C CA . HIS A 1 362 ? -10.852 -2.720 -27.216 1.00 84.25 362 HIS A CA 1
ATOM 2832 C C . HIS A 1 362 ? -12.051 -3.385 -26.532 1.00 84.25 362 HIS A C 1
ATOM 2834 O O . HIS A 1 362 ? -13.150 -3.344 -27.078 1.00 84.25 362 HIS A O 1
ATOM 2840 N N . HIS A 1 363 ? -11.875 -4.021 -25.369 1.00 74.44 363 HIS A N 1
ATOM 2841 C CA . HIS A 1 363 ? -12.876 -4.921 -24.776 1.00 74.44 363 HIS A CA 1
ATOM 2842 C C . HIS A 1 363 ? -14.276 -4.307 -24.607 1.00 74.44 363 HIS A C 1
ATOM 2844 O O . HIS A 1 363 ? -15.292 -4.989 -24.744 1.00 74.44 363 HIS A O 1
ATOM 2850 N N . TRP A 1 364 ? -14.324 -2.999 -24.382 1.00 73.19 364 TRP A N 1
ATOM 2851 C CA . TRP A 1 364 ? -15.533 -2.228 -24.142 1.00 73.19 364 TRP A CA 1
ATOM 2852 C C . TRP A 1 364 ? -16.136 -1.567 -25.392 1.00 73.19 364 TRP A C 1
ATOM 2854 O O . TRP A 1 364 ? -17.302 -1.177 -25.362 1.00 73.19 364 TRP A O 1
ATOM 2864 N N . MET A 1 365 ? -15.368 -1.430 -26.478 1.00 84.25 365 MET A N 1
ATOM 2865 C CA . MET A 1 365 ? -15.779 -0.712 -27.690 1.00 84.25 365 MET A CA 1
ATOM 2866 C C . MET A 1 365 ? -16.596 -1.626 -28.606 1.00 84.25 365 MET A C 1
ATOM 2868 O O . MET A 1 365 ? -16.055 -2.594 -29.137 1.00 84.25 365 MET A O 1
ATOM 2872 N N . VAL A 1 366 ? -17.877 -1.333 -28.827 1.00 83.25 366 VAL A N 1
ATOM 2873 C CA . VAL A 1 366 ? -18.671 -2.030 -29.853 1.00 83.25 366 VAL A CA 1
ATOM 2874 C C . VAL A 1 366 ? -18.272 -1.471 -31.210 1.00 83.25 366 VAL A C 1
ATOM 2876 O O . VAL A 1 366 ? -18.658 -0.364 -31.562 1.00 83.25 366 VAL A O 1
ATOM 2879 N N . ILE A 1 367 ? -17.448 -2.215 -31.938 1.00 84.38 367 ILE A N 1
ATOM 2880 C CA . ILE A 1 367 ? -16.957 -1.838 -33.263 1.00 84.38 367 ILE A CA 1
ATOM 2881 C C . ILE A 1 367 ? -17.582 -2.832 -34.239 1.00 84.38 367 ILE A C 1
ATOM 2883 O O . ILE A 1 367 ? -17.332 -4.032 -34.122 1.00 84.38 367 ILE A O 1
ATOM 2887 N N . SER A 1 368 ? -18.427 -2.350 -35.153 1.00 88.56 368 SER A N 1
ATOM 2888 C CA . SER A 1 368 ? -18.995 -3.180 -36.220 1.00 88.56 368 SER A CA 1
ATOM 2889 C C . SER A 1 368 ? -17.953 -3.458 -37.300 1.00 88.56 368 SER A C 1
ATOM 2891 O O . SER A 1 368 ? -16.986 -2.705 -37.440 1.00 88.56 368 SER A O 1
ATOM 2893 N N . ASP A 1 369 ? -18.174 -4.502 -38.099 1.00 80.94 369 ASP A N 1
ATOM 2894 C CA . ASP A 1 369 ? -17.358 -4.766 -39.290 1.00 80.94 369 ASP A CA 1
ATOM 2895 C C . ASP A 1 369 ? -17.283 -3.541 -40.205 1.00 80.94 369 ASP A C 1
ATOM 2897 O O . ASP A 1 369 ? -16.209 -3.161 -40.655 1.00 80.94 369 ASP A O 1
ATOM 2901 N N . GLU A 1 370 ? -18.403 -2.848 -40.399 1.00 83.12 370 GLU A N 1
ATOM 2902 C CA . GLU A 1 370 ? -18.488 -1.661 -41.254 1.00 83.12 370 GLU A CA 1
ATOM 2903 C C . GLU A 1 370 ? -17.634 -0.497 -40.731 1.00 83.12 370 GLU A C 1
ATOM 2905 O O . GLU A 1 370 ? -17.009 0.218 -41.515 1.00 83.12 370 GLU A O 1
ATOM 2910 N N . LEU A 1 371 ? -17.580 -0.305 -39.407 1.00 88.00 371 LEU A N 1
ATOM 2911 C CA . LEU A 1 371 ? -16.767 0.741 -38.789 1.00 88.00 371 LEU A CA 1
ATOM 2912 C C . LEU A 1 371 ? -15.278 0.371 -38.781 1.00 88.00 371 LEU A C 1
ATOM 2914 O O . LEU A 1 371 ? -14.429 1.241 -38.987 1.00 88.00 371 LEU A O 1
ATOM 2918 N N . PHE A 1 372 ? -14.961 -0.909 -38.570 1.00 90.06 372 PHE A N 1
ATOM 2919 C CA . PHE A 1 372 ? -13.601 -1.425 -38.699 1.00 90.06 372 PHE A CA 1
ATOM 2920 C C . PHE A 1 372 ? -13.088 -1.236 -40.133 1.00 90.06 372 PHE A C 1
ATOM 2922 O O . PHE A 1 372 ? -12.031 -0.635 -40.320 1.00 90.06 372 PHE A O 1
ATOM 2929 N N . ASP A 1 373 ? -13.882 -1.621 -41.136 1.00 88.50 373 ASP A N 1
ATOM 2930 C CA . ASP A 1 373 ? -13.589 -1.432 -42.563 1.00 88.50 373 ASP A CA 1
ATOM 2931 C C . ASP A 1 373 ? -13.440 0.046 -42.929 1.00 88.50 373 ASP A C 1
ATOM 2933 O O . ASP A 1 373 ? -12.610 0.420 -43.757 1.00 88.50 373 ASP A O 1
ATOM 2937 N N . TYR A 1 374 ? -14.260 0.913 -42.334 1.00 92.19 374 TYR A N 1
ATOM 2938 C CA . TYR A 1 374 ? -14.170 2.354 -42.540 1.00 92.19 374 TYR A CA 1
ATOM 2939 C C . TYR A 1 374 ? -12.849 2.917 -41.999 1.00 92.19 374 TYR A C 1
ATOM 2941 O O . TYR A 1 374 ? -12.133 3.620 -42.717 1.00 92.19 374 TYR A O 1
ATOM 2949 N N . ARG A 1 375 ? -12.482 2.557 -40.761 1.00 94.94 375 ARG A N 1
ATOM 2950 C CA . ARG A 1 375 ? -11.194 2.922 -40.153 1.00 94.94 375 ARG A CA 1
ATOM 2951 C C . ARG A 1 375 ? -10.020 2.381 -40.963 1.00 94.94 375 ARG A C 1
ATOM 2953 O O . ARG A 1 375 ? -9.018 3.076 -41.120 1.00 94.94 375 ARG A O 1
ATOM 2960 N N . GLU A 1 376 ? -10.127 1.148 -41.448 1.00 92.69 376 GLU A N 1
ATOM 2961 C CA . GLU A 1 376 ? -9.116 0.502 -42.281 1.00 92.69 376 GLU A CA 1
ATOM 2962 C C . GLU A 1 376 ? -8.929 1.267 -43.596 1.00 92.69 376 GLU A C 1
ATOM 2964 O O . GLU A 1 376 ? -7.818 1.691 -43.896 1.00 92.69 376 GLU A O 1
ATOM 2969 N N . LYS A 1 377 ? -10.011 1.599 -44.309 1.00 94.00 377 LYS A N 1
ATOM 2970 C CA . LYS A 1 377 ? -9.960 2.432 -45.525 1.00 94.00 377 LYS A CA 1
ATOM 2971 C C . LYS A 1 377 ? -9.363 3.817 -45.278 1.00 94.00 377 LYS A C 1
ATOM 2973 O O . LYS A 1 377 ? -8.648 4.338 -46.140 1.00 94.00 377 LYS A O 1
ATOM 2978 N N . LEU A 1 378 ? -9.628 4.423 -44.118 1.00 95.19 378 LEU A N 1
ATOM 2979 C CA . LEU A 1 378 ? -8.986 5.678 -43.729 1.00 95.19 378 LEU A CA 1
ATOM 2980 C C . LEU A 1 378 ? -7.474 5.489 -43.553 1.00 95.19 378 LEU A C 1
ATOM 2982 O O . LEU A 1 378 ? -6.701 6.282 -44.088 1.00 95.19 378 LEU A O 1
ATOM 2986 N N . MET A 1 379 ? -7.044 4.428 -42.861 1.00 96.94 379 MET A N 1
ATOM 2987 C CA . MET A 1 379 ? -5.623 4.094 -42.727 1.00 96.94 379 MET A CA 1
ATOM 2988 C C . MET A 1 379 ? -4.982 3.852 -44.095 1.00 96.94 379 MET A C 1
ATOM 2990 O O . MET A 1 379 ? -3.943 4.429 -44.378 1.00 96.94 379 MET A O 1
ATOM 2994 N N . GLU A 1 380 ? -5.613 3.089 -44.984 1.00 95.44 380 GLU A N 1
ATOM 2995 C CA . GLU A 1 380 ? -5.120 2.856 -46.349 1.00 95.44 380 GLU A CA 1
ATOM 2996 C C . GLU A 1 380 ? -4.974 4.136 -47.157 1.00 95.44 380 GLU A C 1
ATOM 2998 O O . GLU A 1 380 ? -4.019 4.289 -47.915 1.00 95.44 380 GLU A O 1
ATOM 3003 N N . THR A 1 381 ? -5.916 5.062 -46.993 1.00 96.69 381 THR A N 1
ATOM 3004 C CA . THR A 1 381 ? -5.849 6.379 -47.622 1.00 96.69 381 THR A CA 1
ATOM 3005 C C . THR A 1 381 ? -4.617 7.133 -47.128 1.00 96.69 381 THR A C 1
ATOM 3007 O O . THR A 1 381 ? -3.841 7.620 -47.945 1.00 96.69 381 THR A O 1
ATOM 3010 N N . VAL A 1 382 ? -4.363 7.140 -45.815 1.00 97.62 382 VAL A N 1
ATOM 3011 C CA . VAL A 1 382 ? -3.162 7.761 -45.232 1.00 97.62 382 VAL A CA 1
ATOM 3012 C C . VAL A 1 382 ? -1.889 7.053 -45.699 1.00 97.62 382 VAL A C 1
ATOM 3014 O O . VAL A 1 382 ? -0.959 7.713 -46.145 1.00 97.62 382 VAL A O 1
ATOM 3017 N N . LEU A 1 383 ? -1.840 5.720 -45.663 1.00 96.88 383 LEU A N 1
ATOM 3018 C CA . LEU A 1 383 ? -0.690 4.941 -46.133 1.00 96.88 383 LEU A CA 1
ATOM 3019 C C . LEU A 1 383 ? -0.361 5.279 -47.599 1.00 96.88 383 LEU A C 1
ATOM 3021 O O . LEU A 1 383 ? 0.801 5.514 -47.929 1.00 96.88 383 LEU A O 1
ATOM 3025 N N . ARG A 1 384 ? -1.381 5.372 -48.463 1.00 97.31 384 ARG A N 1
ATOM 3026 C CA . ARG A 1 384 ? -1.239 5.734 -49.881 1.00 97.31 384 ARG A CA 1
ATOM 3027 C C . ARG A 1 384 ? -0.757 7.170 -50.070 1.00 97.31 384 ARG A C 1
ATOM 3029 O O . ARG A 1 384 ? 0.112 7.417 -50.900 1.00 97.31 384 ARG A O 1
ATOM 3036 N N . GLU A 1 385 ? -1.288 8.115 -49.298 1.00 96.94 385 GLU A N 1
ATOM 3037 C CA . GLU A 1 385 ? -0.871 9.523 -49.337 1.00 96.94 385 GLU A CA 1
ATOM 3038 C C . GLU A 1 385 ? 0.563 9.737 -48.830 1.00 96.94 385 GLU A C 1
ATOM 3040 O O . GLU A 1 385 ? 1.267 10.610 -49.335 1.00 96.94 385 GLU A O 1
ATOM 3045 N N . HIS A 1 386 ? 1.032 8.896 -47.903 1.00 97.31 386 HIS A N 1
ATOM 3046 C CA . HIS A 1 386 ? 2.438 8.834 -47.476 1.00 97.31 386 HIS A CA 1
ATOM 3047 C C . HIS A 1 386 ? 3.321 7.999 -48.421 1.00 97.31 386 HIS A C 1
ATOM 3049 O O . HIS A 1 386 ? 4.507 7.813 -48.154 1.00 97.31 386 HIS A O 1
ATOM 3055 N N . GLY A 1 387 ? 2.772 7.536 -49.549 1.00 95.06 387 GLY A N 1
ATOM 3056 C CA . GLY A 1 387 ? 3.527 6.945 -50.652 1.00 95.06 387 GLY A CA 1
ATOM 3057 C C . GLY A 1 387 ? 3.776 5.440 -50.558 1.00 95.06 387 GLY A C 1
ATOM 3058 O O . GLY A 1 387 ? 4.608 4.932 -51.311 1.00 95.06 387 GLY A O 1
ATOM 3059 N N . LEU A 1 388 ? 3.083 4.705 -49.679 1.00 95.69 388 LEU A N 1
ATOM 3060 C CA . LEU A 1 388 ? 3.168 3.241 -49.681 1.00 95.69 388 LEU A CA 1
ATOM 3061 C C . LEU A 1 388 ? 2.478 2.659 -50.924 1.00 95.69 388 LEU A C 1
ATOM 3063 O O . LEU A 1 388 ? 1.431 3.138 -51.360 1.00 95.69 388 LEU A O 1
ATOM 3067 N N . SER A 1 389 ? 3.062 1.598 -51.487 1.00 95.69 389 SER A N 1
ATOM 3068 C CA . SER A 1 389 ? 2.486 0.873 -52.624 1.00 95.69 389 SER A CA 1
ATOM 3069 C C . SER A 1 389 ? 1.256 0.056 -52.212 1.00 95.69 389 SER A C 1
ATOM 3071 O O . SER A 1 389 ? 1.142 -0.360 -51.059 1.00 95.69 389 SER A O 1
ATOM 3073 N N . GLU A 1 390 ? 0.371 -0.267 -53.164 1.00 95.25 390 GLU A N 1
ATOM 3074 C CA . GLU A 1 390 ? -0.801 -1.125 -52.898 1.00 95.25 390 GLU A CA 1
ATOM 3075 C C . GLU A 1 390 ? -0.418 -2.501 -52.328 1.00 95.25 390 GLU A C 1
ATOM 3077 O O . GLU A 1 390 ? -1.172 -3.076 -51.547 1.00 95.25 390 GLU A O 1
ATOM 3082 N N . GLU A 1 391 ? 0.770 -3.013 -52.665 1.00 93.94 391 GLU A N 1
ATOM 3083 C CA . GLU A 1 391 ? 1.294 -4.248 -52.075 1.00 93.94 391 GLU A CA 1
ATOM 3084 C C . GLU A 1 391 ? 1.562 -4.085 -50.569 1.00 93.94 391 GLU A C 1
ATOM 3086 O O . GLU A 1 391 ? 1.113 -4.907 -49.771 1.00 93.94 391 GLU A O 1
ATOM 3091 N N . MET A 1 392 ? 2.253 -3.012 -50.162 1.00 95.31 392 MET A N 1
ATOM 3092 C CA . MET A 1 392 ? 2.559 -2.749 -48.748 1.00 95.31 392 MET A CA 1
ATOM 3093 C C . MET A 1 392 ? 1.302 -2.399 -47.951 1.00 95.31 392 MET A C 1
ATOM 3095 O O . MET A 1 392 ? 1.154 -2.829 -46.807 1.00 95.31 392 MET A O 1
ATOM 3099 N N . ILE A 1 393 ? 0.363 -1.680 -48.570 1.00 95.94 393 ILE A N 1
ATOM 3100 C CA . ILE A 1 393 ? -0.954 -1.406 -47.989 1.00 95.94 393 ILE A CA 1
ATOM 3101 C C . ILE A 1 393 ? -1.714 -2.720 -47.758 1.00 95.94 393 ILE A C 1
ATOM 3103 O O . ILE A 1 393 ? -2.276 -2.915 -46.684 1.00 95.94 393 ILE A O 1
ATOM 3107 N N . GLY A 1 394 ? -1.681 -3.654 -48.716 1.00 89.19 394 GLY A N 1
ATOM 3108 C CA . GLY A 1 394 ? -2.283 -4.981 -48.564 1.00 89.19 394 GLY A CA 1
ATOM 3109 C C . GLY A 1 394 ? -1.683 -5.799 -47.414 1.00 89.19 394 GLY A C 1
ATOM 3110 O O . GLY A 1 394 ? -2.416 -6.489 -46.709 1.00 89.19 394 GLY A O 1
ATOM 3111 N N . ARG A 1 395 ? -0.370 -5.689 -47.170 1.00 93.19 395 ARG A N 1
ATOM 3112 C CA . ARG A 1 395 ? 0.302 -6.337 -46.027 1.00 93.19 395 ARG A CA 1
ATOM 3113 C C . ARG A 1 395 ? -0.076 -5.706 -44.691 1.00 93.19 395 ARG A C 1
ATOM 3115 O O . ARG A 1 395 ? -0.372 -6.431 -43.745 1.00 93.19 395 ARG A O 1
ATOM 3122 N N . TRP A 1 396 ? -0.131 -4.373 -44.623 1.00 92.75 396 TRP A N 1
ATOM 3123 C CA . TRP A 1 396 ? -0.641 -3.672 -43.442 1.00 92.75 396 TRP A CA 1
ATOM 3124 C C . TRP A 1 396 ? -2.080 -4.101 -43.134 1.00 92.75 396 TRP A C 1
ATOM 3126 O O . TRP A 1 396 ? -2.388 -4.456 -41.998 1.00 92.75 396 TRP A O 1
ATOM 3136 N N . ARG A 1 397 ? -2.940 -4.139 -44.159 1.00 90.81 397 ARG A N 1
ATOM 3137 C CA . ARG A 1 397 ? -4.323 -4.612 -44.048 1.00 90.81 397 ARG A CA 1
ATOM 3138 C C . ARG A 1 397 ? -4.389 -6.027 -43.487 1.00 90.81 397 ARG A C 1
ATOM 3140 O O . ARG A 1 397 ? -5.111 -6.278 -42.535 1.00 90.81 397 ARG A O 1
ATOM 3147 N N . ALA A 1 398 ? -3.584 -6.944 -44.024 1.00 85.00 398 ALA A N 1
ATOM 3148 C CA . ALA A 1 398 ? -3.536 -8.320 -43.540 1.00 85.00 398 ALA A CA 1
ATOM 3149 C C . ALA A 1 398 ? -3.152 -8.412 -42.051 1.00 85.00 398 ALA A C 1
ATOM 3151 O O . ALA A 1 398 ? -3.668 -9.278 -41.349 1.00 85.00 398 ALA A O 1
ATOM 3152 N N . ILE A 1 399 ? -2.281 -7.523 -41.555 1.00 87.31 399 ILE A N 1
ATOM 3153 C CA . ILE A 1 399 ? -1.941 -7.437 -40.128 1.00 87.31 399 ILE A CA 1
ATOM 3154 C C . ILE A 1 399 ? -3.133 -6.950 -39.299 1.00 87.31 399 ILE A C 1
ATOM 3156 O O . ILE A 1 399 ? -3.429 -7.553 -38.266 1.00 87.31 399 ILE A O 1
ATOM 3160 N N . ASP A 1 400 ? -3.803 -5.878 -39.723 1.00 84.94 400 ASP A N 1
ATOM 3161 C CA . ASP A 1 400 ? -4.977 -5.353 -39.015 1.00 84.94 400 ASP A CA 1
ATOM 3162 C C . ASP A 1 400 ? -6.101 -6.412 -38.977 1.00 84.94 400 ASP A C 1
ATOM 3164 O O . ASP A 1 400 ? -6.701 -6.650 -37.924 1.00 84.94 400 ASP A O 1
ATOM 3168 N N . GLU A 1 401 ? -6.282 -7.151 -40.073 1.00 86.00 401 GLU A N 1
ATOM 3169 C CA . GLU A 1 401 ? -7.294 -8.197 -40.235 1.00 86.00 401 GLU A CA 1
ATOM 3170 C C . GLU A 1 401 ? -7.099 -9.399 -39.294 1.00 86.00 401 GLU A C 1
ATOM 3172 O O . GLU A 1 401 ? -8.075 -9.994 -38.834 1.00 86.00 401 GLU A O 1
ATOM 3177 N N . VAL A 1 402 ? -5.855 -9.720 -38.905 1.00 84.62 402 VAL A N 1
ATOM 3178 C CA . VAL A 1 402 ? -5.568 -10.744 -37.874 1.00 84.62 402 VAL A CA 1
ATOM 3179 C C . VAL A 1 402 ? -6.252 -10.404 -36.548 1.00 84.62 402 VAL A C 1
ATOM 3181 O O . VAL A 1 402 ? -6.677 -11.301 -35.819 1.00 84.62 402 VAL A O 1
ATOM 3184 N N . PHE A 1 403 ? -6.385 -9.114 -36.234 1.00 84.56 403 PHE A N 1
ATOM 3185 C CA . PHE A 1 403 ? -7.007 -8.648 -34.999 1.00 84.56 403 PHE A CA 1
ATOM 3186 C C . PHE A 1 403 ? -8.493 -8.323 -35.155 1.00 84.56 403 PHE A C 1
ATOM 3188 O O . PHE A 1 403 ? -9.117 -7.943 -34.163 1.00 84.56 403 PHE A O 1
ATOM 3195 N N . ARG A 1 404 ? -9.096 -8.513 -36.339 1.00 86.00 404 ARG A N 1
ATOM 3196 C CA . ARG A 1 404 ? -10.531 -8.261 -36.546 1.00 86.00 404 ARG A CA 1
ATOM 3197 C C . ARG A 1 404 ? -11.379 -9.011 -35.524 1.00 86.00 404 ARG A C 1
ATOM 3199 O O . ARG A 1 404 ? -12.186 -8.391 -34.840 1.00 86.00 404 ARG A O 1
ATOM 3206 N N . GLY A 1 405 ? -11.132 -10.310 -35.330 1.00 75.94 405 GLY A N 1
ATOM 3207 C CA . GLY A 1 405 ? -11.859 -11.133 -34.349 1.00 75.94 405 GLY A CA 1
ATOM 3208 C C . GLY A 1 405 ? -11.632 -10.737 -32.882 1.00 75.94 405 GLY A C 1
ATOM 3209 O O . GLY A 1 405 ? -12.426 -11.087 -32.011 1.00 75.94 405 GLY A O 1
ATOM 3210 N N . ASP A 1 406 ? -10.570 -9.979 -32.605 1.00 79.62 406 ASP A N 1
ATOM 3211 C CA . ASP A 1 406 ? -10.268 -9.415 -31.291 1.00 79.62 406 ASP A CA 1
ATOM 3212 C C . ASP A 1 406 ? -10.889 -8.025 -31.087 1.00 79.62 406 ASP A C 1
ATOM 3214 O O . ASP A 1 406 ? -10.912 -7.539 -29.962 1.00 79.62 406 ASP A O 1
ATOM 3218 N N . ILE A 1 407 ? -11.352 -7.346 -32.137 1.00 82.94 407 ILE A N 1
ATOM 3219 C CA . ILE A 1 407 ? -11.791 -5.944 -32.077 1.00 82.94 407 ILE A CA 1
ATOM 3220 C C . ILE A 1 407 ? -13.282 -5.827 -32.408 1.00 82.94 407 ILE A C 1
ATOM 3222 O O . ILE A 1 407 ? -14.017 -5.174 -31.657 1.00 82.94 407 ILE A O 1
ATOM 3226 N N . VAL A 1 408 ? -13.724 -6.475 -33.488 1.00 84.44 408 VAL A N 1
ATOM 3227 C CA . VAL A 1 408 ? -15.101 -6.441 -33.982 1.00 84.44 408 VAL A CA 1
ATOM 3228 C C . VAL A 1 408 ? -16.013 -7.269 -33.092 1.00 84.44 408 VAL A C 1
ATOM 3230 O O . VAL A 1 408 ? -15.706 -8.405 -32.727 1.00 84.44 408 VAL A O 1
ATOM 3233 N N . LYS A 1 409 ? -17.142 -6.671 -32.712 1.00 88.75 409 LYS A N 1
ATOM 3234 C CA . LYS A 1 409 ? -18.155 -7.298 -31.862 1.00 88.75 409 LYS A CA 1
ATOM 3235 C C . LYS A 1 409 ? -19.457 -6.518 -31.882 1.00 88.75 409 LYS A C 1
ATOM 3237 O O . LYS A 1 409 ? -19.443 -5.293 -31.879 1.00 88.75 409 LYS A O 1
ATOM 3242 N N . GLU A 1 410 ? -20.568 -7.243 -31.792 1.00 69.75 410 GLU A N 1
ATOM 3243 C CA . GLU A 1 410 ? -21.920 -6.672 -31.693 1.00 69.75 410 GLU A CA 1
ATOM 3244 C C . GLU A 1 410 ? -22.254 -6.159 -30.283 1.00 69.75 410 GLU A C 1
ATOM 3246 O O . GLU A 1 410 ? -23.162 -5.354 -30.097 1.00 69.75 410 GLU A O 1
ATOM 3251 N N . GLN A 1 411 ? -21.505 -6.607 -29.275 1.00 73.38 411 GLN A N 1
ATOM 3252 C CA . GLN A 1 411 ? -21.649 -6.191 -27.883 1.00 73.38 411 GLN A CA 1
ATOM 3253 C C . GLN A 1 411 ? -20.289 -6.233 -27.175 1.00 73.38 411 GLN A C 1
ATOM 3255 O O . GLN A 1 411 ? -19.424 -7.013 -27.583 1.00 73.38 411 GLN A O 1
ATOM 3260 N N . PRO A 1 412 ? -20.068 -5.433 -26.116 1.00 74.81 412 PRO A N 1
ATOM 3261 C CA . PRO A 1 412 ? -18.822 -5.470 -25.355 1.00 74.81 412 PRO A CA 1
ATOM 3262 C C . PRO A 1 412 ? -18.526 -6.889 -24.831 1.00 74.81 412 PRO A C 1
ATOM 3264 O O . PRO A 1 412 ? -19.457 -7.633 -24.526 1.00 74.81 412 PRO A O 1
ATOM 3267 N N . TYR A 1 413 ? -17.249 -7.256 -24.649 1.00 75.06 413 TYR A N 1
ATOM 3268 C CA . TYR A 1 413 ? -16.872 -8.436 -23.847 1.00 75.06 413 TYR A CA 1
ATOM 3269 C C . TYR A 1 413 ? -15.952 -8.087 -22.653 1.00 75.06 413 TYR A C 1
ATOM 3271 O O . TYR A 1 413 ? -15.200 -7.110 -22.704 1.00 75.06 413 TYR A O 1
ATOM 3279 N N . PRO A 1 414 ? -15.976 -8.876 -21.565 1.00 65.38 414 PRO A N 1
ATOM 3280 C CA . PRO A 1 414 ? -15.108 -8.680 -20.407 1.00 65.38 414 PRO A CA 1
ATOM 3281 C C . PRO A 1 414 ? -13.632 -8.543 -20.778 1.00 65.38 414 PRO A C 1
ATOM 3283 O O . PRO A 1 414 ? -13.116 -9.357 -21.551 1.00 65.38 414 PRO A O 1
ATOM 3286 N N . LYS A 1 415 ? -12.920 -7.568 -20.198 1.00 62.59 415 LYS A N 1
ATOM 3287 C CA . LYS A 1 415 ? -11.457 -7.524 -20.334 1.00 62.59 415 LYS A CA 1
ATOM 3288 C C . LYS A 1 415 ? -10.887 -8.795 -19.719 1.00 62.59 415 LYS A C 1
ATOM 3290 O O . LYS A 1 415 ? -11.167 -9.097 -18.565 1.00 62.59 415 LYS A O 1
ATOM 3295 N N . MET A 1 416 ? -10.082 -9.529 -20.471 1.00 55.72 416 MET A N 1
ATOM 3296 C CA . MET A 1 416 ? -9.479 -10.780 -20.030 1.00 55.72 416 MET A CA 1
ATOM 3297 C C . MET A 1 416 ? -8.125 -10.480 -19.422 1.00 55.72 416 MET A C 1
ATOM 3299 O O . MET A 1 416 ? -7.084 -10.720 -20.039 1.00 55.72 416 MET A O 1
ATOM 3303 N N . LEU A 1 417 ? -8.117 -9.904 -18.226 1.00 44.16 417 LEU A N 1
ATOM 3304 C CA . LEU A 1 417 ? -6.859 -9.775 -17.524 1.00 44.16 417 LEU A CA 1
ATOM 3305 C C . LEU A 1 417 ? -6.499 -11.176 -17.087 1.00 44.16 417 LEU A C 1
ATOM 3307 O O . LEU A 1 417 ? -7.136 -11.743 -16.193 1.00 44.16 417 LEU A O 1
ATOM 3311 N N . ASP A 1 418 ? -5.450 -11.719 -17.708 1.00 42.97 418 ASP A N 1
ATOM 3312 C CA . ASP A 1 418 ? -4.859 -12.917 -17.166 1.00 42.97 418 ASP A CA 1
ATOM 3313 C C . ASP A 1 418 ? -5.927 -14.060 -17.286 1.00 42.97 418 ASP A C 1
ATOM 3315 O O . ASP A 1 418 ? -6.319 -14.731 -16.345 1.00 42.97 418 ASP A O 1
ATOM 3319 N N . GLY A 1 419 ? -6.572 -14.221 -18.445 1.00 41.78 419 GLY A N 1
ATOM 3320 C CA . GLY A 1 419 ? -7.613 -15.251 -18.642 1.00 41.78 419 GLY A CA 1
ATOM 3321 C C . GLY A 1 419 ? -8.855 -15.149 -17.729 1.00 41.78 419 GLY A C 1
ATOM 3322 O O . GLY A 1 419 ? -9.701 -16.039 -17.762 1.00 41.78 419 GLY A O 1
ATOM 3323 N N . ILE A 1 420 ? -8.989 -14.083 -16.933 1.00 45.22 420 ILE A N 1
ATOM 3324 C CA . ILE A 1 420 ? -10.138 -13.834 -16.063 1.00 45.22 420 ILE A CA 1
ATOM 3325 C C . ILE A 1 420 ? -10.954 -12.684 -16.654 1.00 45.22 420 ILE A C 1
ATOM 3327 O O . ILE A 1 420 ? -10.398 -11.604 -16.868 1.00 45.22 420 ILE A O 1
ATOM 3331 N N . PRO A 1 421 ? -12.257 -12.893 -16.902 1.00 47.00 421 PRO A N 1
ATOM 3332 C CA . PRO A 1 421 ? -13.138 -11.848 -17.399 1.00 47.00 421 PRO A CA 1
ATOM 3333 C C . PRO A 1 421 ? -13.433 -10.807 -16.307 1.00 47.00 421 PRO A C 1
ATOM 3335 O O . PRO A 1 421 ? -13.969 -11.146 -15.253 1.00 47.00 421 PRO A O 1
ATOM 3338 N N . LEU A 1 422 ? -13.104 -9.539 -16.568 1.00 51.78 422 LEU A N 1
ATOM 3339 C CA . LEU A 1 422 ? -13.482 -8.374 -15.757 1.00 51.78 422 LEU A CA 1
ATOM 3340 C C . LEU A 1 422 ? -14.858 -7.815 -16.182 1.00 51.78 422 LEU A C 1
ATOM 3342 O O . LEU A 1 422 ? -15.183 -7.886 -17.366 1.00 51.78 422 LEU A O 1
ATOM 3346 N N . PRO A 1 423 ? -15.666 -7.229 -15.280 1.00 56.03 423 PRO A N 1
ATOM 3347 C CA . PRO A 1 423 ? -16.996 -6.713 -15.615 1.00 56.03 423 PRO A CA 1
ATOM 3348 C C . PRO A 1 423 ? -16.993 -5.713 -16.781 1.00 56.03 423 PRO A C 1
ATOM 3350 O O . PRO A 1 423 ? -16.038 -4.970 -16.994 1.00 56.03 423 PRO A O 1
ATOM 3353 N N . LEU A 1 424 ? -18.080 -5.727 -17.550 1.00 44.16 424 LEU A N 1
ATOM 3354 C CA . LEU A 1 424 ? -18.172 -5.071 -18.852 1.00 44.16 424 LEU A CA 1
ATOM 3355 C C . LEU A 1 424 ? -18.642 -3.625 -18.840 1.00 44.16 424 LEU A C 1
ATOM 3357 O O . LEU A 1 424 ? -18.222 -2.798 -19.648 1.00 44.16 424 LEU A O 1
ATOM 3361 N N . ASP A 1 425 ? -19.612 -3.393 -17.980 1.00 45.00 425 ASP A N 1
ATOM 3362 C CA . ASP A 1 425 ? -20.332 -2.156 -17.831 1.00 45.00 425 ASP A CA 1
ATOM 3363 C C . ASP A 1 425 ? -20.926 -2.154 -16.426 1.00 45.00 425 ASP A C 1
ATOM 3365 O O . ASP A 1 425 ? -21.033 -3.194 -15.769 1.00 45.00 425 ASP A O 1
ATOM 3369 N N . GLY A 1 426 ? -21.282 -0.974 -15.963 1.00 51.62 426 GLY A N 1
ATOM 3370 C CA . GL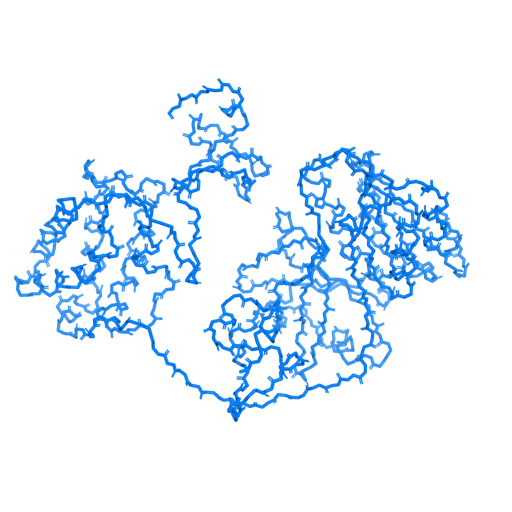Y A 1 426 ? -21.606 -0.719 -14.584 1.00 51.62 426 GLY A CA 1
ATOM 3371 C C . GLY A 1 426 ? -20.678 0.324 -14.008 1.00 51.62 426 GLY A C 1
ATOM 3372 O O . GLY A 1 426 ? -19.765 0.855 -14.647 1.00 51.62 426 GLY A O 1
ATOM 3373 N N . TYR A 1 427 ? -20.977 0.638 -12.766 1.00 54.16 427 TYR A N 1
ATOM 3374 C CA . TYR A 1 427 ? -20.283 1.668 -12.047 1.00 54.16 427 TYR A CA 1
ATOM 3375 C C . TYR A 1 427 ? -19.717 1.055 -10.795 1.00 54.16 427 TYR A C 1
ATOM 3377 O O . TYR A 1 427 ? -20.437 0.423 -10.023 1.00 54.16 427 TYR A O 1
ATOM 3385 N N . GLU A 1 428 ? -18.435 1.283 -10.601 1.00 58.16 428 GLU A N 1
ATOM 3386 C CA . GLU A 1 428 ? -17.820 1.077 -9.312 1.00 58.16 428 GLU A CA 1
ATOM 3387 C C . GLU A 1 428 ? -17.715 2.430 -8.631 1.00 58.16 428 GLU A C 1
ATOM 3389 O O . GLU A 1 428 ? -17.500 3.467 -9.266 1.00 58.16 428 GLU A O 1
ATOM 3394 N N . LYS A 1 429 ? -17.926 2.434 -7.318 1.00 60.19 429 LYS A N 1
ATOM 3395 C CA . LYS A 1 429 ? -17.518 3.580 -6.525 1.00 60.19 429 LYS A CA 1
ATOM 3396 C C . LYS A 1 429 ? -16.031 3.433 -6.320 1.00 60.19 429 LYS A C 1
ATOM 3398 O O . LYS A 1 429 ? -15.600 2.597 -5.531 1.00 60.19 429 LYS A O 1
ATOM 3403 N N . ILE A 1 430 ? -15.283 4.208 -7.081 1.00 56.66 430 ILE A N 1
ATOM 3404 C CA . ILE A 1 430 ? -13.853 4.323 -6.869 1.00 56.66 430 ILE A CA 1
ATOM 3405 C C . ILE A 1 430 ? -13.618 5.702 -6.287 1.00 56.66 430 ILE A C 1
ATOM 3407 O O . ILE A 1 430 ? -14.343 6.653 -6.568 1.00 56.66 430 ILE A O 1
ATOM 3411 N N . THR A 1 431 ? -12.609 5.812 -5.454 1.00 62.91 431 THR A N 1
ATOM 3412 C CA . THR A 1 431 ? -12.120 7.115 -5.033 1.00 62.91 431 THR A CA 1
ATOM 3413 C C . THR A 1 431 ? -11.026 7.499 -6.009 1.00 62.91 431 THR A C 1
ATOM 3415 O O . THR A 1 431 ? -10.137 6.684 -6.257 1.00 62.91 431 THR A O 1
ATOM 3418 N N . ILE A 1 432 ? -11.100 8.691 -6.604 1.00 48.41 432 ILE A N 1
ATOM 3419 C CA . ILE A 1 432 ? -10.067 9.088 -7.565 1.00 48.41 432 ILE A CA 1
ATOM 3420 C C . ILE A 1 432 ? -8.804 9.426 -6.800 1.00 48.41 432 ILE A C 1
ATOM 3422 O O . ILE A 1 432 ? -8.794 10.241 -5.875 1.00 48.41 432 ILE A O 1
ATOM 3426 N N . ASP A 1 433 ? -7.737 8.772 -7.204 1.00 46.34 433 ASP A N 1
ATOM 3427 C CA . ASP A 1 433 ? -6.413 8.846 -6.618 1.00 46.34 433 ASP A CA 1
ATOM 3428 C C . ASP A 1 433 ? -5.582 10.022 -7.153 1.00 46.34 433 ASP A C 1
ATOM 3430 O O . ASP A 1 433 ? -4.555 10.362 -6.561 1.00 46.34 433 ASP A O 1
ATOM 3434 N N . ALA A 1 434 ? -6.063 10.713 -8.190 1.00 49.47 434 ALA A N 1
ATOM 3435 C CA . ALA A 1 434 ? -5.585 12.019 -8.637 1.00 49.47 434 ALA A CA 1
ATOM 3436 C C . ALA A 1 434 ? -6.767 12.964 -8.904 1.00 49.47 434 ALA A C 1
ATOM 3438 O O . ALA A 1 434 ? -7.796 12.533 -9.423 1.00 49.47 434 ALA A O 1
ATOM 3439 N N . SER A 1 435 ? -6.619 14.252 -8.563 1.00 55.44 435 SER A N 1
ATOM 3440 C CA . SER A 1 435 ? -7.651 15.253 -8.860 1.00 55.44 435 SER A CA 1
ATOM 3441 C C . SER A 1 435 ? -7.901 15.285 -10.365 1.00 55.44 435 SER A C 1
ATOM 3443 O O . SER A 1 435 ? -6.963 15.368 -11.159 1.00 55.44 435 SER A O 1
ATOM 3445 N N . THR A 1 436 ? -9.164 15.219 -10.753 1.00 62.44 436 THR A N 1
ATOM 3446 C CA . THR A 1 436 ? -9.605 15.299 -12.146 1.00 62.44 436 THR A CA 1
ATOM 3447 C C . THR A 1 436 ? -10.854 16.164 -12.194 1.00 62.44 436 THR A C 1
ATOM 3449 O O . THR A 1 436 ? -11.374 16.594 -11.169 1.00 62.44 436 THR A O 1
ATOM 3452 N N . LEU A 1 437 ? -11.357 16.458 -13.378 1.00 71.31 437 LEU A N 1
ATOM 3453 C CA . LEU A 1 437 ? -12.638 17.139 -13.491 1.00 71.31 437 LEU A CA 1
ATOM 3454 C C . LEU A 1 437 ? -13.764 16.116 -13.547 1.00 71.31 437 LEU A C 1
ATOM 3456 O O . LEU A 1 437 ? -13.609 15.017 -14.074 1.00 71.31 437 LEU A O 1
ATOM 3460 N N . CYS A 1 438 ? -14.909 16.501 -13.002 1.00 75.00 438 CYS A N 1
ATOM 3461 C CA . CYS A 1 438 ? -16.136 15.745 -13.139 1.00 75.00 438 CYS A CA 1
ATOM 3462 C C . CYS A 1 438 ? -16.540 15.777 -14.596 1.00 75.00 438 CYS A C 1
ATOM 3464 O O . CYS A 1 438 ? -16.811 16.852 -15.126 1.00 75.00 438 CYS A O 1
ATOM 3466 N N . ASP A 1 439 ? -16.673 14.621 -15.228 1.00 77.44 439 ASP A N 1
ATOM 3467 C CA . ASP A 1 439 ? -17.052 14.557 -16.638 1.00 77.44 439 ASP A CA 1
ATOM 3468 C C . ASP A 1 439 ? -18.503 15.032 -16.882 1.00 77.44 439 ASP A C 1
ATOM 3470 O O . ASP A 1 439 ? -18.881 15.305 -18.017 1.00 77.44 439 ASP A O 1
ATOM 3474 N N . GLY A 1 440 ? -19.320 15.166 -15.823 1.00 71.75 440 GLY A N 1
ATOM 3475 C CA . GLY A 1 440 ? -20.715 15.628 -15.891 1.00 71.75 440 GLY A CA 1
ATOM 3476 C C . GLY A 1 440 ? -20.923 17.133 -15.678 1.00 71.75 440 GLY A C 1
ATOM 3477 O O . GLY A 1 440 ? -21.616 17.776 -16.461 1.00 71.75 440 GLY A O 1
ATOM 3478 N N . CYS A 1 441 ? -20.351 17.718 -14.619 1.00 72.75 441 CYS A N 1
ATOM 3479 C CA . CYS A 1 441 ? -20.509 19.152 -14.327 1.00 72.75 441 CYS A CA 1
ATOM 3480 C C . CYS A 1 441 ? -19.257 19.979 -14.622 1.00 72.75 441 CYS A C 1
ATOM 3482 O O . CYS A 1 441 ? -19.269 21.188 -14.396 1.00 72.75 441 CYS A O 1
ATOM 3484 N N . THR A 1 442 ? -18.168 19.349 -15.082 1.00 67.12 442 THR A N 1
ATOM 3485 C CA . THR A 1 442 ? -16.822 19.935 -15.258 1.00 67.12 442 THR A CA 1
ATOM 3486 C C . THR A 1 442 ? -16.222 20.553 -13.993 1.00 67.12 442 THR A C 1
ATOM 3488 O O . THR A 1 442 ? -15.121 21.094 -14.028 1.00 67.12 442 THR A O 1
ATOM 3491 N N . GLY A 1 443 ? -16.931 20.445 -12.865 1.00 66.44 443 GLY A N 1
ATOM 3492 C CA . GLY A 1 443 ? -16.474 20.862 -11.553 1.00 66.44 443 GLY A CA 1
ATOM 3493 C C . GLY A 1 443 ? -15.329 19.982 -11.088 1.00 66.44 443 GLY A C 1
ATOM 3494 O O . GLY A 1 443 ? -15.260 18.798 -11.416 1.00 66.44 443 GLY A O 1
ATOM 3495 N N . GLU A 1 444 ? -14.425 20.587 -10.340 1.00 69.06 444 GLU A N 1
ATOM 3496 C CA . GLU A 1 444 ? -13.229 19.927 -9.849 1.00 69.06 444 GLU A CA 1
ATOM 3497 C C . GLU A 1 444 ? -13.618 18.779 -8.917 1.00 69.06 444 GLU A C 1
ATOM 3499 O O . GLU A 1 444 ? -14.247 18.996 -7.882 1.00 69.06 444 GLU A O 1
ATOM 3504 N N . ILE A 1 445 ? -13.286 17.554 -9.328 1.00 73.06 445 ILE A N 1
ATOM 3505 C CA . ILE A 1 445 ? -13.347 16.394 -8.453 1.00 73.06 445 ILE A CA 1
ATOM 3506 C C . ILE A 1 445 ? -11.990 16.283 -7.816 1.00 73.06 445 ILE A C 1
ATOM 3508 O O . ILE A 1 445 ? -10.994 15.864 -8.418 1.00 73.06 445 ILE A O 1
ATOM 3512 N N . ASN A 1 446 ? -11.961 16.689 -6.567 1.00 64.25 446 ASN A N 1
ATOM 3513 C CA . ASN A 1 446 ? -10.735 16.661 -5.820 1.00 64.25 446 ASN A CA 1
ATOM 3514 C C . ASN A 1 446 ? -10.361 15.217 -5.522 1.00 64.25 446 ASN A C 1
ATOM 3516 O O . ASN A 1 446 ? -11.206 14.373 -5.228 1.00 64.25 446 ASN A O 1
ATOM 3520 N N . ARG A 1 447 ? -9.065 14.940 -5.608 1.00 60.84 447 ARG A N 1
ATOM 3521 C CA . ARG A 1 447 ? -8.448 13.713 -5.118 1.00 60.84 447 ARG A CA 1
ATOM 3522 C C . ARG A 1 447 ? -9.045 13.340 -3.759 1.00 60.84 447 ARG A C 1
ATOM 3524 O O . ARG A 1 447 ? -9.064 14.170 -2.853 1.00 60.84 447 ARG A O 1
ATOM 3531 N N . GLY A 1 448 ? -9.548 12.117 -3.632 1.00 54.31 448 GLY A N 1
ATOM 3532 C CA . GLY A 1 448 ? -10.245 11.671 -2.422 1.00 54.31 448 GLY A CA 1
ATOM 3533 C C . GLY A 1 448 ? -11.771 11.805 -2.459 1.00 54.31 448 GLY A C 1
ATOM 3534 O O . GLY A 1 448 ? -12.449 11.143 -1.673 1.00 54.31 448 GLY A O 1
ATOM 3535 N N . GLU A 1 449 ? -12.354 12.562 -3.392 1.00 75.88 449 GLU A N 1
ATOM 3536 C CA . GLU A 1 449 ? -13.797 12.486 -3.600 1.00 75.88 449 GLU A CA 1
ATOM 3537 C C . GLU A 1 449 ? -14.170 11.092 -4.117 1.00 75.88 449 GLU A C 1
ATOM 3539 O O . GLU A 1 449 ? -13.623 10.578 -5.100 1.00 75.88 449 GLU A O 1
ATOM 3544 N N . THR A 1 450 ? -15.119 10.460 -3.418 1.00 74.81 450 THR A N 1
ATOM 3545 C CA . THR A 1 450 ? -15.708 9.207 -3.882 1.00 74.81 450 THR A CA 1
ATOM 3546 C C . THR A 1 450 ? -16.614 9.520 -5.048 1.00 74.81 450 THR A C 1
ATOM 3548 O O . THR A 1 450 ? -17.625 10.217 -4.928 1.00 74.81 450 THR A O 1
ATOM 3551 N N . VAL A 1 451 ? -16.259 8.945 -6.176 1.00 71.81 451 VAL A N 1
ATOM 3552 C CA . VAL A 1 451 ? -16.969 9.129 -7.417 1.00 71.81 451 VAL A CA 1
ATOM 3553 C C . VAL A 1 451 ? -17.590 7.836 -7.839 1.00 71.81 451 VAL A C 1
ATOM 3555 O O . VAL A 1 451 ? -17.164 6.731 -7.507 1.00 71.81 451 VAL A O 1
ATOM 3558 N N . ARG A 1 452 ? -18.623 7.981 -8.635 1.00 75.75 452 ARG A N 1
ATOM 3559 C CA . ARG A 1 452 ? -19.155 6.874 -9.382 1.00 75.75 452 ARG A CA 1
ATOM 3560 C C . ARG A 1 452 ? -18.349 6.841 -10.671 1.00 75.75 452 ARG A C 1
ATOM 3562 O O . ARG A 1 452 ? -18.473 7.739 -11.499 1.00 75.75 452 ARG A O 1
ATOM 3569 N N . TYR A 1 453 ? -17.494 5.840 -10.800 1.00 66.81 453 TYR A N 1
ATOM 3570 C CA . TYR A 1 453 ? -16.634 5.661 -11.955 1.00 66.81 453 TYR A CA 1
ATOM 3571 C C . TYR A 1 453 ? -17.228 4.622 -12.876 1.00 66.81 453 TYR A C 1
ATOM 3573 O O . TYR A 1 453 ? -17.582 3.510 -12.475 1.00 66.81 453 TYR A O 1
ATOM 3581 N N . HIS A 1 454 ? -17.396 5.025 -14.123 1.00 64.94 454 HIS A N 1
ATOM 3582 C CA . HIS A 1 454 ? -17.982 4.181 -15.134 1.00 64.94 454 HIS A CA 1
ATOM 3583 C C . HIS A 1 454 ? -16.909 3.217 -15.641 1.00 64.94 454 HIS A C 1
ATOM 3585 O O . HIS A 1 454 ? -16.053 3.598 -16.437 1.00 64.94 454 HIS A O 1
ATOM 3591 N N . ILE A 1 455 ? -17.001 1.951 -15.221 1.00 55.16 455 ILE A N 1
ATOM 3592 C CA . ILE A 1 455 ? -16.001 0.888 -15.450 1.00 55.16 455 ILE A CA 1
ATOM 3593 C C . ILE A 1 455 ? -15.660 0.752 -16.950 1.00 55.16 455 ILE A C 1
ATOM 3595 O O . ILE A 1 455 ? -14.541 0.409 -17.319 1.00 55.16 455 ILE A O 1
ATOM 3599 N N . ARG A 1 456 ? -16.633 1.068 -17.819 1.00 47.91 456 ARG A N 1
ATOM 3600 C CA . ARG A 1 456 ? -16.519 1.062 -19.286 1.00 47.91 456 ARG A CA 1
ATOM 3601 C C . ARG A 1 456 ? -15.939 2.332 -19.933 1.00 47.91 456 ARG A C 1
ATOM 3603 O O . ARG A 1 456 ? -15.114 2.212 -20.827 1.00 47.91 456 ARG A O 1
ATOM 3610 N N . LEU A 1 457 ? -16.419 3.526 -19.568 1.00 47.81 457 LEU A N 1
ATOM 3611 C CA . LEU A 1 457 ? -16.075 4.780 -20.264 1.00 47.81 457 LEU A CA 1
ATOM 3612 C C . LEU A 1 457 ? -14.884 5.505 -19.619 1.00 47.81 457 LEU A C 1
ATOM 3614 O O . LEU A 1 457 ? -14.388 6.477 -20.176 1.00 47.81 457 LEU A O 1
ATOM 3618 N N . GLY A 1 458 ? -14.447 5.059 -18.435 1.00 55.69 458 GLY A N 1
ATOM 3619 C CA . GLY A 1 458 ? -13.419 5.733 -17.642 1.00 55.69 458 GLY A CA 1
ATOM 3620 C C . GLY A 1 458 ? -13.844 7.111 -17.126 1.00 55.69 458 GLY A C 1
ATOM 3621 O O . GLY A 1 458 ? -13.010 7.845 -16.606 1.00 55.69 458 GLY A O 1
ATOM 3622 N N . LEU A 1 459 ? -15.126 7.447 -17.301 1.00 65.19 459 LEU A N 1
ATOM 3623 C CA . LEU A 1 459 ? -15.719 8.716 -16.915 1.00 65.19 459 LEU A CA 1
ATOM 3624 C C . LEU A 1 459 ? -16.082 8.710 -15.444 1.00 65.19 459 LEU A C 1
ATOM 3626 O O . LEU A 1 459 ? -16.479 7.690 -14.863 1.00 65.19 459 LEU A O 1
ATOM 3630 N N . THR A 1 460 ? -15.990 9.895 -14.874 1.00 66.94 460 THR A N 1
ATOM 3631 C CA . THR A 1 460 ? -15.909 10.076 -13.450 1.00 66.94 460 THR A CA 1
ATOM 3632 C C . THR A 1 460 ? -16.843 11.185 -13.000 1.00 66.94 460 THR A C 1
ATOM 3634 O O . THR A 1 460 ? -16.718 12.338 -13.403 1.00 66.94 460 THR A O 1
ATOM 3637 N N . TYR A 1 461 ? -17.819 10.822 -12.168 1.00 77.06 461 TYR A N 1
ATOM 3638 C CA . TYR A 1 461 ? -18.906 11.711 -11.761 1.00 77.06 461 TYR A CA 1
ATOM 3639 C C . TYR A 1 461 ? -18.836 11.986 -10.257 1.00 77.06 461 TYR A C 1
ATOM 3641 O O . TYR A 1 461 ? -18.742 11.049 -9.464 1.00 77.06 461 TYR A O 1
ATOM 3649 N N . CYS A 1 462 ? -18.899 13.259 -9.863 1.00 83.81 462 CYS A N 1
ATOM 3650 C CA . CYS A 1 462 ? -18.788 13.711 -8.474 1.00 83.81 462 CYS A CA 1
ATOM 3651 C C . CYS A 1 462 ? -20.034 13.404 -7.635 1.00 83.81 462 CYS A C 1
ATOM 3653 O O . CYS A 1 462 ? -21.129 13.202 -8.168 1.00 83.81 462 CYS A O 1
ATOM 3655 N N . SER A 1 463 ? -19.886 13.466 -6.311 1.00 74.12 463 SER A N 1
ATOM 3656 C CA . SER A 1 463 ? -20.954 13.275 -5.315 1.00 74.12 463 SER A CA 1
ATOM 3657 C C . SER A 1 463 ? -22.226 14.100 -5.596 1.00 74.12 463 SER A C 1
ATOM 3659 O O . SER A 1 463 ? -23.327 13.559 -5.519 1.00 74.12 463 SER A O 1
ATOM 3661 N N . GLY A 1 464 ? -22.108 15.357 -6.042 1.00 76.94 464 GLY A N 1
ATOM 3662 C CA . GLY A 1 464 ? -23.261 16.220 -6.355 1.00 76.94 464 GLY A CA 1
ATOM 3663 C C . GLY A 1 464 ? -24.044 15.860 -7.633 1.00 76.94 464 GLY A C 1
ATOM 3664 O O . GLY A 1 464 ? -25.266 16.026 -7.674 1.00 76.94 464 GLY A O 1
ATOM 3665 N N . CYS A 1 465 ? -23.383 15.344 -8.678 1.00 73.56 465 CYS A N 1
ATOM 3666 C CA . CYS A 1 465 ? -24.065 14.817 -9.875 1.00 73.56 465 CYS A CA 1
ATOM 3667 C C . CYS A 1 465 ? -24.707 13.448 -9.596 1.00 73.56 465 CYS A C 1
ATOM 3669 O O . CYS A 1 465 ? -25.756 13.132 -10.157 1.00 73.56 465 CYS A O 1
ATOM 3671 N N . ILE A 1 466 ? -24.094 12.667 -8.695 1.00 69.75 466 ILE A N 1
ATOM 3672 C CA . ILE A 1 466 ? -24.598 11.375 -8.212 1.00 69.75 466 ILE A CA 1
ATOM 3673 C C . ILE A 1 466 ? -25.903 11.540 -7.415 1.00 69.75 466 ILE A C 1
ATOM 3675 O O . ILE A 1 466 ? -26.813 10.733 -7.591 1.00 69.75 466 ILE A O 1
ATOM 3679 N N . GLU A 1 467 ? -26.008 12.560 -6.554 1.00 63.81 467 GLU A N 1
ATOM 3680 C CA . GLU A 1 467 ? -27.165 12.778 -5.665 1.00 63.81 467 GLU A CA 1
ATOM 3681 C C . GLU A 1 467 ? -28.370 13.471 -6.339 1.00 63.81 467 GLU A C 1
ATOM 3683 O O . GLU A 1 467 ? -29.509 13.194 -5.967 1.00 63.81 467 GLU A O 1
ATOM 3688 N N . ASN A 1 468 ? -28.168 14.314 -7.362 1.00 51.31 468 ASN A N 1
ATOM 3689 C CA . ASN A 1 468 ? -29.256 15.036 -8.055 1.00 51.31 468 ASN A CA 1
ATOM 3690 C C . ASN A 1 468 ? -29.969 14.232 -9.160 1.00 51.31 468 ASN A C 1
ATOM 3692 O O . ASN A 1 468 ? -30.881 14.754 -9.801 1.00 51.31 468 ASN A O 1
ATOM 3696 N N . ASN A 1 469 ? -29.561 12.982 -9.410 1.00 50.59 469 ASN A N 1
ATOM 3697 C CA . ASN A 1 469 ? -30.073 12.158 -10.511 1.00 50.59 469 ASN A CA 1
ATOM 3698 C C . ASN A 1 469 ? -30.033 12.904 -11.862 1.00 50.59 469 ASN A C 1
ATOM 3700 O O . ASN A 1 469 ? -30.939 12.764 -12.686 1.00 50.59 469 ASN A O 1
ATOM 3704 N N . ILE A 1 470 ? -28.998 13.730 -12.073 1.00 43.91 470 ILE A N 1
ATOM 3705 C CA . ILE A 1 470 ? -28.775 14.383 -13.362 1.00 43.91 470 ILE A CA 1
ATOM 3706 C C . ILE A 1 470 ? -28.357 13.274 -14.318 1.00 43.91 470 ILE A C 1
ATOM 3708 O O . ILE A 1 470 ? -27.196 12.881 -14.392 1.00 43.91 470 ILE A O 1
ATOM 3712 N N . THR A 1 471 ? -29.351 12.718 -14.999 1.00 45.94 471 THR A N 1
ATOM 3713 C CA . THR A 1 471 ? -29.158 11.934 -16.207 1.00 45.94 471 THR A CA 1
ATOM 3714 C C . THR A 1 471 ? -28.473 12.819 -17.229 1.00 45.94 471 THR A C 1
ATOM 3716 O O . THR A 1 471 ? -29.043 13.830 -17.649 1.00 45.94 471 THR A O 1
ATOM 3719 N N . VAL A 1 472 ? -27.273 12.409 -17.622 1.00 36.72 472 VAL A N 1
ATOM 3720 C CA . VAL A 1 472 ? -26.734 12.692 -18.948 1.00 36.72 472 VAL A CA 1
ATOM 3721 C C . VAL A 1 472 ? -26.592 11.359 -19.653 1.00 36.72 472 VAL A C 1
ATOM 3723 O O . VAL A 1 472 ? -25.962 10.458 -19.048 1.00 36.72 472 VAL A O 1
#

Sequence (472 aa):
MSAVSQIGLKKNLVRKDYFLACKCIPISEMVIEPPRDADLLTRAVVYKKEFLTKDICRILLEPATQVYYHAGQFINLHSPDGVVRSYSLSSVPHEDYFLELHIKCVANGKMTKWIFDELKDNDEIDFHGPSGNSHYVSGRPKQNLLLLSTGTGLSPVIGIARDALLSGHEGDIYLYCGNRNASGIYLEDVIQKTKEQYPNFHCISCISEGIIPIGAVAGYVTDIAFTRHSSLKDWQVYLSGSPNMVDKGEEVALKQGAASCDIHSDSFYSVDKSYSVTDADSISQDTAYPAADPELWAALDNGVLMKAILTDFYTRVYDDSLLSPYFTGVTKNRLIEKAYSFSNRIITGNKVYFGDRPRNAHHWMVISDELFDYREKLMETVLREHGLSEEMIGRWRAIDEVFRGDIVKEQPYPKMLDGIPLPLDGYEKITIDASTLCDGCTGEINRGETVRYHIRLGLTYCSGCIENNITV

Radius of gyration: 27.57 Å; chains: 1; bounding box: 56×58×87 Å

InterPro domains:
  IPR001433 Oxidoredu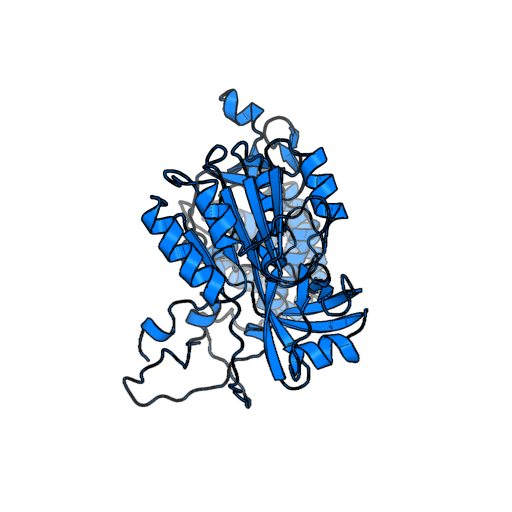ctase FAD/NAD(P)-binding [PF00175] (147-247)
  IPR001486 Truncated hemoglobin [PF01152] (306-392)
  IPR001709 Flavoprotein pyridine nucleotide cytochrome reductase [PR00371] (85-92)
  IPR001709 Flavoprotein pyridine nucleotide cytochrome reductase [PR00371] (146-165)
  IPR001709 Flavoprotein pyridine nucleotide cytochrome reductase [PR00371] (171-180)
  IPR008333 Flavoprotein pyridine nucleotide cytochrome reductase-like, FAD-binding domain [PF00970] (46-136)
  IPR009050 Globin-like superfamily [SSF46458] (301-409)
  IPR012292 Globin/Protoglobin [G3DSA:1.10.490.10] (290-412)
  IPR017927 FAD-binding domain, ferredoxin reductase-type [PS51384] (39-137)
  IPR017938 Riboflavin synthase-like beta-barrel [SSF63380] (42-134)
  IPR039261 Ferredoxin-NADP reductase (FNR), nucleotide-binding domain [G3DSA:3.40.50.80] (140-270)
  IPR039261 Ferredoxin-NADP reductase (FNR), nucleotide-binding domain [SSF52343] (141-269)
  IPR050415 Multicomponent Reductase Electron Transfer [PTHR47354] (43-279)